Protein AF-0000000086215108 (afdb_homodimer)

Nearest PDB structures (foldseek):
  8j07-assembly1_t  TM=9.564E-01  e=3.809E-21  Homo sapiens
  5xjg-assembly1_C  TM=9.190E-01  e=5.938E-10  Saccharomyces cerevisiae S288C
  7ycj-assembly1_A  TM=9.233E-01  e=1.190E-09  Saccharomyces cerevisiae
  6kbm-assembly1_A  TM=8.989E-01  e=2.187E-09  Saccharomyces cerevisiae
  7rro-assembly1_H7  TM=8.925E-01  e=5.453E-08  Bos taurus

Organism: Python bivittatus (NCBI:txid176946)

Foldseek 3Di:
DLVVLLVQCPPPDVVSVLVSLQVLLVLLLDPVSLVVCLVVVVLLSLLVCCPPPDQSSNQSSLSSLLSLLVDLSSLVSNVVSVCQLVLLVVCVPHDPSSNLSSLSSLLSNLLVPQVSCVVNVNLLSLLVQCPPPDPSSVLSSLSNLLSNLQDPSSLVVNLVNLSQLSLLVQCPPPDLSNNLSSLSSLLSNLLDVSSLVSNVVSVSLVSLVVQCPPPDVSNVLSSLSSLLSNLLDVVSLVVCVVVLVSLVVQCPPPDPSSVVSSVSSSCSSPDDD/DLVVLLVQCPPPDVVSVLVSLQVLLVLLLDPVSLVVCLVVVVLLSLLVCCPPPDQSSNQSSLSSLLSLLVDLSSLVSNVVSVCQLVLLVVCVPHDPSSNLSSLSSLLSNLLVPQVSCVVNVNLLSLLVQCPPPDPSSVLSSLSNLLSNLQDPSSLVVNLVNLSQLSLLVQCPPPDLSNNLSSLSSLLSNLLDVSSLVSNVVSVSLVSLVVQCPPPDVSNVLSSLSSLLSNLLDVVSLVVCVVVLVSLVVQCPPPDPSSVVSSVSSNCSSPDDD

Sequence (546 aa):
FLDNLKKLLLDEDSTVRQKTTEVLYIMATHSIGRTNFVEHGVIPALAQLLNDPVDICRWNMHYALKLVAETPTGAVEIVESSLIPSLVRKLRTEEENIQELILETLTGCLRVEAFEALASGAVSILKEKLQDPSLGIRSKAAQALMAISVPLEGKNMVFAENVFPDLVTLLEDEDEEVRANAAGALMNSAVTTQGKYAAINADAIDYLLPLIHDGKSKVRLYAIKALTMLAEAPEGRRTLLRHVQEFRKRMDDSSPAVQRAAQIAVQVIEWKPFLDNLKKLLLDEDSTVRQKTTEVLYIMATHSIGRTNFVEHGVIPALAQLLNDPVDICRWNMHYALKLVAETPTGAVEIVESSLIPSLVRKLRTEEENIQELILETLTGCLRVEAFEALASGAVSILKEKLQDPSLGIRSKAAQALMAISVPLEGKNMVFAENVFPDLVTLLEDEDEEVRANAAGALMNSAVTTQGKYAAINADAIDYLLPLIHDGKSKVRLYAIKALTMLAEAPEGRRTLLRHVQEFRKRMDDSSPAVQRAAQIAVQVIEWKP

InterPro domains:
  IPR000225 Armadillo [PS50176] (162-204)
  IPR000225 Armadillo [SM00185] (30-70)
  IPR000225 Armadillo [SM00185] (71-111)
  IPR000225 Armadillo [SM00185] (151-191)
  IPR000225 Armadillo [SM00185] (192-232)
  IPR011989 Armadillo-like helical [G3DSA:1.25.10.10] (1-271)
  IPR016024 Armadillo-type fold [SSF48371] (2-260)
  IPR021133 HEAT, type 2 [PS50077] (163-186)
  IPR032682 Condensin complex subunit 1, C-terminal [PF12717] (2-110)
  IPR032682 Condensin complex subunit 1, C-terminal [PF12717] (115-230)
  IPR042856 Radial spoke protein 14 [PTHR15599] (1-273)

Solvent-accessible surface area (backbone atoms only — not comparable to full-atom values): 26575 Å² total; per-residue (Å²): 111,68,69,56,48,52,56,37,58,69,43,89,49,62,66,52,20,35,51,41,28,46,52,49,30,58,38,27,74,34,72,67,36,35,53,48,31,67,74,65,54,41,59,66,53,48,56,71,36,77,76,46,89,48,64,66,36,34,40,31,38,40,49,25,47,26,48,28,11,72,34,72,53,40,10,47,51,45,53,74,61,66,43,46,49,58,51,52,55,40,59,76,71,50,56,68,79,46,31,38,32,45,31,48,22,45,28,34,25,24,65,71,56,40,62,59,37,58,74,56,48,34,64,61,54,35,51,58,34,52,70,41,87,48,65,65,41,20,28,32,24,26,39,27,47,26,33,37,12,60,50,68,72,32,20,52,47,41,49,76,65,61,39,46,55,61,37,42,59,33,45,70,41,89,47,65,63,30,20,20,22,20,26,36,22,47,27,40,23,18,45,41,63,69,26,23,49,49,32,53,75,48,47,32,63,76,51,34,57,68,30,58,69,42,91,47,64,65,28,20,33,24,20,40,44,23,50,33,36,33,19,66,40,72,72,38,16,62,59,44,53,79,46,42,66,65,36,57,61,31,50,69,41,91,44,66,69,33,15,52,41,21,50,51,27,50,53,48,40,68,53,77,136,110,68,69,56,46,52,56,37,58,70,43,91,48,61,67,52,20,36,52,40,29,46,52,50,28,58,39,28,75,33,72,68,37,35,51,47,31,66,74,67,53,41,59,66,52,47,57,70,37,77,75,46,89,48,63,67,37,33,42,30,37,39,47,25,47,27,48,29,12,72,35,72,53,41,10,48,50,45,54,75,62,67,44,46,48,57,50,50,56,40,60,76,71,50,54,69,78,46,30,38,33,46,31,50,23,45,27,33,24,24,65,72,56,40,62,60,38,56,75,55,47,34,64,61,54,34,53,58,32,52,69,42,88,47,64,65,40,20,26,33,24,26,40,28,46,26,32,36,11,61,50,69,71,31,20,51,47,42,50,74,65,61,38,44,54,61,36,40,60,34,44,68,43,89,48,64,65,31,22,20,22,21,26,35,22,46,27,41,24,17,46,42,65,69,27,24,50,47,31,54,76,47,49,32,62,76,51,32,57,67,30,59,69,42,90,46,63,65,29,19,34,24,20,39,45,22,50,36,36,33,20,65,39,71,72,38,17,62,58,44,51,78,45,43,66,64,35,58,60,32,51,70,41,91,44,65,70,33,16,53,41,21,50,51,26,50,51,47,39,69,53,77,133

pLDDT: mean 96.18, std 3.79, range [67.94, 98.94]

Structure (mmCIF, N/CA/C/O backbone):
data_AF-0000000086215108-model_v1
#
loop_
_entity.id
_entity.type
_entity.pdbx_description
1 polymer 'Radial spoke head 14 homolog'
#
loop_
_atom_site.group_PDB
_atom_site.id
_atom_site.type_symbol
_atom_site.label_atom_id
_atom_site.label_alt_id
_atom_site.label_comp_id
_atom_site.label_asym_id
_atom_site.label_entity_id
_atom_site.label_seq_id
_atom_site.pdbx_PDB_ins_code
_atom_site.Cartn_x
_atom_site.Cartn_y
_atom_site.Cartn_z
_atom_site.occupancy
_atom_site.B_iso_or_equiv
_atom_site.auth_seq_id
_atom_site.auth_comp_id
_atom_site.auth_asym_id
_atom_site.auth_atom_id
_atom_site.pdbx_PDB_model_num
ATOM 1 N N . PHE A 1 1 ? -34.094 10.18 1.571 1 85.06 1 PHE A N 1
ATOM 2 C CA . PHE A 1 1 ? -33.688 10.742 2.85 1 85.06 1 PHE A CA 1
ATOM 3 C C . PHE A 1 1 ? -32.312 11.398 2.727 1 85.06 1 PHE A C 1
ATOM 5 O O . PHE A 1 1 ? -32.188 12.617 2.9 1 85.06 1 PHE A O 1
ATOM 12 N N . LEU A 1 2 ? -31.297 10.773 2.201 1 88 2 LEU A N 1
ATOM 13 C CA . LEU A 1 2 ? -29.953 11.328 2.121 1 88 2 LEU A CA 1
ATOM 14 C C . LEU A 1 2 ? -29.891 12.445 1.082 1 88 2 LEU A C 1
ATOM 16 O O . LEU A 1 2 ? -29.172 13.422 1.262 1 88 2 LEU A O 1
ATOM 20 N N . ASP A 1 3 ? -30.734 12.336 0.061 1 91.06 3 ASP A N 1
ATOM 21 C CA . ASP A 1 3 ? -30.766 13.375 -0.961 1 91.06 3 ASP A CA 1
ATOM 22 C C . ASP A 1 3 ? -31.234 14.703 -0.377 1 91.06 3 ASP A C 1
ATOM 24 O O . ASP A 1 3 ? -30.734 15.766 -0.747 1 91.06 3 ASP A O 1
ATOM 28 N N . ASN A 1 4 ? -32.125 14.547 0.468 1 91.62 4 ASN A N 1
ATOM 29 C CA . ASN A 1 4 ? -32.625 15.75 1.13 1 91.62 4 ASN A CA 1
ATOM 30 C C . ASN A 1 4 ? -31.578 16.359 2.043 1 91.62 4 ASN A C 1
ATOM 32 O O . ASN A 1 4 ? -31.406 17.578 2.066 1 91.62 4 ASN A O 1
ATOM 36 N N . LEU A 1 5 ? -30.906 15.523 2.799 1 94.56 5 LEU A N 1
ATOM 37 C CA . LEU A 1 5 ? -29.859 16.016 3.688 1 94.56 5 LEU A CA 1
ATOM 38 C C . LEU A 1 5 ? -28.75 16.703 2.895 1 94.56 5 LEU A C 1
ATOM 40 O O . LEU A 1 5 ? -28.219 17.734 3.318 1 94.56 5 LEU A O 1
ATOM 44 N N . LYS A 1 6 ? -28.438 16.234 1.709 1 96.19 6 LYS A N 1
ATOM 45 C CA . LYS A 1 6 ? -27.391 16.828 0.873 1 96.19 6 LYS A CA 1
ATOM 46 C C . LYS A 1 6 ? -27.781 18.234 0.432 1 96.19 6 LYS A C 1
ATOM 48 O O . LYS A 1 6 ? -26.953 19.141 0.409 1 96.19 6 LYS A O 1
ATOM 53 N N . LYS A 1 7 ? -28.984 18.328 0.152 1 95.25 7 LYS A N 1
ATOM 54 C CA . LYS A 1 7 ? -29.469 19.656 -0.243 1 95.25 7 LYS A CA 1
ATOM 55 C C . LYS A 1 7 ? -29.406 20.641 0.923 1 95.25 7 LYS A C 1
ATOM 57 O O . LYS A 1 7 ? -29.062 21.797 0.739 1 95.25 7 LYS A O 1
ATOM 62 N N . LEU A 1 8 ? -29.703 20.172 2.102 1 96.75 8 LEU A N 1
ATOM 63 C CA . LEU A 1 8 ? -29.75 21.016 3.289 1 96.75 8 LEU A CA 1
ATOM 64 C C . LEU A 1 8 ? -28.359 21.453 3.713 1 96.75 8 LEU A C 1
ATOM 66 O O . LEU A 1 8 ? -28.203 22.406 4.477 1 96.75 8 LEU A O 1
ATOM 70 N N . LEU A 1 9 ? -27.312 20.781 3.232 1 97.06 9 LEU A N 1
ATOM 71 C CA . LEU A 1 9 ? -25.938 21.141 3.531 1 97.06 9 LEU A CA 1
ATOM 72 C C . LEU A 1 9 ? -25.609 22.516 2.951 1 97.06 9 LEU A C 1
ATOM 74 O O . LEU A 1 9 ? -24.672 23.172 3.402 1 97.06 9 LEU A O 1
ATOM 78 N N . LEU A 1 10 ? -26.406 22.891 1.944 1 95.38 10 LEU A N 1
ATOM 79 C CA . LEU A 1 10 ? -26.109 24.141 1.253 1 95.38 10 LEU A CA 1
ATOM 80 C C . LEU A 1 10 ? -27.109 25.219 1.647 1 95.38 10 LEU A C 1
ATOM 82 O O . LEU A 1 10 ? -27.203 26.266 0.993 1 95.38 10 LEU A O 1
ATOM 86 N N . ASP A 1 11 ? -27.859 25 2.703 1 96.5 11 ASP A N 1
ATOM 87 C CA . ASP A 1 11 ? -28.875 25.938 3.145 1 96.5 11 ASP A CA 1
ATOM 88 C C . ASP A 1 11 ? -28.25 27.281 3.543 1 96.5 11 ASP A C 1
ATOM 90 O O . ASP A 1 11 ? -27.141 27.312 4.082 1 96.5 11 ASP A O 1
ATOM 94 N N . GLU A 1 12 ? -28.953 28.375 3.393 1 97.19 12 GLU A N 1
ATOM 95 C CA . GLU A 1 12 ? -28.484 29.703 3.758 1 97.19 12 GLU A CA 1
ATOM 96 C C . GLU A 1 12 ? -28.406 29.859 5.273 1 97.19 12 GLU A C 1
ATOM 98 O O . GLU A 1 12 ? -27.562 30.609 5.785 1 97.19 12 GLU A O 1
ATOM 103 N N . ASP A 1 13 ? -29.266 29.156 5.973 1 97.25 13 ASP A N 1
ATOM 104 C CA . ASP A 1 13 ? -29.297 29.203 7.43 1 97.25 13 ASP A CA 1
ATOM 105 C C . ASP A 1 13 ? -28.234 28.297 8.031 1 97.25 13 ASP A C 1
ATOM 107 O O . ASP A 1 13 ? -28.297 27.078 7.895 1 97.25 13 ASP A O 1
ATOM 111 N N . SER A 1 14 ? -27.359 28.859 8.758 1 97.25 14 SER A N 1
ATOM 112 C CA . SER A 1 14 ? -26.234 28.109 9.32 1 97.25 14 SER A CA 1
ATOM 113 C C . SER A 1 14 ? -26.734 27.062 10.328 1 97.25 14 SER A C 1
ATOM 115 O O . SER A 1 14 ? -26.094 26.016 10.5 1 97.25 14 SER A O 1
ATOM 117 N N . THR A 1 15 ? -27.766 27.391 11.016 1 97.69 15 THR A N 1
ATOM 118 C CA . THR A 1 15 ? -28.312 26.422 11.961 1 97.69 15 THR A CA 1
ATOM 119 C C . THR A 1 15 ? -28.766 25.156 11.25 1 97.69 15 THR A C 1
ATOM 121 O O . THR A 1 15 ? -28.594 24.047 11.773 1 97.69 15 THR A O 1
ATOM 124 N N . VAL A 1 16 ? -29.312 25.328 10.133 1 97.31 16 VAL A N 1
ATOM 125 C CA . VAL A 1 16 ? -29.734 24.203 9.328 1 97.31 16 VAL A CA 1
ATOM 126 C C . VAL A 1 16 ? -28.516 23.391 8.891 1 97.31 16 VAL A C 1
ATOM 128 O O . VAL A 1 16 ? -28.5 22.156 9.008 1 97.31 16 VAL A O 1
ATOM 131 N N . ARG A 1 17 ? -27.484 24.078 8.406 1 98.06 17 ARG A N 1
ATOM 132 C CA . ARG A 1 17 ? -26.266 23.391 8.008 1 98.06 17 ARG A CA 1
ATOM 133 C C . ARG A 1 17 ? -25.656 22.641 9.195 1 98.06 17 ARG A C 1
ATOM 135 O O . ARG A 1 17 ? -25.219 21.5 9.055 1 98.06 17 ARG A O 1
ATOM 142 N N . GLN A 1 18 ? -25.703 23.312 10.352 1 98.19 18 GLN A N 1
ATOM 143 C CA . GLN A 1 18 ? -25.156 22.703 11.562 1 98.19 18 GLN A CA 1
ATOM 144 C C . GLN A 1 18 ? -25.906 21.422 11.93 1 98.19 18 GLN A C 1
ATOM 146 O O . GLN A 1 18 ? -25.281 20.391 12.172 1 98.19 18 GLN A O 1
ATOM 151 N N . LYS A 1 19 ? -27.172 21.531 11.992 1 97.62 19 LYS A N 1
ATOM 152 C CA . LYS A 1 19 ? -27.969 20.375 12.367 1 97.62 19 LYS A CA 1
ATOM 153 C C . LYS A 1 19 ? -27.859 19.266 11.328 1 97.62 19 LYS A C 1
ATOM 155 O O . LYS A 1 19 ? -27.844 18.078 11.672 1 97.62 19 LYS A O 1
ATOM 160 N N . THR A 1 20 ? -27.844 19.625 10.062 1 98.12 20 THR A N 1
ATOM 161 C CA . THR A 1 20 ? -27.719 18.641 8.992 1 98.12 20 THR A CA 1
ATOM 162 C C . THR A 1 20 ? -26.391 17.891 9.102 1 98.12 20 THR A C 1
ATOM 164 O O . THR A 1 20 ? -26.359 16.656 9.031 1 98.12 20 THR A O 1
ATOM 167 N N . THR A 1 21 ? -25.25 18.625 9.242 1 98.25 21 THR A N 1
ATOM 168 C CA . THR A 1 21 ? -23.953 17.984 9.375 1 98.25 21 THR A CA 1
ATOM 169 C C . THR A 1 21 ? -23.891 17.109 10.625 1 98.25 21 THR A C 1
ATOM 171 O O . THR A 1 21 ? -23.25 16.062 10.633 1 98.25 21 THR A O 1
ATOM 174 N N . GLU A 1 22 ? -24.609 17.547 11.664 1 97.69 22 GLU A N 1
ATOM 175 C CA . GLU A 1 22 ? -24.672 16.75 12.883 1 97.69 22 GLU A CA 1
ATOM 176 C C . GLU A 1 22 ? -25.359 15.406 12.625 1 97.69 22 GLU A C 1
ATOM 178 O O . GLU A 1 22 ? -24.875 14.367 13.07 1 97.69 22 GLU A O 1
ATOM 183 N N . VAL A 1 23 ? -26.438 15.453 11.961 1 97.56 23 VAL A N 1
ATOM 184 C CA . VAL A 1 23 ? -27.156 14.234 11.617 1 97.56 23 VAL A CA 1
ATOM 185 C C . VAL A 1 23 ? -26.234 13.32 10.797 1 97.56 23 VAL A C 1
ATOM 187 O O . VAL A 1 23 ? -26.188 12.109 11.047 1 97.56 23 VAL A O 1
ATOM 190 N N . LEU A 1 24 ? -25.516 13.883 9.898 1 97.62 24 LEU A N 1
ATOM 191 C CA . LEU A 1 24 ? -24.672 13.094 9.008 1 97.62 24 LEU A CA 1
ATOM 192 C C . LEU A 1 24 ? -23.516 12.453 9.773 1 97.62 24 LEU A C 1
ATOM 194 O O . LEU A 1 24 ? -23.188 11.289 9.539 1 97.62 24 LEU A O 1
ATOM 198 N N . TYR A 1 25 ? -22.797 13.203 10.672 1 96.94 25 TYR A N 1
ATOM 199 C CA . TYR A 1 25 ? -21.703 12.547 11.375 1 96.94 25 TYR A CA 1
ATOM 200 C C . TYR A 1 25 ? -22.234 11.492 12.344 1 96.94 25 TYR A C 1
ATOM 202 O O . TYR A 1 25 ? -21.547 10.5 12.609 1 96.94 25 TYR A O 1
ATOM 210 N N . ILE A 1 26 ? -23.484 11.68 12.906 1 96.81 26 ILE A N 1
ATOM 211 C CA . ILE A 1 26 ? -24.094 10.656 13.75 1 96.81 26 ILE A CA 1
ATOM 212 C C . ILE A 1 26 ? -24.344 9.391 12.922 1 96.81 26 ILE A C 1
ATOM 214 O O . ILE A 1 26 ? -24.062 8.281 13.375 1 96.81 26 ILE A O 1
ATOM 218 N N . MET A 1 27 ? -24.859 9.547 11.742 1 95 27 MET A N 1
ATOM 219 C CA . MET A 1 27 ? -25.078 8.414 10.844 1 95 27 MET A CA 1
ATOM 220 C C . MET A 1 27 ? -23.766 7.699 10.531 1 95 27 MET A C 1
ATOM 222 O O . MET A 1 27 ? -23.734 6.465 10.492 1 95 27 MET A O 1
ATOM 226 N N . ALA A 1 28 ? -22.656 8.492 10.352 1 96.25 28 ALA A N 1
ATOM 227 C CA . ALA A 1 28 ? -21.359 7.941 9.977 1 96.25 28 ALA A CA 1
ATOM 228 C C . ALA A 1 28 ? -20.734 7.156 11.125 1 96.25 28 ALA A C 1
ATOM 230 O O . ALA A 1 28 ? -19.734 6.449 10.938 1 96.25 28 ALA A O 1
ATOM 231 N N . THR A 1 29 ? -21.297 7.258 12.328 1 95 29 THR A N 1
ATOM 232 C CA . THR A 1 29 ? -20.797 6.457 13.445 1 95 29 THR A CA 1
ATOM 233 C C . THR A 1 29 ? -21.172 4.992 13.273 1 95 29 THR A C 1
ATOM 235 O O . THR A 1 29 ? -20.625 4.117 13.945 1 95 29 THR A O 1
ATOM 238 N N . HIS A 1 30 ? -22.141 4.773 12.328 1 91.38 30 HIS A N 1
ATOM 239 C CA . HIS A 1 30 ? -22.594 3.412 12.062 1 91.38 30 HIS A CA 1
ATOM 240 C C . HIS A 1 30 ? -22.109 2.922 10.703 1 91.38 30 HIS A C 1
ATOM 242 O O . HIS A 1 30 ? -22.062 3.693 9.742 1 91.38 30 HIS A O 1
ATOM 248 N N . SER A 1 31 ? -21.828 1.679 10.672 1 86.31 31 SER A N 1
ATOM 249 C CA . SER A 1 31 ? -21.297 1.098 9.445 1 86.31 31 SER A CA 1
ATOM 250 C C . SER A 1 31 ? -22.266 1.292 8.281 1 86.31 31 SER A C 1
ATOM 252 O O . SER A 1 31 ? -21.859 1.634 7.172 1 86.31 31 SER A O 1
ATOM 254 N N . ILE A 1 32 ? -23.5 1.11 8.562 1 82.94 32 ILE A N 1
ATOM 255 C CA . ILE A 1 32 ? -24.531 1.242 7.535 1 82.94 32 ILE A CA 1
ATOM 256 C C . ILE A 1 32 ? -24.578 2.686 7.035 1 82.94 32 ILE A C 1
ATOM 258 O O . ILE A 1 32 ? -24.781 2.93 5.844 1 82.94 32 ILE A O 1
ATOM 262 N N . GLY A 1 33 ? -24.469 3.596 7.922 1 89.5 33 GLY A N 1
ATOM 263 C CA . GLY A 1 33 ? -24.406 5 7.539 1 89.5 33 GLY A CA 1
ATOM 264 C C . GLY A 1 33 ? -23.266 5.32 6.602 1 89.5 33 GLY A C 1
ATOM 265 O O . GLY A 1 33 ? -23.453 5.984 5.582 1 89.5 33 GLY A O 1
ATOM 266 N N . ARG A 1 34 ? -22.078 4.812 6.93 1 91.38 34 ARG A N 1
ATOM 267 C CA . ARG A 1 34 ? -20.891 5.031 6.102 1 91.38 34 ARG A CA 1
ATOM 268 C C . ARG A 1 34 ? -21.062 4.402 4.723 1 91.38 34 ARG A C 1
ATOM 270 O O . ARG A 1 34 ? -20.703 5 3.709 1 91.38 34 ARG A O 1
ATOM 277 N N . THR A 1 35 ? -21.641 3.256 4.727 1 83.94 35 THR A N 1
ATOM 278 C CA . THR A 1 35 ? -21.922 2.59 3.457 1 83.94 35 THR A CA 1
ATOM 279 C C . THR A 1 35 ? -22.875 3.424 2.607 1 83.94 35 THR A C 1
ATOM 281 O O . THR A 1 35 ? -22.672 3.57 1.4 1 83.94 35 THR A O 1
ATOM 284 N N . ASN A 1 36 ? -23.859 3.928 3.229 1 86.62 36 ASN A N 1
ATOM 285 C CA . ASN A 1 36 ? -24.828 4.773 2.531 1 86.62 36 ASN A CA 1
ATOM 286 C C . ASN A 1 36 ? -24.172 6.035 1.979 1 86.62 36 ASN A C 1
ATOM 288 O O . ASN A 1 36 ? -24.531 6.512 0.905 1 86.62 36 ASN A O 1
ATOM 292 N N . PHE A 1 37 ? -23.203 6.602 2.713 1 92.38 37 PHE A N 1
ATOM 293 C CA . PHE A 1 37 ? -22.484 7.777 2.232 1 92.38 37 PHE A CA 1
ATOM 294 C C . PHE A 1 37 ? -21.812 7.492 0.892 1 92.38 37 PHE A C 1
ATOM 296 O O . PHE A 1 37 ? -21.875 8.312 -0.024 1 92.38 37 PHE A O 1
ATOM 303 N N . VAL A 1 38 ? -21.234 6.371 0.831 1 86.44 38 VAL A N 1
ATOM 304 C CA . VAL A 1 38 ? -20.516 5.961 -0.37 1 86.44 38 VAL A CA 1
ATOM 305 C C . VAL A 1 38 ? -21.5 5.758 -1.52 1 86.44 38 VAL A C 1
ATOM 307 O O . VAL A 1 38 ? -21.281 6.246 -2.629 1 86.44 38 VAL A O 1
ATOM 310 N N . GLU A 1 39 ? -22.578 5.211 -1.232 1 83.69 39 GLU A N 1
ATOM 311 C CA . GLU A 1 39 ? -23.547 4.832 -2.256 1 83.69 39 GLU A CA 1
ATOM 312 C C . GLU A 1 39 ? -24.312 6.051 -2.77 1 83.69 39 GLU A C 1
ATOM 314 O O . GLU A 1 39 ? -24.703 6.094 -3.936 1 83.69 39 GLU A O 1
ATOM 319 N N . HIS A 1 40 ? -24.453 6.996 -1.993 1 88.69 40 HIS A N 1
ATOM 320 C CA . HIS A 1 40 ? -25.359 8.078 -2.354 1 88.69 40 HIS A CA 1
ATOM 321 C C . HIS A 1 40 ? -24.609 9.383 -2.582 1 88.69 40 HIS A C 1
ATOM 323 O O . HIS A 1 40 ? -25.203 10.453 -2.643 1 88.69 40 HIS A O 1
ATOM 329 N N . GLY A 1 41 ? -23.281 9.336 -2.604 1 91.25 41 GLY A N 1
ATOM 330 C CA . GLY A 1 41 ? -22.484 10.492 -2.969 1 91.25 41 GLY A CA 1
ATOM 331 C C . GLY A 1 41 ? -22.5 11.586 -1.913 1 91.25 41 GLY A C 1
ATOM 332 O O . GLY A 1 41 ? -22.547 12.773 -2.24 1 91.25 41 GLY A O 1
ATOM 333 N N . VAL A 1 42 ? -22.547 11.172 -0.705 1 95.5 42 VAL A N 1
ATOM 334 C CA . VAL A 1 42 ? -22.625 12.133 0.395 1 95.5 42 VAL A CA 1
ATOM 335 C C . VAL A 1 42 ? -21.266 12.812 0.573 1 95.5 42 VAL A C 1
ATOM 337 O O . VAL A 1 42 ? -21.203 13.969 0.984 1 95.5 42 VAL A O 1
ATOM 340 N N . ILE A 1 43 ? -20.156 12.188 0.213 1 96.69 43 ILE A N 1
ATOM 341 C CA . ILE A 1 43 ? -18.797 12.68 0.455 1 96.69 43 ILE A CA 1
ATOM 342 C C . ILE A 1 43 ? -18.562 13.945 -0.371 1 96.69 43 ILE A C 1
ATOM 344 O O . ILE A 1 43 ? -18.172 14.984 0.171 1 96.69 43 ILE A O 1
ATOM 348 N N . PRO A 1 44 ? -18.891 13.867 -1.678 1 95.5 44 PRO A N 1
ATOM 349 C CA . PRO A 1 44 ? -18.719 15.109 -2.432 1 95.5 44 PRO A CA 1
ATOM 350 C C . PRO A 1 44 ? -19.609 16.234 -1.91 1 95.5 44 PRO A C 1
ATOM 352 O O . PRO A 1 44 ? -19.234 17.406 -1.96 1 95.5 44 PRO A O 1
ATOM 355 N N . ALA A 1 45 ? -20.797 15.883 -1.449 1 96.25 45 ALA A N 1
ATOM 356 C CA . ALA A 1 45 ? -21.688 16.891 -0.895 1 96.25 45 ALA A CA 1
ATOM 357 C C . ALA A 1 45 ? -21.109 17.516 0.37 1 96.25 45 ALA A C 1
ATOM 359 O O . ALA A 1 45 ? -21.141 18.734 0.545 1 96.25 45 ALA A O 1
ATOM 360 N N . LEU A 1 46 ? -20.531 16.688 1.289 1 97.56 46 LEU A N 1
ATOM 361 C CA . LEU A 1 46 ? -19.875 17.172 2.498 1 97.56 46 LEU A CA 1
ATOM 362 C C . LEU A 1 46 ? -18.703 18.094 2.15 1 97.56 46 LEU A C 1
ATOM 364 O O . LEU A 1 46 ? -18.484 19.109 2.82 1 97.56 46 LEU A O 1
ATOM 368 N N . ALA A 1 47 ? -18 17.75 1.112 1 96 47 ALA A N 1
ATOM 369 C CA . ALA A 1 47 ? -16.797 18.484 0.712 1 96 47 ALA A CA 1
ATOM 370 C C . ALA A 1 47 ? -17.109 19.938 0.389 1 96 47 ALA A C 1
ATOM 372 O O . ALA A 1 47 ? -16.234 20.797 0.448 1 96 47 ALA A O 1
ATOM 373 N N . GLN A 1 48 ? -18.359 20.172 0.04 1 95.94 48 GLN A N 1
ATOM 374 C CA . GLN A 1 48 ? -18.75 21.547 -0.277 1 95.94 48 GLN A CA 1
ATOM 375 C C . GLN A 1 48 ? -18.672 22.438 0.955 1 95.94 48 GLN A C 1
ATOM 377 O O . GLN A 1 48 ? -18.688 23.672 0.838 1 95.94 48 GLN A O 1
ATOM 382 N N . LEU A 1 49 ? -18.547 21.891 2.133 1 97.75 49 LEU A N 1
ATOM 383 C CA . LEU A 1 49 ? -18.562 22.656 3.375 1 97.75 49 LEU A CA 1
ATOM 384 C C . LEU A 1 49 ? -17.125 22.938 3.844 1 97.75 49 LEU A C 1
ATOM 386 O O . LEU A 1 49 ? -16.922 23.484 4.934 1 97.75 49 LEU A O 1
ATOM 390 N N . LEU A 1 50 ? -16.094 22.609 3.059 1 97.75 50 LEU A N 1
ATOM 391 C CA . LEU A 1 50 ? -14.695 22.766 3.428 1 97.75 50 LEU A CA 1
ATOM 392 C C . LEU A 1 50 ? -14.406 24.219 3.82 1 97.75 50 LEU A C 1
ATOM 394 O O . LEU A 1 50 ? -13.547 24.469 4.668 1 97.75 50 LEU A O 1
ATOM 398 N N . ASN A 1 51 ? -15.172 25.109 3.18 1 97.19 51 ASN A N 1
ATOM 399 C CA . ASN A 1 51 ? -14.953 26.516 3.465 1 97.19 51 ASN A CA 1
ATOM 400 C C . ASN A 1 51 ? -16.172 27.156 4.113 1 97.19 51 ASN A C 1
ATOM 402 O O . ASN A 1 51 ? -16.391 28.359 3.975 1 97.19 51 ASN A O 1
ATOM 406 N N . ASP A 1 52 ? -17.016 26.375 4.758 1 98 52 ASP A N 1
ATOM 407 C CA . ASP A 1 52 ? -18.156 26.938 5.473 1 98 52 ASP A CA 1
ATOM 408 C C . ASP A 1 52 ? -17.688 27.969 6.508 1 98 52 ASP A C 1
ATOM 410 O O . ASP A 1 52 ? -16.719 27.75 7.219 1 98 52 ASP A O 1
ATOM 414 N N . PRO A 1 53 ? -18.375 29.031 6.594 1 97.12 53 PRO A N 1
ATOM 415 C CA . PRO A 1 53 ? -17.953 30.078 7.516 1 97.12 53 PRO A CA 1
ATOM 416 C C . PRO A 1 53 ? -18.141 29.703 8.984 1 97.12 53 PRO A C 1
ATOM 418 O O . PRO A 1 53 ? -17.562 30.344 9.867 1 97.12 53 PRO A O 1
ATOM 421 N N . VAL A 1 54 ? -18.984 28.766 9.266 1 97.44 54 VAL A N 1
ATOM 422 C CA . VAL A 1 54 ? -19.281 28.375 10.641 1 97.44 54 VAL A CA 1
ATOM 423 C C . VAL A 1 54 ? -18.375 27.219 11.055 1 97.44 54 VAL A C 1
ATOM 425 O O . VAL A 1 54 ? -18.422 26.141 10.453 1 97.44 54 VAL A O 1
ATOM 428 N N . ASP A 1 55 ? -17.688 27.359 12.109 1 97.12 55 ASP A N 1
ATOM 429 C CA . ASP A 1 55 ? -16.672 26.406 12.562 1 97.12 55 ASP A CA 1
ATOM 430 C C . ASP A 1 55 ? -17.297 25.047 12.852 1 97.12 55 ASP A C 1
ATOM 432 O O . ASP A 1 55 ? -16.75 24.016 12.469 1 97.12 55 ASP A O 1
ATOM 436 N N . ILE A 1 56 ? -18.406 25.125 13.539 1 98.06 56 ILE A N 1
ATOM 437 C CA . ILE A 1 56 ? -19.016 23.875 13.977 1 98.06 56 ILE A CA 1
ATOM 438 C C . ILE A 1 56 ? -19.469 23.078 12.758 1 98.06 56 ILE A C 1
ATOM 440 O O . ILE A 1 56 ? -19.438 21.844 12.766 1 98.06 56 ILE A O 1
ATOM 444 N N . CYS A 1 57 ? -19.906 23.672 11.695 1 98.06 57 CYS A N 1
ATOM 445 C CA . CYS A 1 57 ? -20.266 22.984 10.461 1 98.06 57 CYS A CA 1
ATOM 446 C C . CYS A 1 57 ? -19.047 22.281 9.859 1 98.06 57 CYS A C 1
ATOM 448 O O . CYS A 1 57 ? -19.141 21.125 9.461 1 98.06 57 CYS A O 1
ATOM 450 N N . ARG A 1 58 ? -17.922 23.031 9.883 1 98.5 58 ARG A N 1
AT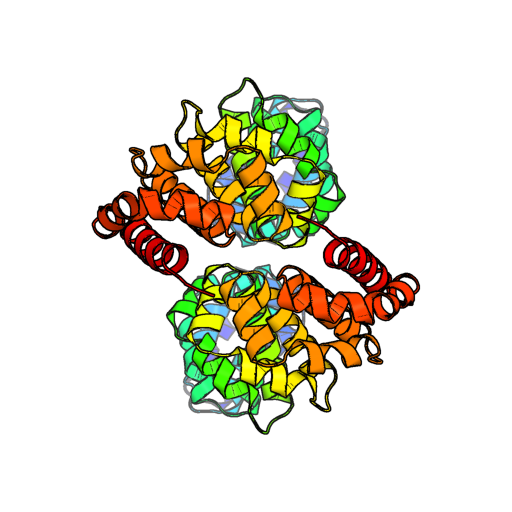OM 451 C CA . ARG A 1 58 ? -16.703 22.438 9.367 1 98.5 58 ARG A CA 1
ATOM 452 C C . ARG A 1 58 ? -16.25 21.266 10.242 1 98.5 58 ARG A C 1
ATOM 454 O O . ARG A 1 58 ? -15.852 20.219 9.734 1 98.5 58 ARG A O 1
ATOM 461 N N . TRP A 1 59 ? -16.359 21.453 11.508 1 98.56 59 TRP A N 1
ATOM 462 C CA . TRP A 1 59 ? -15.977 20.375 12.414 1 98.56 59 TRP A CA 1
ATOM 463 C C . TRP A 1 59 ? -16.812 19.125 12.172 1 98.56 59 TRP A C 1
ATOM 465 O O . TRP A 1 59 ? -16.266 18.031 12.031 1 98.56 59 TRP A O 1
ATOM 475 N N . ASN A 1 60 ? -18.125 19.359 12.156 1 98.44 60 ASN A N 1
ATOM 476 C CA . ASN A 1 60 ? -19.016 18.234 11.922 1 98.44 60 ASN A CA 1
ATOM 477 C C . ASN A 1 60 ? -18.703 17.516 10.609 1 98.44 60 ASN A C 1
ATOM 479 O O . ASN A 1 60 ? -18.688 16.297 10.555 1 98.44 60 ASN A O 1
ATOM 483 N N . MET A 1 61 ? -18.5 18.281 9.602 1 98.44 61 MET A N 1
ATOM 484 C CA . MET A 1 61 ? -18.172 17.734 8.289 1 98.44 61 MET A CA 1
ATOM 485 C C . MET A 1 61 ? -16.891 16.922 8.336 1 98.44 61 MET A C 1
ATOM 487 O O . MET A 1 61 ? -16.859 15.781 7.891 1 98.44 61 MET A O 1
ATOM 491 N N . HIS A 1 62 ? -15.812 17.438 8.938 1 98.75 62 HIS A N 1
ATOM 492 C CA . HIS A 1 62 ? -14.531 16.734 9.039 1 98.75 62 HIS A CA 1
ATOM 493 C C . HIS A 1 62 ? -14.648 15.484 9.898 1 98.75 62 HIS A C 1
ATOM 495 O O . HIS A 1 62 ? -14 14.477 9.625 1 98.75 62 HIS A O 1
ATOM 501 N N . TYR A 1 63 ? -15.477 15.617 10.883 1 98.69 63 TYR A N 1
ATOM 502 C CA . TYR A 1 63 ? -15.664 14.445 11.727 1 98.69 63 TYR A CA 1
ATOM 503 C C . TYR A 1 63 ? -16.312 13.312 10.953 1 98.69 63 TYR A C 1
ATOM 505 O O . TYR A 1 63 ? -15.938 12.148 11.102 1 98.69 63 TYR A O 1
ATOM 513 N N . ALA A 1 64 ? -17.281 13.648 10.203 1 98.31 64 ALA A N 1
ATOM 514 C CA . ALA A 1 64 ? -17.922 12.641 9.352 1 98.31 64 ALA A CA 1
ATOM 515 C C . ALA A 1 64 ? -16.922 12.008 8.398 1 98.31 64 ALA A C 1
ATOM 517 O O . ALA A 1 64 ? -16.875 10.789 8.25 1 98.31 64 ALA A O 1
ATOM 518 N N . LEU A 1 65 ? -16.078 12.852 7.77 1 98.44 65 LEU A N 1
ATOM 519 C CA . LEU A 1 65 ? -15.062 12.359 6.844 1 98.44 65 LEU A CA 1
ATOM 520 C C . LEU A 1 65 ? -14.07 11.445 7.555 1 98.44 65 LEU A C 1
ATOM 522 O O . LEU A 1 65 ? -13.664 10.414 7.008 1 98.44 65 LEU A O 1
ATOM 526 N N . LYS A 1 66 ? -13.727 11.836 8.734 1 98.5 66 LYS A N 1
ATOM 527 C CA . LYS A 1 66 ? -12.805 11.023 9.531 1 98.5 66 LYS A CA 1
ATOM 528 C C . LYS A 1 66 ? -13.383 9.633 9.781 1 98.5 66 LYS A C 1
ATOM 530 O O . LYS A 1 66 ? -12.688 8.625 9.609 1 98.5 66 LYS A O 1
ATOM 535 N N . LEU A 1 67 ? -14.602 9.555 10.109 1 97.94 67 LEU A N 1
ATOM 536 C CA . LEU A 1 67 ? -15.258 8.281 10.367 1 97.94 67 LEU A CA 1
ATOM 537 C C . LEU A 1 67 ? -15.312 7.438 9.094 1 97.94 67 LEU A C 1
ATOM 539 O O . LEU A 1 67 ? -15.078 6.227 9.141 1 97.94 67 LEU A O 1
ATOM 543 N N . VAL A 1 68 ? -15.594 8.07 8.023 1 96.81 68 VAL A N 1
ATOM 544 C CA . VAL A 1 68 ? -15.664 7.375 6.742 1 96.81 68 VAL A CA 1
ATOM 545 C C . VAL A 1 68 ? -14.281 6.824 6.379 1 96.81 68 VAL A C 1
ATOM 547 O O . VAL A 1 68 ? -14.164 5.688 5.914 1 96.81 68 VAL A O 1
ATOM 550 N N . ALA A 1 69 ? -13.195 7.551 6.625 1 97.31 69 ALA A N 1
ATOM 551 C CA . ALA A 1 69 ? -11.828 7.207 6.246 1 97.31 69 ALA A CA 1
ATOM 552 C C . ALA A 1 69 ? -11.305 6.043 7.086 1 97.31 69 ALA A C 1
ATOM 554 O O . ALA A 1 69 ? -10.266 5.457 6.766 1 97.31 69 ALA A O 1
ATOM 555 N N . GLU A 1 70 ? -12.023 5.695 8.109 1 94.94 70 GLU A N 1
ATOM 556 C CA . GLU A 1 70 ? -11.586 4.605 8.977 1 94.94 70 GLU A CA 1
ATOM 557 C C . GLU A 1 70 ? -11.734 3.254 8.289 1 94.94 70 GLU A C 1
ATOM 559 O O . GLU A 1 70 ? -11.094 2.277 8.688 1 94.94 70 GLU A O 1
ATOM 564 N N . THR A 1 71 ? -12.586 3.248 7.281 1 90.56 71 THR A N 1
ATOM 565 C CA . THR A 1 71 ? -12.734 2.016 6.516 1 90.56 71 THR A CA 1
ATOM 566 C C . THR A 1 71 ? -12.055 2.145 5.152 1 90.56 71 THR A C 1
ATOM 568 O O . THR A 1 71 ? -12.086 3.213 4.539 1 90.56 71 THR A O 1
ATOM 571 N N . PRO A 1 72 ? -11.523 1.023 4.719 1 89.62 72 PRO A N 1
ATOM 572 C CA . PRO A 1 72 ? -10.852 1.096 3.42 1 89.62 72 PRO A CA 1
ATOM 573 C C . PRO A 1 72 ? -11.773 1.561 2.299 1 89.62 72 PRO A C 1
ATOM 575 O O . PRO A 1 72 ? -11.383 2.389 1.474 1 89.62 72 PRO A O 1
ATOM 578 N N . THR A 1 73 ? -13 1.107 2.266 1 88.62 73 THR A N 1
ATOM 579 C CA . THR A 1 73 ? -13.945 1.501 1.231 1 88.62 73 THR A CA 1
ATOM 580 C C . THR A 1 73 ? -14.234 2.998 1.299 1 88.62 73 THR A C 1
ATOM 582 O O . THR A 1 73 ? -14.289 3.672 0.268 1 88.62 73 THR A O 1
ATOM 585 N N . GLY A 1 74 ? -14.438 3.445 2.484 1 92.62 74 GLY A N 1
ATOM 586 C CA . GLY A 1 74 ? -14.656 4.871 2.666 1 92.62 74 GLY A CA 1
ATOM 587 C C . GLY A 1 74 ? -13.469 5.715 2.258 1 92.62 74 GLY A C 1
ATOM 588 O O . GLY A 1 74 ? -13.625 6.754 1.617 1 92.62 74 GLY A O 1
ATOM 589 N N . ALA A 1 75 ? -12.234 5.297 2.623 1 95.44 75 ALA A N 1
ATOM 590 C CA . ALA A 1 75 ? -11.008 6.004 2.279 1 95.44 75 ALA A CA 1
ATOM 591 C C . ALA A 1 75 ? -10.836 6.105 0.766 1 95.44 75 ALA A C 1
ATOM 593 O O . ALA A 1 75 ? -10.469 7.164 0.245 1 95.44 75 ALA A O 1
ATOM 594 N N . VAL A 1 76 ? -11.164 5.047 0.105 1 92.81 76 VAL A N 1
ATOM 595 C CA . VAL A 1 76 ? -11.078 5.031 -1.352 1 92.81 76 VAL A CA 1
ATOM 596 C C . VAL A 1 76 ? -12.008 6.086 -1.938 1 92.81 76 VAL A C 1
ATOM 598 O O . VAL A 1 76 ? -11.641 6.801 -2.873 1 92.81 76 VAL A O 1
ATOM 601 N N . GLU A 1 77 ? -13.195 6.129 -1.445 1 91.62 77 GLU A N 1
ATOM 602 C CA . GLU A 1 77 ? -14.18 7.078 -1.953 1 91.62 77 GLU A CA 1
ATOM 603 C C . GLU A 1 77 ? -13.711 8.516 -1.755 1 91.62 77 GLU A C 1
ATOM 605 O O . GLU A 1 77 ? -13.93 9.367 -2.619 1 91.62 77 GLU A O 1
ATOM 610 N N . ILE A 1 78 ? -13.102 8.797 -0.643 1 96.44 78 ILE A N 1
ATOM 611 C CA . ILE A 1 78 ? -12.586 10.133 -0.388 1 96.44 78 ILE A CA 1
ATOM 612 C C . ILE A 1 78 ? -11.5 10.469 -1.407 1 96.44 78 ILE A C 1
ATOM 614 O O . ILE A 1 78 ? -11.5 11.562 -1.989 1 96.44 78 ILE A O 1
ATOM 618 N N . VAL A 1 79 ? -10.625 9.523 -1.638 1 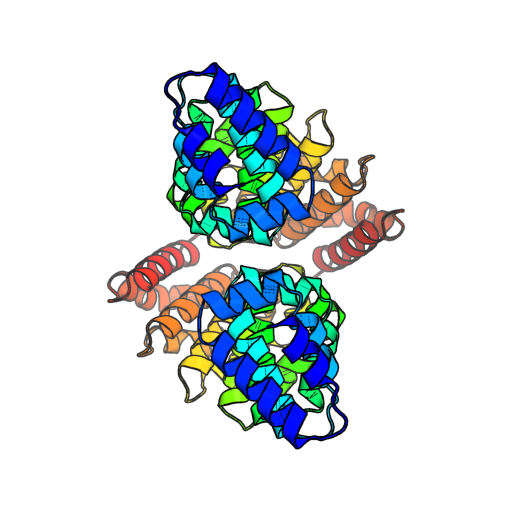94.62 79 VAL A N 1
ATOM 619 C CA . VAL A 1 79 ? -9.547 9.711 -2.604 1 94.62 79 VAL A CA 1
ATOM 620 C C . VAL A 1 79 ? -10.133 9.953 -3.994 1 94.62 79 VAL A C 1
ATOM 622 O O . VAL A 1 79 ? -9.727 10.875 -4.695 1 94.62 79 VAL A O 1
ATOM 625 N N . GLU A 1 80 ? -11.109 9.141 -4.344 1 90.75 80 GLU A N 1
ATOM 626 C CA . GLU A 1 80 ? -11.711 9.219 -5.672 1 90.75 80 GLU A CA 1
ATOM 627 C C . GLU A 1 80 ? -12.5 10.516 -5.844 1 90.75 80 GLU A C 1
ATOM 629 O O . GLU A 1 80 ? -12.75 10.953 -6.969 1 90.75 80 GLU A O 1
ATOM 634 N N . SER A 1 81 ? -12.891 11.117 -4.762 1 92.81 81 SER A N 1
ATOM 635 C CA . SER A 1 81 ? -13.609 12.391 -4.809 1 92.81 81 SER A CA 1
ATOM 636 C C . SER A 1 81 ? -12.641 13.562 -4.93 1 92.81 81 SER A C 1
ATOM 638 O O . SER A 1 81 ? -13.055 14.719 -4.844 1 92.81 81 SER A O 1
ATOM 640 N N . SER A 1 82 ? -11.289 13.344 -5.012 1 94.12 82 SER A N 1
ATOM 641 C CA . SER A 1 82 ? -10.234 14.336 -5.23 1 94.12 82 SER A CA 1
ATOM 642 C C . SER A 1 82 ? -10.219 15.375 -4.117 1 94.12 82 SER A C 1
ATOM 644 O O . SER A 1 82 ? -10.07 16.562 -4.379 1 94.12 82 SER A O 1
ATOM 646 N N . LEU A 1 83 ? -10.414 14.867 -2.908 1 97.19 83 LEU A N 1
ATOM 647 C CA . LEU A 1 83 ? -10.484 15.766 -1.763 1 97.19 83 LEU A CA 1
ATOM 648 C C . LEU A 1 83 ? -9.117 15.938 -1.116 1 97.19 83 LEU A C 1
ATOM 650 O O . LEU A 1 83 ? -8.914 16.844 -0.305 1 97.19 83 LEU A O 1
ATOM 654 N N . ILE A 1 84 ? -8.125 15.156 -1.448 1 98.38 84 ILE A N 1
ATOM 655 C CA . ILE A 1 84 ? -6.863 15.047 -0.722 1 98.38 84 ILE A CA 1
ATOM 656 C C . ILE A 1 84 ? -6.113 16.375 -0.793 1 98.38 84 ILE A C 1
ATOM 658 O O . ILE A 1 84 ? -5.656 16.891 0.229 1 98.38 84 ILE A O 1
ATOM 662 N N . PRO A 1 85 ? -6.023 17.016 -2 1 98 85 PRO A N 1
ATOM 663 C CA . PRO A 1 85 ? -5.301 18.297 -2.035 1 98 85 PRO A CA 1
ATOM 664 C C . PRO A 1 85 ? -5.914 19.344 -1.112 1 98 85 PRO A C 1
ATOM 666 O O . PRO A 1 85 ? -5.188 20.062 -0.423 1 98 85 PRO A O 1
ATOM 669 N N . SER A 1 86 ? -7.223 19.359 -1.143 1 98.31 86 SER A N 1
ATOM 670 C CA . SER A 1 86 ? -7.902 20.312 -0.283 1 98.31 86 SER A CA 1
ATOM 671 C C . SER A 1 86 ? -7.648 20.016 1.191 1 98.31 86 SER A C 1
ATOM 673 O O . SER A 1 86 ? -7.418 20.922 1.986 1 98.31 86 SER A O 1
ATOM 675 N N . LEU A 1 87 ? -7.711 18.75 1.581 1 98.5 87 LEU A N 1
ATOM 676 C CA . LEU A 1 87 ? -7.465 18.359 2.965 1 98.5 87 LEU A CA 1
ATOM 677 C C . LEU A 1 87 ? -6.047 18.734 3.391 1 98.5 87 LEU A C 1
ATOM 679 O O . LEU A 1 87 ? -5.84 19.25 4.492 1 98.5 87 LEU A O 1
ATOM 683 N N . VAL A 1 88 ? -5.086 18.516 2.52 1 98.62 88 VAL A N 1
ATOM 684 C CA . VAL A 1 88 ? -3.691 18.859 2.799 1 98.62 88 VAL A CA 1
ATOM 685 C C . VAL A 1 88 ? -3.557 20.359 3.023 1 98.62 88 VAL A C 1
ATOM 687 O O . VAL A 1 88 ? -2.928 20.797 3.99 1 98.62 88 VAL A O 1
ATOM 690 N N . ARG A 1 89 ? -4.215 21.125 2.178 1 97.56 89 ARG A N 1
ATOM 691 C CA . ARG A 1 89 ? -4.145 22.578 2.297 1 97.56 89 ARG A CA 1
ATOM 692 C C . ARG A 1 89 ? -4.781 23.047 3.6 1 97.56 89 ARG A C 1
ATOM 694 O O . ARG A 1 89 ? -4.277 23.969 4.246 1 97.56 89 ARG A O 1
ATOM 701 N N . LYS A 1 90 ? -5.844 22.391 3.965 1 98.19 90 LYS A N 1
ATOM 702 C CA . LYS A 1 90 ? -6.602 22.812 5.137 1 98.19 90 LYS A CA 1
ATOM 703 C C . LYS A 1 90 ? -5.82 22.547 6.422 1 98.19 90 LYS A C 1
ATOM 705 O O . LYS A 1 90 ? -6.133 23.109 7.473 1 98.19 90 LYS A O 1
ATOM 710 N N . LEU A 1 91 ? -4.77 21.734 6.391 1 97.88 91 LEU A N 1
ATOM 711 C CA . LEU A 1 91 ? -3.922 21.5 7.551 1 97.88 91 LEU A CA 1
ATOM 712 C C . LEU A 1 91 ? -3.195 22.766 7.969 1 97.88 91 LEU A C 1
ATOM 714 O O . LEU A 1 91 ? -2.773 22.891 9.117 1 97.88 91 LEU A O 1
ATOM 718 N N . ARG A 1 92 ? -3.113 23.688 7.059 1 95.38 92 ARG A N 1
ATOM 719 C CA . ARG A 1 92 ? -2.391 24.922 7.348 1 95.38 92 ARG A CA 1
ATOM 720 C C . ARG A 1 92 ? -3.334 26 7.871 1 95.38 92 ARG A C 1
ATOM 722 O O . ARG A 1 92 ? -2.918 26.891 8.617 1 95.38 92 ARG A O 1
ATOM 729 N N . THR A 1 93 ? -4.609 25.891 7.547 1 96.31 93 THR A N 1
ATOM 730 C CA . THR A 1 93 ? -5.469 27.047 7.762 1 96.31 93 THR A CA 1
ATOM 731 C C . THR A 1 93 ? -6.543 26.734 8.797 1 96.31 93 THR A C 1
ATOM 733 O O . THR A 1 93 ? -7.102 27.656 9.414 1 96.31 93 THR A O 1
ATOM 736 N N . GLU A 1 94 ? -6.859 25.5 9.109 1 97.94 94 GLU A N 1
ATOM 737 C CA . GLU A 1 94 ? -7.973 25.141 9.984 1 97.94 94 GLU A CA 1
ATOM 738 C C . GLU A 1 94 ? -7.578 25.234 11.453 1 97.94 94 GLU A C 1
ATOM 740 O O . GLU A 1 94 ? -6.391 25.281 11.781 1 97.94 94 GLU A O 1
ATOM 745 N N . GLU A 1 95 ? -8.562 25.266 12.25 1 97 95 GLU A N 1
ATOM 746 C CA . GLU A 1 95 ? -8.367 25.234 13.695 1 97 95 GLU A CA 1
ATOM 747 C C . GLU A 1 95 ? -7.754 23.906 14.133 1 97 95 GLU A C 1
ATOM 749 O O . GLU A 1 95 ? -7.914 22.891 13.453 1 97 95 GLU A O 1
ATOM 754 N N . GLU A 1 96 ? -7.094 23.906 15.281 1 96.81 96 GLU A N 1
ATOM 755 C CA . GLU A 1 96 ? -6.324 22.781 15.773 1 96.81 96 GLU A CA 1
ATOM 756 C C . GLU A 1 96 ? -7.188 21.516 15.875 1 96.81 96 GLU A C 1
ATOM 758 O O . GLU A 1 96 ? -6.773 20.438 15.453 1 96.81 96 GLU A O 1
ATOM 763 N N . ASN A 1 97 ? -8.367 21.719 16.484 1 96.94 97 ASN A N 1
ATOM 764 C CA . ASN A 1 97 ? -9.234 20.562 16.688 1 96.94 97 ASN A CA 1
ATOM 765 C C . ASN A 1 97 ? -9.703 19.984 15.352 1 96.94 97 ASN A C 1
ATOM 767 O O . ASN A 1 97 ? -9.977 18.781 15.258 1 96.94 97 ASN A O 1
ATOM 771 N N . ILE A 1 98 ? -9.789 20.734 14.344 1 98.56 98 ILE A N 1
ATOM 772 C CA . ILE A 1 98 ? -10.172 20.266 13.016 1 98.56 98 ILE A CA 1
ATOM 773 C C . ILE A 1 98 ? -8.953 19.672 12.305 1 98.56 98 ILE A C 1
ATOM 775 O O . ILE A 1 98 ? -9.07 18.688 11.57 1 98.56 98 ILE A O 1
ATOM 779 N N . GLN A 1 99 ? -7.742 20.281 12.531 1 98.62 99 GLN A N 1
ATOM 780 C CA . GLN A 1 99 ? -6.52 19.734 11.961 1 98.62 99 GLN A CA 1
ATOM 781 C C . GLN A 1 99 ? -6.324 18.281 12.367 1 98.62 99 GLN A C 1
ATOM 783 O O . GLN A 1 99 ? -5.914 17.453 11.555 1 98.62 99 GLN A O 1
ATOM 788 N N . GLU A 1 100 ? -6.645 18 13.578 1 98.38 100 GLU A N 1
ATOM 789 C CA . GLU A 1 100 ? -6.516 16.625 14.062 1 98.38 100 GLU A CA 1
ATOM 790 C C . GLU A 1 100 ? -7.406 15.68 13.266 1 98.38 100 GLU A C 1
ATOM 792 O O . GLU A 1 100 ? -6.988 14.57 12.914 1 98.38 100 GLU A O 1
ATOM 797 N N . LEU A 1 101 ? -8.656 16.141 13.016 1 98.69 101 LEU A N 1
ATOM 798 C CA . LEU A 1 101 ? -9.586 15.336 12.242 1 98.69 101 LEU A CA 1
ATOM 799 C C . LEU A 1 101 ? -9.078 15.141 10.82 1 98.69 101 LEU A C 1
ATOM 801 O O . LEU A 1 101 ? -9.172 14.039 10.273 1 98.69 101 LEU A O 1
ATOM 805 N N . ILE A 1 102 ? -8.523 16.141 10.242 1 98.81 102 ILE A N 1
ATOM 806 C CA . ILE A 1 102 ? -8 16.094 8.875 1 98.81 102 ILE A CA 1
ATOM 807 C C . ILE A 1 102 ? -6.852 15.086 8.812 1 98.81 102 ILE A C 1
ATOM 809 O O . ILE A 1 102 ? -6.785 14.266 7.887 1 98.81 102 ILE A O 1
ATOM 813 N N . LEU A 1 103 ? -5.973 15.125 9.789 1 98.88 103 LEU A N 1
ATOM 814 C CA . LEU A 1 103 ? -4.832 14.219 9.828 1 98.88 103 LEU A CA 1
ATOM 815 C C . LEU A 1 103 ? -5.293 12.766 9.906 1 98.88 103 LEU A C 1
ATOM 817 O O . LEU A 1 103 ? -4.727 11.891 9.242 1 98.88 103 LEU A O 1
ATOM 821 N N . GLU A 1 104 ? -6.312 12.547 10.672 1 98.69 104 GLU A N 1
ATOM 822 C CA . GLU A 1 104 ? -6.848 11.195 10.773 1 98.69 104 GLU A CA 1
ATOM 823 C C . GLU A 1 104 ? -7.469 10.742 9.453 1 98.69 104 GLU A C 1
ATOM 825 O O . GLU A 1 104 ? -7.312 9.594 9.047 1 98.69 104 GLU A O 1
ATOM 830 N N . THR A 1 105 ? -8.211 11.648 8.867 1 98.69 105 THR A N 1
ATOM 831 C CA . THR A 1 105 ? -8.789 11.359 7.555 1 98.69 105 THR A CA 1
ATOM 832 C C . THR A 1 105 ? -7.691 11.016 6.551 1 98.69 105 THR A C 1
ATOM 834 O O . THR A 1 105 ? -7.785 10.008 5.844 1 98.69 105 THR A O 1
ATOM 837 N N . LEU A 1 106 ? -6.605 11.789 6.52 1 98.75 106 LEU A N 1
ATOM 838 C CA . LEU A 1 106 ? -5.504 11.578 5.586 1 98.75 106 LEU A CA 1
ATOM 839 C C . LEU A 1 106 ? -4.828 10.234 5.84 1 98.75 106 LEU A C 1
ATOM 841 O O . LEU A 1 106 ? -4.465 9.531 4.898 1 98.75 106 LEU A O 1
ATOM 845 N N . THR A 1 107 ? -4.676 9.898 7.109 1 98.56 107 THR A N 1
ATOM 846 C CA . THR A 1 107 ? -4.02 8.641 7.438 1 98.56 107 THR A CA 1
ATOM 847 C C . THR A 1 107 ? -4.738 7.469 6.777 1 98.56 107 THR A C 1
ATOM 849 O O . THR A 1 107 ? -4.102 6.609 6.16 1 98.56 107 THR A O 1
ATOM 852 N N . GLY A 1 108 ? -6.09 7.508 6.91 1 97.25 108 GLY A N 1
ATOM 853 C CA . GLY A 1 108 ? -6.859 6.457 6.262 1 97.25 108 GLY A CA 1
ATOM 854 C C . GLY A 1 108 ? -6.703 6.445 4.754 1 97.25 108 GLY A C 1
ATOM 855 O O . GLY A 1 108 ? -6.547 5.379 4.152 1 97.25 108 GLY A O 1
ATOM 856 N N . CYS A 1 109 ? -6.68 7.539 4.133 1 97.31 109 CYS A N 1
ATOM 857 C CA . CYS A 1 109 ? -6.605 7.664 2.682 1 97.31 109 CYS A CA 1
ATOM 858 C C . CYS A 1 109 ? -5.219 7.281 2.174 1 97.31 109 CYS A C 1
ATOM 860 O O . CYS A 1 109 ? -5.09 6.668 1.115 1 97.31 109 CYS A O 1
ATOM 862 N N . LEU A 1 110 ? -4.172 7.605 2.947 1 96.94 110 LEU A N 1
ATOM 863 C CA . LEU A 1 110 ? -2.791 7.363 2.549 1 96.94 110 LEU A CA 1
ATOM 864 C C . LEU A 1 110 ? -2.477 5.871 2.555 1 96.94 110 LEU A C 1
ATOM 866 O O . LEU A 1 110 ? -1.582 5.418 1.836 1 96.94 110 LEU A O 1
ATOM 870 N N . ARG A 1 111 ? -3.217 5.148 3.299 1 92 111 ARG A N 1
ATOM 871 C CA . ARG A 1 111 ? -3.051 3.699 3.32 1 92 111 ARG A CA 1
ATOM 872 C C . ARG A 1 111 ? -3.533 3.074 2.016 1 92 111 ARG A C 1
ATOM 874 O O . ARG A 1 111 ? -3.086 1.988 1.64 1 92 111 ARG A O 1
ATOM 881 N N . VAL A 1 112 ? -4.387 3.867 1.347 1 89.94 112 VAL A N 1
ATOM 882 C CA . VAL A 1 112 ? -4.945 3.367 0.095 1 89.94 112 VAL A CA 1
ATOM 883 C C . VAL A 1 112 ? -4.145 3.92 -1.084 1 89.94 112 VAL A C 1
ATOM 885 O O . VAL A 1 112 ? -3.791 3.178 -2.004 1 89.94 112 VAL A O 1
ATOM 888 N N . GLU A 1 113 ? -3.896 5.195 -1.069 1 90.38 113 GLU A N 1
ATOM 889 C CA . GLU A 1 113 ? -3.158 5.863 -2.137 1 90.38 113 GLU A CA 1
ATOM 890 C C . GLU A 1 113 ? -2.539 7.168 -1.647 1 90.38 113 GLU A C 1
ATOM 892 O O . GLU A 1 113 ? -3.223 8 -1.05 1 90.38 113 GLU A O 1
ATOM 897 N N . ALA A 1 114 ? -1.213 7.32 -1.955 1 94.5 114 ALA A N 1
ATOM 898 C CA . ALA A 1 114 ? -0.513 8.453 -1.363 1 94.5 114 ALA A CA 1
ATOM 899 C C . ALA A 1 114 ? -0.146 9.484 -2.428 1 94.5 114 ALA A C 1
ATOM 901 O O . ALA A 1 114 ? 0.384 10.555 -2.109 1 94.5 114 ALA A O 1
ATOM 902 N N . PHE A 1 115 ? -0.436 9.312 -3.631 1 91.88 115 PHE A N 1
ATOM 903 C CA . PHE A 1 115 ? 0.109 10.07 -4.746 1 91.88 115 PHE A CA 1
ATOM 904 C C . PHE A 1 115 ? -0.365 11.516 -4.699 1 91.88 115 PHE A C 1
ATOM 906 O O . PHE A 1 115 ? 0.439 12.445 -4.828 1 91.88 115 PHE A O 1
ATOM 913 N N . GLU A 1 116 ? -1.729 11.688 -4.555 1 95.88 116 GLU A N 1
ATOM 914 C CA . GLU A 1 116 ? -2.26 13.047 -4.539 1 95.88 116 GLU A CA 1
ATOM 915 C C . GLU A 1 116 ? -1.699 13.844 -3.365 1 95.88 116 GLU A C 1
ATOM 917 O O . GLU A 1 116 ? -1.425 15.039 -3.494 1 95.88 116 GLU A O 1
ATOM 922 N N . ALA A 1 117 ? -1.556 13.188 -2.242 1 98.06 117 ALA A N 1
ATOM 923 C CA . ALA A 1 117 ? -1.001 13.859 -1.069 1 98.06 117 ALA A CA 1
ATOM 924 C C . ALA A 1 117 ? 0.449 14.273 -1.308 1 98.06 117 ALA A C 1
ATOM 926 O O . ALA A 1 117 ? 0.839 15.398 -0.997 1 98.06 117 ALA A O 1
ATOM 927 N N . LEU A 1 118 ? 1.229 13.383 -1.885 1 96.75 118 LEU A N 1
ATOM 928 C CA . LEU A 1 118 ? 2.625 13.672 -2.191 1 96.75 118 LEU A CA 1
ATOM 929 C C . LEU A 1 118 ? 2.738 14.852 -3.152 1 96.75 118 LEU A C 1
ATOM 931 O O . LEU A 1 118 ? 3.555 15.75 -2.943 1 96.75 118 LEU A O 1
ATOM 935 N N . ALA A 1 119 ? 1.87 14.836 -4.113 1 95.06 119 ALA A N 1
ATOM 936 C CA . ALA A 1 119 ? 1.874 15.898 -5.121 1 95.06 119 ALA A CA 1
ATOM 937 C C . ALA A 1 119 ? 1.452 17.234 -4.516 1 95.06 119 ALA A C 1
ATOM 939 O O . ALA A 1 119 ? 1.797 18.297 -5.039 1 95.06 119 ALA A O 1
ATOM 940 N N . SER A 1 120 ? 0.727 17.188 -3.398 1 97.5 120 SER A N 1
ATOM 941 C CA . SER A 1 120 ? 0.182 18.391 -2.795 1 97.5 120 SER A CA 1
ATOM 942 C C . SER A 1 120 ? 1.081 18.906 -1.674 1 97.5 120 SER A C 1
ATOM 944 O O . SER A 1 120 ? 0.686 19.781 -0.907 1 97.5 120 SER A O 1
ATOM 946 N N . GLY A 1 121 ? 2.248 18.344 -1.509 1 97.69 121 GLY A N 1
ATOM 947 C CA . GLY A 1 121 ? 3.215 18.844 -0.54 1 97.69 121 GLY A CA 1
ATOM 948 C C . GLY A 1 121 ? 2.938 18.359 0.874 1 97.69 121 GLY A C 1
ATOM 949 O O . GLY A 1 121 ? 3.312 19.031 1.843 1 97.69 121 GLY A O 1
ATOM 950 N N . ALA A 1 122 ? 2.291 17.25 0.973 1 98.62 122 ALA A N 1
ATOM 951 C CA . ALA A 1 122 ? 1.845 16.766 2.275 1 98.62 122 ALA A CA 1
ATOM 952 C C . ALA A 1 122 ? 3.031 16.484 3.195 1 98.62 122 ALA A C 1
ATOM 954 O O . ALA A 1 122 ? 2.971 16.766 4.395 1 98.62 122 ALA A O 1
ATOM 955 N N . VAL A 1 123 ? 4.188 15.977 2.703 1 98.81 123 VAL A N 1
ATOM 956 C CA . VAL A 1 123 ? 5.309 15.578 3.543 1 98.81 123 VAL A CA 1
ATOM 957 C C . VAL A 1 123 ? 5.879 16.797 4.258 1 98.81 123 VAL A C 1
ATOM 959 O O . VAL A 1 123 ? 6.156 16.75 5.461 1 98.81 123 VAL A O 1
ATOM 962 N N . SER A 1 124 ? 5.977 17.875 3.549 1 98.56 124 SER A N 1
ATOM 963 C CA . SER A 1 124 ? 6.488 19.109 4.145 1 98.56 124 SER A CA 1
ATOM 964 C C . SER A 1 124 ? 5.57 19.609 5.25 1 98.56 124 SER A C 1
ATOM 966 O O . SER A 1 124 ? 6.035 20.016 6.316 1 98.56 124 SER A O 1
ATOM 968 N N . ILE A 1 125 ? 4.312 19.578 5 1 98.69 125 ILE A N 1
ATOM 969 C CA . ILE A 1 125 ? 3.34 20.062 5.973 1 98.69 125 ILE A CA 1
ATOM 970 C C . ILE A 1 125 ? 3.338 19.141 7.195 1 98.69 125 ILE A C 1
ATOM 972 O O . ILE A 1 125 ? 3.32 19.609 8.336 1 98.69 125 ILE A O 1
ATOM 976 N N . LEU A 1 126 ? 3.342 17.828 6.973 1 98.81 126 LEU A N 1
ATOM 977 C CA . LEU A 1 126 ? 3.373 16.875 8.07 1 98.81 126 LEU A CA 1
ATOM 978 C C . LEU A 1 126 ? 4.641 17.047 8.906 1 98.81 126 LEU A C 1
ATOM 980 O O . LEU A 1 126 ? 4.598 16.953 10.133 1 98.81 126 LEU A O 1
ATOM 984 N N . LYS A 1 127 ? 5.762 17.312 8.227 1 98.75 127 LYS A N 1
ATOM 985 C CA . LYS A 1 127 ? 7.016 17.578 8.93 1 98.75 127 LYS A CA 1
ATOM 986 C C . LYS A 1 127 ? 6.871 18.734 9.914 1 98.75 127 LYS A C 1
ATOM 988 O O . LYS A 1 127 ? 7.293 18.625 11.07 1 98.75 127 LYS A O 1
ATOM 993 N N . GLU A 1 128 ? 6.254 19.75 9.422 1 98.31 128 GLU A N 1
ATOM 994 C CA . GLU A 1 128 ? 6.027 20.906 10.289 1 98.31 128 GLU A CA 1
ATOM 995 C C . GLU A 1 128 ? 5.164 20.531 11.492 1 98.31 128 GLU A C 1
ATOM 997 O O . GLU A 1 128 ? 5.434 20.969 12.609 1 98.31 128 GLU A O 1
ATOM 1002 N N . LYS A 1 129 ? 4.176 19.719 11.25 1 98.56 129 LYS A N 1
ATOM 1003 C CA . LYS A 1 129 ? 3.203 19.375 12.281 1 98.56 129 LYS A CA 1
ATOM 1004 C C . LYS A 1 129 ? 3.812 18.422 13.32 1 98.56 129 LYS A C 1
ATOM 1006 O O . LYS A 1 129 ? 3.279 18.281 14.422 1 98.56 129 LYS A O 1
ATOM 1011 N N . LEU A 1 130 ? 4.984 17.766 13.039 1 98.62 130 LEU A N 1
ATOM 1012 C CA . LEU A 1 130 ? 5.66 16.891 13.984 1 98.62 130 LEU A CA 1
ATOM 1013 C C . LEU A 1 130 ? 6.152 17.672 15.195 1 98.62 130 LEU A C 1
ATOM 1015 O O . LEU A 1 130 ? 6.398 17.094 16.25 1 98.62 130 LEU A O 1
ATOM 1019 N N . GLN A 1 131 ? 6.289 18.969 15.023 1 97.25 131 GLN A N 1
ATOM 1020 C CA . GLN A 1 131 ? 6.828 19.797 16.094 1 97.25 131 GLN A CA 1
ATOM 1021 C C . GLN A 1 131 ? 5.727 20.609 16.766 1 97.25 131 GLN A C 1
ATOM 1023 O O . GLN A 1 131 ? 6.012 21.516 17.562 1 97.25 131 GLN A O 1
ATOM 1028 N N . ASP A 1 132 ? 4.527 20.328 16.484 1 97.75 132 ASP A N 1
ATOM 1029 C CA . ASP A 1 132 ? 3.404 21.094 17.016 1 97.75 132 ASP A CA 1
ATOM 1030 C C . ASP A 1 132 ? 3.309 20.938 18.531 1 97.75 132 ASP A C 1
ATOM 1032 O O . ASP A 1 132 ? 3.572 19.859 19.062 1 97.75 132 ASP A O 1
ATOM 1036 N N . PRO A 1 133 ? 2.984 22 19.219 1 97.12 133 PRO A N 1
ATOM 1037 C CA . PRO A 1 133 ? 2.82 21.922 20.672 1 97.12 133 PRO A CA 1
ATOM 1038 C C . PRO A 1 133 ? 1.685 20.984 21.078 1 97.12 133 PRO A C 1
ATOM 1040 O O . PRO A 1 133 ? 1.717 20.406 22.172 1 97.12 133 PRO A O 1
ATOM 1043 N N . SER A 1 134 ? 0.672 20.859 20.219 1 97.5 134 SER A N 1
ATOM 1044 C CA . SER A 1 134 ? -0.45 19.969 20.5 1 97.5 134 SER A CA 1
ATOM 1045 C C . SER A 1 134 ? -0.042 18.5 20.375 1 97.5 134 SER A C 1
ATOM 1047 O O . SER A 1 134 ? 0.434 18.078 19.312 1 97.5 134 SER A O 1
ATOM 1049 N N . LEU A 1 135 ? -0.256 17.75 21.469 1 97.62 135 LEU A N 1
ATOM 1050 C CA . LEU A 1 135 ? 0.03 16.328 21.469 1 97.62 135 LEU A CA 1
ATOM 1051 C C . LEU A 1 135 ? -0.733 15.609 20.359 1 97.62 135 LEU A C 1
ATOM 1053 O O . LEU A 1 135 ? -0.167 14.781 19.641 1 97.62 135 LEU A O 1
ATOM 1057 N N . GLY A 1 136 ? -2.029 15.961 20.281 1 97.75 136 GLY A N 1
ATOM 1058 C CA . GLY A 1 136 ? -2.873 15.352 19.266 1 97.75 136 GLY A CA 1
ATOM 1059 C C . GLY A 1 136 ? -2.365 15.57 17.859 1 97.75 136 GLY A C 1
ATOM 1060 O O . GLY A 1 136 ? -2.352 14.641 17.047 1 97.75 136 GLY A O 1
ATOM 1061 N N . ILE A 1 137 ? -1.876 16.734 17.578 1 98.38 137 ILE A N 1
ATOM 1062 C CA . ILE A 1 137 ? -1.377 17.062 16.25 1 98.38 137 ILE A CA 1
ATOM 1063 C C . ILE A 1 137 ? -0.067 16.328 15.977 1 98.38 137 ILE A C 1
ATOM 1065 O O . ILE A 1 137 ? 0.11 15.727 14.922 1 98.38 137 ILE A O 1
ATOM 1069 N N . ARG A 1 138 ? 0.816 16.312 16.953 1 97.81 138 ARG A N 1
ATOM 1070 C CA . ARG A 1 138 ? 2.086 15.609 16.797 1 97.81 138 ARG A CA 1
ATOM 1071 C C . ARG A 1 138 ? 1.862 14.125 16.531 1 97.81 138 ARG A C 1
ATOM 1073 O O . ARG A 1 138 ? 2.473 13.547 15.617 1 97.81 138 ARG A O 1
ATOM 1080 N N . SER A 1 139 ? 0.964 13.57 17.281 1 98.56 139 SER A N 1
ATOM 1081 C CA . SER A 1 139 ? 0.684 12.141 17.188 1 98.56 139 SER A CA 1
ATOM 1082 C C . SER A 1 139 ? 0.081 11.797 15.828 1 98.56 139 SER A C 1
ATOM 1084 O O . SER A 1 139 ? 0.549 10.875 15.156 1 98.56 139 SER A O 1
ATOM 1086 N N . LYS A 1 140 ? -0.933 12.578 15.438 1 98.75 140 LYS A N 1
ATOM 1087 C CA . LYS A 1 140 ? -1.646 12.281 14.195 1 98.75 140 LYS A CA 1
ATOM 1088 C C . LYS A 1 140 ? -0.785 12.594 12.977 1 98.75 140 LYS A C 1
ATOM 1090 O O . LYS A 1 140 ? -0.884 11.922 11.953 1 98.75 140 LYS A O 1
ATOM 1095 N N . ALA A 1 141 ? 0.048 13.617 13.102 1 98.88 141 ALA A N 1
ATOM 1096 C CA . ALA A 1 141 ? 0.972 13.93 12.016 1 98.88 141 ALA A CA 1
ATOM 1097 C C . ALA A 1 141 ? 1.976 12.797 11.812 1 98.88 141 ALA A C 1
ATOM 1099 O O . ALA A 1 141 ? 2.246 12.398 10.672 1 98.88 141 ALA A O 1
ATOM 1100 N N . ALA A 1 142 ? 2.52 12.281 12.883 1 98.88 142 ALA A N 1
ATOM 1101 C CA . ALA A 1 142 ? 3.457 11.164 12.805 1 98.88 142 ALA A CA 1
ATOM 1102 C C . ALA A 1 142 ? 2.787 9.93 12.203 1 98.88 142 ALA A C 1
ATOM 1104 O O . ALA A 1 142 ? 3.402 9.195 11.422 1 98.88 142 ALA A O 1
ATOM 1105 N N . GLN A 1 143 ? 1.551 9.781 12.609 1 98.81 143 GLN A N 1
ATOM 1106 C CA . GLN A 1 143 ? 0.8 8.648 12.078 1 98.81 143 GLN A CA 1
ATOM 1107 C C . GLN A 1 143 ? 0.598 8.781 10.57 1 98.81 143 GLN A C 1
ATOM 1109 O O . GLN A 1 143 ? 0.758 7.812 9.828 1 98.81 143 GLN A O 1
ATOM 1114 N N . ALA A 1 144 ? 0.227 9.914 10.117 1 98.81 144 ALA A N 1
ATOM 1115 C CA . ALA A 1 144 ? 0.058 10.172 8.688 1 98.81 144 ALA A CA 1
ATOM 1116 C C . ALA A 1 144 ? 1.379 10.008 7.945 1 98.81 144 ALA A C 1
ATOM 1118 O O . ALA A 1 144 ? 1.407 9.477 6.828 1 98.81 144 ALA A O 1
ATOM 1119 N N . LEU A 1 145 ? 2.484 10.414 8.531 1 98.81 145 LEU A N 1
ATOM 1120 C CA . LEU A 1 145 ? 3.805 10.281 7.93 1 98.81 145 LEU A CA 1
ATOM 1121 C C . LEU A 1 145 ? 4.191 8.812 7.793 1 98.81 145 LEU A C 1
ATOM 1123 O O . LEU A 1 145 ? 4.809 8.414 6.801 1 98.81 145 LEU A O 1
ATOM 1127 N N . MET A 1 146 ? 3.846 8.016 8.797 1 98.38 146 MET A N 1
ATOM 1128 C CA . MET A 1 146 ? 4.098 6.582 8.703 1 98.38 146 MET A CA 1
ATOM 1129 C C . MET A 1 146 ? 3.377 5.977 7.504 1 98.38 146 MET A C 1
ATOM 1131 O O . MET A 1 146 ? 3.957 5.184 6.762 1 98.38 146 MET A O 1
ATOM 1135 N N . ALA A 1 147 ? 2.129 6.438 7.301 1 97.19 147 ALA A N 1
ATOM 1136 C CA . ALA A 1 147 ? 1.328 5.914 6.195 1 97.19 147 ALA A CA 1
ATOM 1137 C C . ALA A 1 147 ? 1.889 6.363 4.848 1 97.19 147 ALA A C 1
ATOM 1139 O O . ALA A 1 147 ? 2.014 5.559 3.922 1 97.19 147 ALA A O 1
ATOM 1140 N N . ILE A 1 148 ? 2.305 7.605 4.703 1 97.88 148 ILE A N 1
ATOM 1141 C CA . ILE A 1 148 ? 2.719 8.172 3.424 1 97.88 148 ILE A CA 1
ATOM 1142 C C . ILE A 1 148 ? 4.094 7.629 3.043 1 97.88 148 ILE A C 1
ATOM 1144 O O . ILE A 1 148 ? 4.508 7.727 1.886 1 97.88 148 ILE A O 1
ATOM 1148 N N . SER A 1 149 ? 4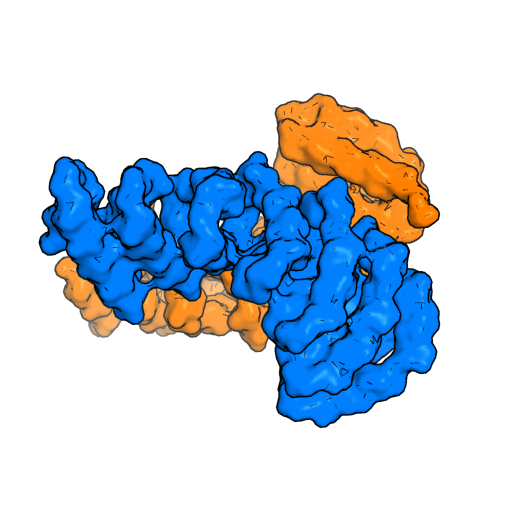.836 7.031 4.02 1 96.69 149 SER A N 1
ATOM 1149 C CA . SER A 1 149 ? 6.195 6.551 3.803 1 96.69 149 SER A CA 1
ATOM 1150 C C . SER A 1 149 ? 6.203 5.078 3.402 1 96.69 149 SER A C 1
ATOM 1152 O O . SER A 1 149 ? 7.266 4.453 3.334 1 96.69 149 SER A O 1
ATOM 1154 N N . VAL A 1 150 ? 5.062 4.539 3.143 1 92.81 150 VAL A N 1
ATOM 1155 C CA . VAL A 1 150 ? 5.016 3.133 2.752 1 92.81 150 VAL A CA 1
ATOM 1156 C C . VAL A 1 150 ? 5.457 2.986 1.298 1 92.81 150 VAL A C 1
ATOM 1158 O O . VAL A 1 150 ? 6.383 2.23 0.996 1 92.81 150 VAL A O 1
ATOM 1161 N N . PRO A 1 151 ? 4.832 3.738 0.358 1 90.25 151 PRO A N 1
ATOM 1162 C CA . PRO A 1 151 ? 5.289 3.604 -1.026 1 90.25 151 PRO A CA 1
ATOM 1163 C C . PRO A 1 151 ? 6.672 4.219 -1.253 1 90.25 151 PRO A C 1
ATOM 1165 O O . PRO A 1 151 ? 7.07 5.129 -0.526 1 90.25 151 PRO A O 1
ATOM 1168 N N . LEU A 1 152 ? 7.363 3.768 -2.27 1 89.38 152 LEU A N 1
ATOM 1169 C CA . LEU A 1 152 ? 8.719 4.207 -2.59 1 89.38 152 LEU A CA 1
ATOM 1170 C C . LEU A 1 152 ? 8.773 5.719 -2.76 1 89.38 152 LEU A C 1
ATOM 1172 O O . LEU A 1 152 ? 9.695 6.371 -2.268 1 89.38 152 LEU A O 1
ATOM 1176 N N . GLU A 1 153 ? 7.746 6.309 -3.488 1 90.5 153 GLU A N 1
ATOM 1177 C CA . GLU A 1 153 ? 7.715 7.75 -3.713 1 90.5 153 GLU A CA 1
ATOM 1178 C C . GLU A 1 153 ? 7.637 8.516 -2.395 1 90.5 153 GLU A C 1
ATOM 1180 O O . GLU A 1 153 ? 8.242 9.578 -2.248 1 90.5 153 GLU A O 1
ATOM 1185 N N . GLY A 1 154 ? 6.871 7.973 -1.467 1 95 154 GLY A N 1
ATOM 1186 C CA . GLY A 1 154 ? 6.781 8.57 -0.144 1 95 154 GLY A CA 1
ATOM 1187 C C . GLY A 1 154 ? 8.094 8.531 0.617 1 95 154 GLY A C 1
ATOM 1188 O O . GLY A 1 154 ? 8.5 9.523 1.221 1 95 154 GLY A O 1
ATOM 1189 N N . LYS A 1 155 ? 8.789 7.398 0.551 1 93.88 155 LYS A N 1
ATOM 1190 C CA . LYS A 1 155 ? 10.094 7.25 1.186 1 93.88 155 LYS A CA 1
ATOM 1191 C C . LYS A 1 155 ? 11.086 8.273 0.643 1 93.88 155 LYS A C 1
ATOM 1193 O O . LYS A 1 155 ? 11.812 8.906 1.409 1 93.88 155 LYS A O 1
ATOM 1198 N N . ASN A 1 156 ? 11.078 8.398 -0.608 1 91.88 156 ASN A N 1
ATOM 1199 C CA . ASN A 1 156 ? 11.984 9.328 -1.259 1 91.88 156 ASN A CA 1
ATOM 1200 C C . ASN A 1 156 ? 11.695 10.773 -0.851 1 91.88 156 ASN A C 1
ATOM 1202 O O . ASN A 1 156 ? 12.617 11.562 -0.647 1 91.88 156 ASN A O 1
ATOM 1206 N N . MET A 1 157 ? 10.391 11.094 -0.738 1 95.88 157 MET A N 1
ATOM 1207 C CA . MET A 1 157 ? 10.023 12.453 -0.367 1 95.88 157 MET A CA 1
ATOM 1208 C C . MET A 1 157 ? 10.383 12.742 1.086 1 95.88 157 MET A C 1
ATOM 1210 O O . MET A 1 157 ? 10.789 13.852 1.423 1 95.88 157 MET A O 1
ATOM 1214 N N . VAL A 1 158 ? 10.273 11.773 1.929 1 98 158 VAL A N 1
ATOM 1215 C CA . VAL A 1 158 ? 10.664 11.914 3.328 1 98 158 VAL A CA 1
ATOM 1216 C C . VAL A 1 158 ? 12.156 12.234 3.42 1 98 158 VAL A C 1
ATOM 1218 O O . VAL A 1 158 ? 12.57 13.078 4.215 1 98 158 VAL A O 1
ATOM 1221 N N . PHE A 1 159 ? 12.914 11.57 2.646 1 96.25 159 PHE A N 1
ATOM 1222 C CA . PHE A 1 159 ? 14.344 11.844 2.58 1 96.25 159 PHE A CA 1
ATOM 1223 C C . PHE A 1 159 ? 14.602 13.25 2.043 1 96.25 159 PHE A C 1
ATOM 1225 O O . PHE A 1 159 ? 15.344 14.031 2.65 1 96.25 159 PHE A O 1
ATOM 1232 N N . ALA A 1 160 ? 13.953 13.539 0.906 1 94.81 160 ALA A N 1
ATOM 1233 C CA . ALA A 1 160 ? 14.18 14.812 0.221 1 94.81 160 ALA A CA 1
ATOM 1234 C C . ALA A 1 160 ? 13.82 15.992 1.12 1 94.81 160 ALA A C 1
ATOM 1236 O O . ALA A 1 160 ? 14.484 17.031 1.079 1 94.81 160 ALA A O 1
ATOM 1237 N N . GLU A 1 161 ? 12.805 15.828 2 1 97.75 161 GLU A N 1
ATOM 1238 C CA . GLU A 1 161 ? 12.328 16.906 2.875 1 97.75 161 GLU A CA 1
ATOM 1239 C C . GLU A 1 161 ? 13.078 16.906 4.203 1 97.75 161 GLU A C 1
ATOM 1241 O O . GLU A 1 161 ? 12.766 17.688 5.102 1 97.75 161 GLU A O 1
ATOM 1246 N N . ASN A 1 162 ? 14.086 16.016 4.359 1 97.94 162 ASN A N 1
ATOM 1247 C CA . ASN A 1 162 ? 14.93 15.961 5.547 1 97.94 162 ASN A CA 1
ATOM 1248 C C . ASN A 1 162 ? 14.094 15.836 6.82 1 97.94 162 ASN A C 1
ATOM 1250 O O . ASN A 1 162 ? 14.266 16.625 7.754 1 97.94 162 ASN A O 1
ATOM 1254 N N . VAL A 1 163 ? 13.242 14.82 6.828 1 98.75 163 VAL A N 1
ATOM 1255 C CA . VAL A 1 163 ? 12.281 14.664 7.914 1 98.75 163 VAL A CA 1
ATOM 1256 C C . VAL A 1 163 ? 12.914 13.867 9.055 1 98.75 163 VAL A C 1
ATOM 1258 O O . VAL A 1 163 ? 12.398 13.867 10.172 1 98.75 163 VAL A O 1
ATOM 1261 N N . PHE A 1 164 ? 14.031 13.172 8.93 1 98.75 164 PHE A N 1
ATOM 1262 C CA . PHE A 1 164 ? 14.586 12.164 9.82 1 98.75 164 PHE A CA 1
ATOM 1263 C C . PHE A 1 164 ? 14.945 12.773 11.172 1 98.75 164 PHE A C 1
ATOM 1265 O O . PHE A 1 164 ? 14.594 12.227 12.219 1 98.75 164 PHE A O 1
ATOM 1272 N N . PRO A 1 165 ? 15.578 14 11.156 1 98.75 165 PRO A N 1
ATOM 1273 C CA . PRO A 1 165 ? 15.867 14.57 12.477 1 98.75 165 PRO A CA 1
ATOM 1274 C C . PRO A 1 165 ? 14.602 14.82 13.297 1 98.75 165 PRO A C 1
ATOM 1276 O O . PRO A 1 165 ? 14.602 14.617 14.508 1 98.75 165 PRO A O 1
ATOM 1279 N N . ASP A 1 166 ? 13.547 15.266 12.633 1 98.81 166 ASP A N 1
ATOM 1280 C CA . ASP A 1 166 ? 12.289 15.531 13.32 1 98.81 166 ASP A CA 1
ATOM 1281 C C . ASP A 1 166 ? 11.688 14.242 13.883 1 98.81 166 ASP A C 1
ATOM 1283 O O . ASP A 1 166 ? 11.188 14.219 15.008 1 98.81 166 ASP A O 1
ATOM 1287 N N . LEU A 1 167 ? 11.734 13.148 13.117 1 98.88 167 LEU A N 1
ATOM 1288 C CA . LEU A 1 167 ? 11.234 11.852 13.562 1 98.88 167 LEU A CA 1
ATOM 1289 C C . LEU A 1 167 ? 12.023 11.344 14.766 1 98.88 167 LEU A C 1
ATOM 1291 O O . LEU A 1 167 ? 11.445 10.812 15.719 1 98.88 167 LEU A O 1
ATOM 1295 N N . VAL A 1 168 ? 13.336 11.531 14.727 1 98.88 168 VAL A N 1
ATOM 1296 C CA . VAL A 1 168 ? 14.203 11.055 15.797 1 98.88 168 VAL A CA 1
ATOM 1297 C C . VAL A 1 168 ? 13.875 11.805 17.094 1 98.88 168 VAL A C 1
ATOM 1299 O O . VAL A 1 168 ? 13.828 11.211 18.172 1 98.88 168 VAL A O 1
ATOM 1302 N N . THR A 1 169 ? 13.656 13.102 16.906 1 98.62 169 THR A N 1
ATOM 1303 C CA . THR A 1 169 ? 13.297 13.906 18.062 1 98.62 169 THR A CA 1
ATOM 1304 C C . THR A 1 169 ? 12.031 13.367 18.719 1 98.62 169 THR A C 1
ATOM 1306 O O . THR A 1 169 ? 11.93 13.328 19.953 1 98.62 169 THR A O 1
ATOM 1309 N N . LEU A 1 170 ? 11.055 12.867 17.969 1 98.81 170 LEU A N 1
ATOM 1310 C CA . LEU A 1 170 ? 9.766 12.406 18.469 1 98.81 170 LEU A CA 1
ATOM 1311 C C . LEU A 1 170 ? 9.914 11.07 19.188 1 98.81 170 LEU A C 1
ATOM 1313 O O . LEU A 1 170 ? 9.008 10.648 19.906 1 98.81 170 LEU A O 1
ATOM 1317 N N . LEU A 1 171 ? 11.047 10.328 19.078 1 98.81 171 LEU A N 1
ATOM 1318 C CA . LEU A 1 171 ? 11.258 9.039 19.719 1 98.81 171 LEU A CA 1
ATOM 1319 C C . LEU A 1 171 ? 11.344 9.195 21.234 1 98.81 171 LEU A C 1
ATOM 1321 O O . LEU A 1 171 ? 11.195 8.219 21.984 1 98.81 171 LEU A O 1
ATOM 1325 N N . GLU A 1 172 ? 11.57 10.445 21.641 1 98.25 172 GLU A N 1
ATOM 1326 C CA . GLU A 1 172 ? 11.664 10.703 23.062 1 98.25 172 GLU A CA 1
ATOM 1327 C C . GLU A 1 172 ? 10.391 11.344 23.609 1 98.25 172 GLU A C 1
ATOM 1329 O O . GLU A 1 172 ? 10.352 11.797 24.75 1 98.25 172 GLU A O 1
ATOM 1334 N N . ASP A 1 173 ? 9.352 11.422 22.781 1 98.56 173 ASP A N 1
ATOM 1335 C CA . ASP A 1 173 ? 8.102 12.055 23.219 1 98.56 173 ASP A CA 1
ATOM 1336 C C . ASP A 1 173 ? 7.527 11.344 24.438 1 98.56 173 ASP A C 1
ATOM 1338 O O . ASP A 1 173 ? 7.684 10.125 24.578 1 98.56 173 ASP A O 1
ATOM 1342 N N . GLU A 1 174 ? 6.906 12.117 25.234 1 97.75 174 GLU A N 1
ATOM 1343 C CA . GLU A 1 174 ? 6.309 11.547 26.438 1 97.75 174 GLU A CA 1
ATOM 1344 C C . GLU A 1 174 ? 5.164 10.602 26.094 1 97.75 174 GLU A C 1
ATOM 1346 O O . GLU A 1 174 ? 4.887 9.648 26.828 1 97.75 174 GLU A O 1
ATOM 1351 N N . ASP A 1 175 ? 4.52 10.828 25 1 98.44 175 ASP A N 1
ATOM 1352 C CA . ASP A 1 175 ? 3.352 10.047 24.609 1 98.44 175 ASP A CA 1
ATOM 1353 C C . ASP A 1 175 ? 3.762 8.812 23.797 1 98.44 175 ASP A C 1
ATOM 1355 O O . ASP A 1 175 ? 4.531 8.922 22.844 1 98.44 175 ASP A O 1
ATOM 1359 N N . GLU A 1 176 ? 3.238 7.645 24.156 1 98.44 176 GLU A N 1
ATOM 1360 C CA . GLU A 1 176 ? 3.641 6.379 23.547 1 98.44 176 GLU A CA 1
ATOM 1361 C C . GLU A 1 176 ? 3.184 6.285 22.094 1 98.44 176 GLU A C 1
ATOM 1363 O O . GLU A 1 176 ? 3.85 5.664 21.266 1 98.44 176 GLU A O 1
ATOM 1368 N N . GLU A 1 177 ? 1.986 6.871 21.781 1 98.5 177 GLU A N 1
ATOM 1369 C CA . GLU A 1 177 ? 1.511 6.84 20.391 1 98.5 177 GLU A CA 1
ATOM 1370 C C . GLU A 1 177 ? 2.412 7.664 19.484 1 98.5 177 GLU A C 1
ATOM 1372 O O . GLU A 1 177 ? 2.648 7.289 18.328 1 98.5 177 GLU A O 1
ATOM 1377 N N . VAL A 1 178 ? 2.889 8.789 20 1 98.69 178 VAL A N 1
ATOM 1378 C CA . VAL A 1 178 ? 3.822 9.609 19.25 1 98.69 178 VAL A CA 1
ATOM 1379 C C . VAL A 1 178 ? 5.109 8.828 18.984 1 98.69 178 VAL A C 1
ATOM 1381 O O . VAL A 1 178 ? 5.586 8.758 17.844 1 98.69 178 VAL A O 1
ATOM 1384 N N . ARG A 1 179 ? 5.668 8.188 20.031 1 98.81 179 ARG A N 1
ATOM 1385 C CA . ARG A 1 179 ? 6.895 7.41 19.891 1 98.81 179 ARG A CA 1
ATOM 1386 C C . ARG A 1 179 ? 6.711 6.277 18.891 1 98.81 179 ARG A C 1
ATOM 1388 O O . ARG A 1 179 ? 7.559 6.062 18.016 1 98.81 179 ARG A O 1
ATOM 1395 N N . ALA A 1 180 ? 5.555 5.586 18.984 1 98.81 180 ALA A N 1
ATOM 1396 C CA . ALA A 1 180 ? 5.289 4.453 18.109 1 98.81 180 ALA A CA 1
ATOM 1397 C C . ALA A 1 180 ? 5.191 4.902 16.656 1 98.81 180 ALA A C 1
ATOM 1399 O O . ALA A 1 180 ? 5.812 4.301 15.773 1 98.81 180 ALA A O 1
ATOM 1400 N N . ASN A 1 181 ? 4.414 5.965 16.422 1 98.81 181 ASN A N 1
ATOM 1401 C CA . ASN A 1 181 ? 4.207 6.441 15.062 1 98.81 181 ASN A CA 1
ATOM 1402 C C . ASN A 1 181 ? 5.5 6.961 14.445 1 98.81 181 ASN A C 1
ATOM 1404 O O . ASN A 1 181 ? 5.758 6.746 13.258 1 98.81 181 ASN A O 1
ATOM 1408 N N . ALA A 1 182 ? 6.332 7.637 15.219 1 98.88 182 ALA A N 1
ATOM 1409 C CA . ALA A 1 182 ? 7.625 8.109 14.734 1 98.88 182 ALA A CA 1
ATOM 1410 C C . ALA A 1 182 ? 8.539 6.941 14.375 1 98.88 182 ALA A C 1
ATOM 1412 O O . ALA A 1 182 ? 9.164 6.945 13.312 1 98.88 182 ALA A O 1
ATOM 1413 N N . ALA A 1 183 ? 8.578 5.906 15.242 1 98.88 183 ALA A N 1
ATOM 1414 C CA . ALA A 1 183 ? 9.375 4.715 14.969 1 98.88 183 ALA A CA 1
ATOM 1415 C C . ALA A 1 183 ? 8.891 4.016 13.703 1 98.88 183 ALA A C 1
ATOM 1417 O O . ALA A 1 183 ? 9.695 3.549 12.891 1 98.88 183 ALA A O 1
ATOM 1418 N N . GLY A 1 184 ? 7.59 3.994 13.633 1 98.56 184 GLY A N 1
ATOM 1419 C CA . GLY A 1 184 ? 7.016 3.395 12.445 1 98.56 184 GLY A CA 1
ATOM 1420 C C . GLY A 1 184 ? 7.383 4.129 11.164 1 98.56 184 GLY A C 1
ATOM 1421 O O . GLY A 1 184 ? 7.688 3.5 10.148 1 98.56 184 GLY A O 1
ATOM 1422 N N . ALA A 1 185 ? 7.312 5.43 11.18 1 98.69 185 ALA A N 1
ATOM 1423 C CA . ALA A 1 185 ? 7.711 6.223 10.023 1 98.69 185 ALA A CA 1
ATOM 1424 C C . ALA A 1 185 ? 9.18 5.98 9.672 1 98.69 185 ALA A C 1
ATOM 1426 O O . ALA A 1 185 ? 9.531 5.879 8.492 1 98.69 185 ALA A O 1
ATOM 1427 N N . LEU A 1 186 ? 10.055 5.859 10.68 1 98.81 186 LEU A N 1
ATOM 1428 C CA . LEU A 1 186 ? 11.469 5.57 10.469 1 98.81 186 LEU A CA 1
ATOM 1429 C C . LEU A 1 186 ? 11.656 4.191 9.844 1 98.81 186 LEU A C 1
ATOM 1431 O O . LEU A 1 186 ? 12.453 4.023 8.922 1 98.81 186 LEU A O 1
ATOM 1435 N N . MET A 1 187 ? 10.883 3.262 10.391 1 97.69 187 MET A N 1
ATOM 1436 C CA . MET A 1 187 ? 10.93 1.905 9.852 1 97.69 187 MET A CA 1
ATOM 1437 C C . MET A 1 187 ? 10.68 1.908 8.352 1 97.69 187 MET A C 1
ATOM 1439 O O . MET A 1 187 ? 11.445 1.326 7.582 1 97.69 187 MET A O 1
ATOM 1443 N N . ASN A 1 188 ? 9.602 2.58 7.953 1 96.62 188 ASN A N 1
ATOM 1444 C CA . ASN A 1 188 ? 9.234 2.611 6.543 1 96.62 188 ASN A CA 1
ATOM 1445 C C . ASN A 1 188 ? 10.25 3.385 5.711 1 96.62 188 ASN A C 1
ATOM 1447 O O . ASN A 1 188 ? 10.664 2.93 4.641 1 96.62 188 ASN A O 1
ATOM 1451 N N . SER A 1 189 ? 10.688 4.508 6.164 1 97 189 SER A N 1
ATOM 1452 C CA . SER A 1 189 ? 11.508 5.43 5.387 1 97 189 SER A CA 1
ATOM 1453 C C . SER A 1 189 ? 12.945 4.938 5.289 1 97 189 SER A C 1
ATOM 1455 O O . SER A 1 189 ? 13.656 5.27 4.336 1 97 189 SER A O 1
ATOM 1457 N N . ALA A 1 190 ? 13.367 4.113 6.219 1 96.5 190 ALA A N 1
ATOM 1458 C CA . ALA A 1 190 ? 14.758 3.674 6.273 1 96.5 190 ALA A CA 1
ATOM 1459 C C . ALA A 1 190 ? 14.969 2.41 5.441 1 96.5 190 ALA A C 1
ATOM 1461 O O . ALA A 1 190 ? 16.047 1.812 5.473 1 96.5 190 ALA A O 1
ATOM 1462 N N . VAL A 1 191 ? 13.969 2.033 4.734 1 92.88 191 VAL A N 1
ATOM 1463 C CA . VAL A 1 191 ? 14.094 0.845 3.895 1 92.88 191 VAL A CA 1
ATOM 1464 C C . VAL A 1 191 ? 15.047 1.129 2.736 1 92.88 191 VAL A C 1
ATOM 1466 O O . VAL A 1 191 ? 15.82 0.26 2.336 1 92.88 191 VAL A O 1
ATOM 1469 N N . THR A 1 192 ? 14.984 2.359 2.217 1 90.25 192 THR A N 1
ATOM 1470 C CA . THR A 1 192 ? 15.906 2.738 1.151 1 90.25 192 THR A CA 1
ATOM 1471 C C . THR A 1 192 ? 17.281 3.049 1.718 1 90.25 192 THR A C 1
ATOM 1473 O O . THR A 1 192 ? 17.422 3.395 2.895 1 90.25 192 THR A O 1
ATOM 1476 N N . THR A 1 193 ? 18.328 2.957 0.981 1 88.69 193 THR A N 1
ATOM 1477 C CA . THR A 1 193 ? 19.688 3.211 1.42 1 88.69 193 THR A CA 1
ATOM 1478 C C . THR A 1 193 ? 19.859 4.66 1.86 1 88.69 193 THR A C 1
ATOM 1480 O O . THR A 1 193 ? 20.469 4.934 2.9 1 88.69 193 THR A O 1
ATOM 1483 N N . GLN A 1 194 ? 19.281 5.562 1.031 1 89.56 194 GLN A N 1
ATOM 1484 C CA . GLN A 1 194 ? 19.375 6.973 1.4 1 89.56 194 GLN A CA 1
ATOM 1485 C C . GLN A 1 194 ? 18.672 7.242 2.729 1 89.56 194 GLN A C 1
ATOM 1487 O O . GLN A 1 194 ? 19.203 7.969 3.578 1 89.56 194 GLN A O 1
ATOM 1492 N N . GLY A 1 195 ? 17.484 6.68 2.846 1 94.19 195 GLY A N 1
ATOM 1493 C CA . GLY A 1 195 ? 16.75 6.832 4.098 1 94.19 195 GLY A CA 1
ATOM 1494 C C . GLY A 1 195 ? 17.484 6.227 5.285 1 94.19 195 GLY A C 1
ATOM 1495 O O . GLY A 1 195 ? 17.516 6.816 6.367 1 94.19 195 GLY A O 1
ATOM 1496 N N . LYS A 1 196 ? 18.156 5.094 5.047 1 95.31 196 LYS A N 1
ATOM 1497 C CA . LYS A 1 196 ? 18.906 4.395 6.086 1 95.31 196 LYS A CA 1
ATOM 1498 C C . LYS A 1 196 ? 20.047 5.266 6.621 1 95.31 196 LYS A C 1
ATOM 1500 O O . LYS A 1 196 ? 20.188 5.434 7.832 1 95.31 196 LYS A O 1
ATOM 1505 N N . TYR A 1 197 ? 20.766 5.844 5.797 1 93.94 197 TYR A N 1
ATOM 1506 C CA . TYR A 1 197 ? 21.906 6.656 6.199 1 93.94 197 TYR A CA 1
ATOM 1507 C C . TYR A 1 197 ? 21.438 7.984 6.793 1 93.94 197 TYR A C 1
ATOM 1509 O O . TYR A 1 197 ? 22.078 8.516 7.703 1 93.94 197 TYR A O 1
ATOM 1517 N N . ALA A 1 198 ? 20.312 8.508 6.223 1 96.69 198 ALA A N 1
ATOM 1518 C CA . ALA A 1 198 ? 19.75 9.719 6.832 1 96.69 198 ALA A CA 1
ATOM 1519 C C . ALA A 1 198 ? 19.359 9.461 8.281 1 96.69 198 ALA A C 1
ATOM 1521 O O . ALA A 1 198 ? 19.609 10.297 9.156 1 96.69 198 ALA A O 1
ATOM 1522 N N . ALA A 1 199 ? 18.797 8.328 8.531 1 98.5 199 ALA A N 1
ATOM 1523 C CA . ALA A 1 199 ? 18.406 7.961 9.883 1 98.5 199 ALA A CA 1
ATOM 1524 C C . ALA A 1 199 ? 19.625 7.758 10.781 1 98.5 199 ALA A C 1
ATOM 1526 O O . ALA A 1 199 ? 19.656 8.234 11.914 1 98.5 199 ALA A O 1
ATOM 1527 N N . ILE A 1 200 ? 20.656 7.055 10.242 1 97.88 200 ILE A N 1
ATOM 1528 C CA . ILE A 1 200 ? 21.875 6.793 10.992 1 97.88 200 ILE A CA 1
ATOM 1529 C C . ILE A 1 200 ? 22.562 8.109 11.328 1 97.88 200 ILE A C 1
ATOM 1531 O O . ILE A 1 200 ? 22.969 8.336 12.469 1 97.88 200 ILE A O 1
ATOM 1535 N N . ASN A 1 201 ? 22.641 9 10.336 1 97.56 201 ASN A N 1
ATOM 1536 C CA . ASN A 1 201 ? 23.297 10.289 10.516 1 97.56 201 ASN A CA 1
ATOM 1537 C C . ASN A 1 201 ? 22.531 11.172 11.5 1 97.56 201 ASN A C 1
ATOM 1539 O O . ASN A 1 201 ? 23.109 12.078 12.102 1 97.56 201 ASN A O 1
ATOM 1543 N N . ALA A 1 202 ? 21.234 10.891 11.633 1 98.5 202 ALA A N 1
ATOM 1544 C CA . ALA A 1 202 ? 20.422 11.625 12.602 1 98.5 202 ALA A CA 1
ATOM 1545 C C . ALA A 1 202 ? 20.484 10.961 13.977 1 98.5 202 ALA A C 1
ATOM 1547 O O . ALA A 1 202 ? 19.688 11.305 14.859 1 98.5 202 ALA A O 1
ATOM 1548 N N . ASP A 1 203 ? 21.359 9.961 14.148 1 98.44 203 ASP A N 1
ATOM 1549 C CA . ASP A 1 203 ? 21.594 9.25 15.398 1 98.44 203 ASP A CA 1
ATOM 1550 C C . ASP A 1 203 ? 20.359 8.461 15.828 1 98.44 203 ASP A C 1
ATOM 1552 O O . ASP A 1 203 ? 20.062 8.367 17.031 1 98.44 203 ASP A O 1
ATOM 1556 N N . ALA A 1 204 ? 19.609 7.969 14.859 1 98.88 204 ALA A N 1
ATOM 1557 C CA . ALA A 1 204 ? 18.359 7.285 15.141 1 98.88 204 ALA A CA 1
ATOM 1558 C C . ALA A 1 204 ? 18.578 6.059 16.016 1 98.88 204 ALA A C 1
ATOM 1560 O O . ALA A 1 204 ? 17.734 5.715 16.859 1 98.88 204 ALA A O 1
ATOM 1561 N N . ILE A 1 205 ? 19.703 5.355 15.883 1 98.88 205 ILE A N 1
ATOM 1562 C CA . ILE A 1 205 ? 19.969 4.121 16.609 1 98.88 205 ILE A CA 1
ATOM 1563 C C . ILE A 1 205 ? 19.969 4.395 18.109 1 98.88 205 ILE A C 1
ATOM 1565 O O . ILE A 1 205 ? 19.344 3.668 18.891 1 98.88 205 ILE A O 1
ATOM 1569 N N . ASP A 1 206 ? 20.578 5.5 18.5 1 98.69 206 ASP A N 1
ATOM 1570 C CA . ASP A 1 206 ? 20.719 5.844 19.922 1 98.69 206 ASP A CA 1
ATOM 1571 C C . ASP A 1 206 ? 19.359 6.082 20.562 1 98.69 206 ASP A C 1
ATOM 1573 O O . ASP A 1 206 ? 19.156 5.809 21.75 1 98.69 206 ASP A O 1
ATOM 1577 N N . TYR A 1 207 ? 18.422 6.527 19.766 1 98.88 207 TYR A N 1
ATOM 1578 C CA . TYR A 1 207 ? 17.125 6.891 20.312 1 98.88 207 TYR A CA 1
ATOM 1579 C C . TYR A 1 207 ? 16.125 5.75 20.156 1 98.88 207 TYR A C 1
ATOM 1581 O O . TYR A 1 207 ? 15.141 5.672 20.891 1 98.88 207 TYR A O 1
ATOM 1589 N N . LEU A 1 208 ? 16.359 4.801 19.219 1 98.94 208 LEU A N 1
ATOM 1590 C CA . LEU A 1 208 ? 15.492 3.648 19 1 98.94 208 LEU A CA 1
ATOM 1591 C C . LEU A 1 208 ? 15.812 2.527 19.969 1 98.94 208 LEU A C 1
ATOM 1593 O O . LEU A 1 208 ? 14.922 1.803 20.422 1 98.94 208 LEU A O 1
ATOM 1597 N N . LEU A 1 209 ? 17.062 2.377 20.375 1 98.81 209 LEU A N 1
ATOM 1598 C CA . LEU A 1 209 ? 17.516 1.243 21.172 1 98.81 209 LEU A CA 1
ATOM 1599 C C . LEU A 1 209 ? 16.766 1.176 22.5 1 98.81 209 LEU A C 1
ATOM 1601 O O . LEU A 1 209 ? 16.234 0.124 22.859 1 98.81 209 LEU A O 1
ATOM 1605 N N . PRO A 1 210 ? 16.703 2.359 23.203 1 98.62 210 PRO A N 1
ATOM 1606 C CA . PRO A 1 210 ? 15.977 2.287 24.469 1 98.62 210 PRO A CA 1
ATOM 1607 C C . PRO A 1 210 ? 14.523 1.858 24.297 1 98.62 210 PRO A C 1
ATOM 1609 O O . PRO A 1 210 ? 13.93 1.281 25.203 1 98.62 210 PRO A O 1
ATOM 1612 N N . LEU A 1 211 ? 13.898 2.07 23.109 1 98.81 211 LEU A N 1
ATOM 1613 C CA . LEU A 1 211 ? 12.484 1.826 22.875 1 98.81 211 LEU A CA 1
ATOM 1614 C C . LEU A 1 211 ? 12.203 0.332 22.734 1 98.81 211 LEU A C 1
ATOM 1616 O O . LEU A 1 211 ? 11.047 -0.095 22.797 1 98.81 211 LEU A O 1
ATOM 1620 N N . ILE A 1 212 ? 13.242 -0.479 22.625 1 98.38 212 ILE A N 1
ATOM 1621 C CA . ILE A 1 212 ? 13.078 -1.929 22.609 1 98.38 212 ILE A CA 1
ATOM 1622 C C . ILE A 1 212 ? 12.477 -2.402 23.938 1 98.38 212 ILE A C 1
ATOM 1624 O O . ILE A 1 212 ? 11.914 -3.5 24.016 1 98.38 212 ILE A O 1
ATOM 1628 N N . HIS A 1 213 ? 12.625 -1.513 24.938 1 97.75 213 HIS A N 1
ATOM 1629 C CA . HIS A 1 213 ? 12.164 -1.861 26.281 1 97.75 213 HIS A CA 1
ATOM 1630 C C . HIS A 1 213 ? 10.938 -1.041 26.672 1 97.75 213 HIS A C 1
ATOM 1632 O O . HIS A 1 213 ? 10.57 -0.987 27.844 1 97.75 213 HIS A O 1
ATOM 1638 N N . ASP A 1 214 ? 10.32 -0.383 25.734 1 98.44 214 ASP A N 1
ATOM 1639 C CA . ASP A 1 214 ? 9.164 0.458 26.016 1 98.44 214 ASP A CA 1
ATOM 1640 C C . ASP A 1 214 ? 8.008 -0.368 26.594 1 98.44 214 ASP A C 1
ATOM 1642 O O . ASP A 1 214 ? 7.891 -1.56 26.297 1 98.44 214 ASP A O 1
ATOM 1646 N N . GLY A 1 215 ? 7.289 0.268 27.359 1 97.88 215 GLY A N 1
ATOM 1647 C CA . GLY A 1 215 ? 6.152 -0.408 27.969 1 97.88 215 GLY A CA 1
ATOM 1648 C C . GLY A 1 215 ? 5.082 -0.794 26.969 1 97.88 215 GLY A C 1
ATOM 1649 O O . GLY A 1 215 ? 4.312 -1.729 27.203 1 97.88 215 GLY A O 1
ATOM 1650 N N . LYS A 1 216 ? 5.012 -0.077 25.875 1 98.31 216 LYS A N 1
ATOM 1651 C CA . LYS A 1 216 ? 4.004 -0.342 24.859 1 98.31 216 LYS A CA 1
ATOM 1652 C C . LYS A 1 216 ? 4.559 -1.252 23.766 1 98.31 216 LYS A C 1
ATOM 1654 O O . LYS A 1 216 ? 5.605 -0.962 23.172 1 98.31 216 LYS A O 1
ATOM 1659 N N . SER A 1 217 ? 3.871 -2.373 23.484 1 98.56 217 SER A N 1
ATOM 1660 C CA . SER A 1 217 ? 4.348 -3.365 22.531 1 98.56 217 SER A CA 1
ATOM 1661 C C . SER A 1 217 ? 4.496 -2.764 21.125 1 98.56 217 SER A C 1
ATOM 1663 O O . SER A 1 217 ? 5.422 -3.113 20.391 1 98.56 217 SER A O 1
ATOM 1665 N N . LYS A 1 218 ? 3.496 -1.881 20.812 1 98.38 218 LYS A N 1
ATOM 1666 C CA . LYS A 1 218 ? 3.545 -1.235 19.516 1 98.38 218 LYS A CA 1
ATOM 1667 C C . LYS A 1 218 ? 4.84 -0.446 19.328 1 98.38 218 LYS A C 1
ATOM 1669 O O . LYS A 1 218 ? 5.422 -0.432 18.25 1 98.38 218 LYS A O 1
ATOM 1674 N N . VAL A 1 219 ? 5.285 0.244 20.359 1 98.88 219 VAL A N 1
ATOM 1675 C CA . VAL A 1 219 ? 6.535 0.998 20.328 1 98.88 219 VAL A CA 1
ATOM 1676 C C . VAL A 1 219 ? 7.715 0.041 20.156 1 98.88 219 VAL A C 1
ATOM 1678 O O . VAL A 1 219 ? 8.586 0.266 19.312 1 98.88 219 VAL A O 1
ATOM 1681 N N . ARG A 1 220 ? 7.715 -1.055 20.938 1 98.88 220 ARG A N 1
ATOM 1682 C CA . ARG A 1 220 ? 8.781 -2.043 20.828 1 98.88 220 ARG A CA 1
ATOM 1683 C C . ARG A 1 220 ? 8.859 -2.615 19.422 1 98.88 220 ARG A C 1
ATOM 1685 O O . ARG A 1 220 ? 9.945 -2.717 18.844 1 98.88 220 ARG A O 1
ATOM 1692 N N . LEU A 1 221 ? 7.684 -2.896 18.906 1 98.56 221 LEU A N 1
ATOM 1693 C CA . LEU A 1 221 ? 7.598 -3.508 17.578 1 98.56 221 LEU A CA 1
ATOM 1694 C C . LEU A 1 221 ? 8.227 -2.604 16.531 1 98.56 221 LEU A C 1
ATOM 1696 O O . LEU A 1 221 ? 9.133 -3.02 15.805 1 98.56 221 LEU A O 1
ATOM 1700 N N . TYR A 1 222 ? 7.789 -1.402 16.453 1 98.56 222 TYR A N 1
ATOM 1701 C CA . TYR A 1 222 ? 8.242 -0.497 15.406 1 98.56 222 TYR A CA 1
ATOM 1702 C C . TYR A 1 222 ? 9.703 -0.109 15.609 1 98.56 222 TYR A C 1
ATOM 1704 O O . TYR A 1 222 ? 10.445 0.075 14.641 1 98.56 222 TYR A O 1
ATOM 1712 N N . ALA A 1 223 ? 10.078 0.017 16.859 1 98.88 223 ALA A N 1
ATOM 1713 C CA . ALA A 1 223 ? 11.484 0.306 17.125 1 98.88 223 ALA A CA 1
ATOM 1714 C C . ALA A 1 223 ? 12.383 -0.82 16.625 1 98.88 223 ALA A C 1
ATOM 1716 O O . ALA A 1 223 ? 13.398 -0.569 15.969 1 98.88 223 ALA A O 1
ATOM 1717 N N . ILE A 1 224 ? 11.984 -2.027 16.922 1 98.75 224 ILE A N 1
ATOM 1718 C CA . ILE A 1 224 ? 12.773 -3.18 16.516 1 98.75 224 ILE A CA 1
ATOM 1719 C C . ILE A 1 224 ? 12.836 -3.246 14.984 1 98.75 224 ILE A C 1
ATOM 1721 O O . ILE A 1 224 ? 13.906 -3.457 14.406 1 98.75 224 ILE A O 1
ATOM 1725 N N . LYS A 1 225 ? 11.727 -3.02 14.398 1 97.44 225 LYS A N 1
ATOM 1726 C CA . LYS A 1 225 ? 11.695 -3.07 12.945 1 97.44 225 LYS A CA 1
ATOM 1727 C C . LYS A 1 225 ? 12.531 -1.948 12.336 1 97.44 225 LYS A C 1
ATOM 1729 O O . LYS A 1 225 ? 13.211 -2.152 11.328 1 97.44 225 LYS A O 1
ATOM 1734 N N . ALA A 1 226 ? 12.445 -0.777 12.883 1 98.62 226 ALA A N 1
ATOM 1735 C CA . ALA A 1 226 ? 13.281 0.323 12.406 1 98.62 226 ALA A CA 1
ATOM 1736 C C . ALA A 1 226 ? 14.766 -0.005 12.562 1 98.62 226 ALA A C 1
ATOM 1738 O O . ALA A 1 226 ? 15.555 0.213 11.641 1 98.62 226 ALA A O 1
ATOM 1739 N N . LEU A 1 227 ? 15.133 -0.564 13.711 1 98.81 227 LEU A N 1
ATOM 1740 C CA . LEU A 1 227 ? 16.516 -0.94 13.969 1 98.81 227 LEU A CA 1
ATOM 1741 C C . LEU A 1 227 ? 16.969 -2.037 13.008 1 98.81 227 LEU A C 1
ATOM 1743 O O . LEU A 1 227 ? 18.125 -2.055 12.578 1 98.81 227 LEU A O 1
ATOM 1747 N N . THR A 1 228 ? 16.047 -2.918 12.719 1 97.25 228 THR A N 1
ATOM 1748 C CA . THR A 1 228 ? 16.344 -3.961 11.75 1 97.25 228 THR A CA 1
ATOM 1749 C C . THR A 1 228 ? 16.734 -3.354 10.406 1 97.25 228 THR A C 1
ATOM 1751 O O . THR A 1 228 ? 17.703 -3.785 9.773 1 97.25 228 THR A O 1
ATOM 1754 N N . MET A 1 229 ? 15.961 -2.324 9.953 1 96.25 229 MET A N 1
ATOM 1755 C CA . MET A 1 229 ? 16.281 -1.65 8.695 1 96.25 229 MET A CA 1
ATOM 1756 C C . MET A 1 229 ? 17.656 -0.989 8.766 1 96.25 229 MET A C 1
ATOM 1758 O O . MET A 1 229 ? 18.422 -1.067 7.812 1 96.25 229 MET A O 1
ATOM 1762 N N . LEU A 1 230 ? 18 -0.411 9.875 1 97.69 230 LEU A N 1
ATOM 1763 C CA . LEU A 1 230 ? 19.266 0.288 10.016 1 97.69 230 LEU A CA 1
ATOM 1764 C C . LEU A 1 230 ? 20.422 -0.699 10.062 1 97.69 230 LEU A C 1
ATOM 1766 O O . LEU A 1 230 ? 21.531 -0.382 9.625 1 97.69 230 LEU A O 1
ATOM 1770 N N . ALA A 1 231 ? 20.141 -1.895 10.539 1 96.75 231 ALA A N 1
ATOM 1771 C CA . ALA A 1 231 ? 21.172 -2.936 10.625 1 96.75 231 ALA A CA 1
ATOM 1772 C C . ALA A 1 231 ? 21.578 -3.42 9.242 1 96.75 231 ALA A C 1
ATOM 1774 O O . ALA A 1 231 ? 22.594 -4.102 9.086 1 96.75 231 ALA A O 1
ATOM 1775 N N . GLU A 1 232 ? 20.797 -3.07 8.289 1 92.62 232 GLU A N 1
ATOM 1776 C CA . GLU A 1 232 ? 21.125 -3.486 6.93 1 92.62 232 GLU A CA 1
ATOM 1777 C C . GLU A 1 232 ? 22.328 -2.707 6.398 1 92.62 232 GLU A C 1
ATOM 1779 O O . GLU A 1 232 ? 23 -3.146 5.457 1 92.62 232 GLU A O 1
ATOM 1784 N N . ALA A 1 233 ? 22.578 -1.514 6.922 1 91.25 233 ALA A N 1
ATOM 1785 C CA . ALA A 1 233 ? 23.797 -0.774 6.609 1 91.25 233 ALA A CA 1
ATOM 1786 C C . ALA A 1 233 ? 24.969 -1.242 7.477 1 91.25 233 ALA A C 1
ATOM 1788 O O . ALA A 1 233 ? 24.781 -1.547 8.656 1 91.25 233 ALA A O 1
ATOM 1789 N N . PRO A 1 234 ? 26.203 -1.232 6.957 1 90.5 234 PRO A N 1
ATOM 1790 C CA . PRO A 1 234 ? 27.359 -1.673 7.734 1 90.5 234 PRO A CA 1
ATOM 1791 C C . PRO A 1 234 ? 27.531 -0.899 9.039 1 90.5 234 PRO A C 1
ATOM 1793 O O . PRO A 1 234 ? 27.828 -1.493 10.078 1 90.5 234 PRO A O 1
ATOM 1796 N N . GLU A 1 235 ? 27.344 0.406 9.023 1 93.81 235 GLU A N 1
ATOM 1797 C CA . GLU A 1 235 ? 27.484 1.229 10.219 1 93.81 235 GLU A CA 1
ATOM 1798 C C . GLU A 1 235 ? 26.453 0.854 11.273 1 93.81 235 GLU A C 1
ATOM 1800 O O . GLU A 1 235 ? 26.781 0.741 12.453 1 93.81 235 GLU A O 1
ATOM 1805 N N . GLY A 1 236 ? 25.219 0.682 10.773 1 96.19 236 GLY A N 1
ATOM 1806 C CA . GLY A 1 236 ? 24.172 0.266 11.688 1 96.19 236 GLY A CA 1
ATOM 1807 C C . GLY A 1 236 ? 24.391 -1.123 12.25 1 96.19 236 GLY A C 1
ATOM 1808 O O . GLY A 1 236 ? 24.203 -1.343 13.453 1 96.19 236 GLY A O 1
ATOM 1809 N N . ARG A 1 237 ? 24.828 -2.012 11.406 1 95.94 237 ARG A N 1
ATOM 1810 C CA . ARG A 1 237 ? 25.078 -3.391 11.805 1 95.94 237 ARG A CA 1
ATOM 1811 C C . ARG A 1 237 ? 26.156 -3.461 12.883 1 95.94 237 ARG A C 1
ATOM 1813 O O . ARG A 1 237 ? 26 -4.176 13.875 1 95.94 237 ARG A O 1
ATOM 1820 N N . ARG A 1 238 ? 27.25 -2.74 12.648 1 96.12 238 ARG A N 1
ATOM 1821 C CA . ARG A 1 238 ? 28.359 -2.719 13.602 1 96.12 238 ARG A CA 1
ATOM 1822 C C . ARG A 1 238 ? 27.875 -2.291 14.984 1 96.12 238 ARG A C 1
ATOM 1824 O O . ARG A 1 238 ? 28.25 -2.902 15.992 1 96.12 238 ARG A O 1
ATOM 1831 N N . THR A 1 239 ? 27.062 -1.293 15 1 97.81 239 THR A N 1
ATOM 1832 C CA . THR A 1 239 ? 26.562 -0.782 16.266 1 97.81 239 THR A CA 1
ATOM 1833 C C . THR A 1 239 ? 25.609 -1.782 16.906 1 97.81 239 THR A C 1
ATOM 1835 O O . THR A 1 239 ? 25.703 -2.059 18.109 1 97.81 239 THR A O 1
ATOM 1838 N N . LEU A 1 240 ? 24.734 -2.369 16.141 1 98.38 240 LEU A N 1
ATOM 1839 C CA . LEU A 1 240 ? 23.641 -3.174 16.688 1 98.38 240 LEU A CA 1
ATOM 1840 C C . LEU A 1 240 ? 24.125 -4.578 17.031 1 98.38 240 LEU A C 1
ATOM 1842 O O . LEU A 1 240 ? 23.5 -5.266 17.844 1 98.38 240 LEU A O 1
ATOM 1846 N N . LEU A 1 241 ? 25.234 -4.996 16.438 1 98.06 241 LEU A N 1
ATOM 1847 C CA . LEU A 1 241 ? 25.859 -6.262 16.812 1 98.06 241 LEU A CA 1
ATOM 1848 C C . LEU A 1 241 ? 26.234 -6.258 18.281 1 98.06 241 LEU A C 1
ATOM 1850 O O . LEU A 1 241 ? 26.141 -7.285 18.953 1 98.06 241 LEU A O 1
ATOM 1854 N N . ARG A 1 242 ? 26.641 -5.098 18.781 1 98.06 242 ARG A N 1
ATOM 1855 C CA . ARG A 1 242 ? 27.031 -4.953 20.172 1 98.06 242 ARG A CA 1
ATOM 1856 C C . ARG A 1 242 ? 25.812 -5.051 21.094 1 98.06 242 ARG A C 1
ATOM 1858 O O . ARG A 1 242 ? 25.969 -5.227 22.312 1 98.06 242 ARG A O 1
ATOM 1865 N N . HIS A 1 243 ? 24.656 -4.938 20.5 1 98.31 243 HIS A N 1
ATOM 1866 C CA . HIS A 1 243 ? 23.438 -4.941 21.297 1 98.31 243 HIS A CA 1
ATOM 1867 C C . HIS A 1 243 ? 22.516 -6.102 20.906 1 98.31 243 HIS A C 1
ATOM 1869 O O . HIS A 1 243 ? 21.328 -6.078 21.188 1 98.31 243 HIS A O 1
ATOM 1875 N N . VAL A 1 244 ? 23.016 -7.07 20.234 1 98.25 244 VAL A N 1
ATOM 1876 C CA . VAL A 1 244 ? 22.188 -8.117 19.641 1 98.25 244 VAL A CA 1
ATOM 1877 C C . VAL A 1 244 ? 21.484 -8.898 20.734 1 98.25 244 VAL A C 1
ATOM 1879 O O . VAL A 1 244 ? 20.375 -9.406 20.516 1 98.25 244 VAL A O 1
ATOM 1882 N N . GLN A 1 245 ? 22.078 -8.953 21.938 1 98 245 GLN A N 1
ATOM 1883 C CA . GLN A 1 245 ? 21.469 -9.695 23.047 1 98 245 GLN A CA 1
ATOM 1884 C C . GLN A 1 245 ? 20.156 -9.07 23.469 1 98 245 GLN A C 1
ATOM 1886 O O . GLN A 1 245 ? 19.234 -9.773 23.906 1 98 245 GLN A O 1
ATOM 1891 N N . GLU A 1 246 ? 20.062 -7.789 23.359 1 97.88 246 GLU A N 1
ATOM 1892 C CA . GLU A 1 246 ? 18.812 -7.113 23.703 1 97.88 246 GLU A CA 1
ATOM 1893 C C . GLU A 1 246 ? 17.672 -7.559 22.781 1 97.88 246 GLU A C 1
ATOM 1895 O O . GLU A 1 246 ? 16.531 -7.664 23.219 1 97.88 246 GLU A O 1
ATOM 1900 N N . PHE A 1 247 ? 17.953 -7.816 21.562 1 98.5 247 PHE A N 1
ATOM 1901 C CA . PHE A 1 247 ? 16.984 -8.312 20.609 1 98.5 247 PHE A CA 1
ATOM 1902 C C . PHE A 1 247 ? 16.609 -9.758 20.906 1 98.5 247 PHE A C 1
ATOM 1904 O O . PHE A 1 247 ? 15.438 -10.141 20.812 1 98.5 247 PHE A O 1
ATOM 1911 N N . ARG A 1 248 ? 17.594 -10.57 21.266 1 98.31 248 ARG A N 1
ATOM 1912 C CA . ARG A 1 248 ? 17.359 -11.969 21.609 1 98.31 248 ARG A CA 1
ATOM 1913 C C . ARG A 1 248 ? 16.391 -12.094 22.781 1 98.31 248 ARG A C 1
ATOM 1915 O O . ARG A 1 248 ? 15.531 -12.984 22.797 1 98.31 248 ARG A O 1
ATOM 1922 N N . LYS A 1 249 ? 16.578 -11.203 23.703 1 98.06 249 LYS A N 1
ATOM 1923 C CA . LYS A 1 249 ? 15.695 -11.211 24.859 1 98.06 249 LYS A CA 1
ATOM 1924 C C . LYS A 1 249 ? 14.242 -10.977 24.438 1 98.06 249 LYS A C 1
ATOM 1926 O O . LYS A 1 249 ? 13.32 -11.492 25.062 1 98.06 249 LYS A O 1
ATOM 1931 N N . ARG A 1 250 ? 14.008 -10.211 23.344 1 98.25 250 ARG A N 1
ATOM 1932 C CA . ARG A 1 250 ? 12.664 -9.859 22.891 1 98.25 250 ARG A CA 1
ATOM 1933 C C . ARG A 1 250 ? 12.039 -11 22.094 1 98.25 250 ARG A C 1
ATOM 1935 O O . ARG A 1 250 ? 10.867 -10.93 21.719 1 98.25 250 ARG A O 1
ATOM 1942 N N . MET A 1 251 ? 12.766 -12.078 21.844 1 97.75 251 MET A N 1
ATOM 1943 C CA . MET A 1 251 ? 12.211 -13.266 21.203 1 97.75 251 MET A CA 1
ATOM 1944 C C . MET A 1 251 ? 11.227 -13.977 22.125 1 97.75 251 MET A C 1
ATOM 1946 O O . MET A 1 251 ? 10.453 -14.828 21.672 1 97.75 251 MET A O 1
ATOM 1950 N N . ASP A 1 252 ? 11.273 -13.578 23.422 1 97.44 252 ASP A N 1
ATOM 1951 C CA . ASP A 1 252 ? 10.328 -14.094 24.406 1 97.44 252 ASP A CA 1
ATOM 1952 C C . ASP A 1 252 ? 9.367 -13.008 24.875 1 97.44 252 ASP A C 1
ATOM 1954 O O . ASP A 1 252 ? 8.867 -13.047 26 1 97.44 252 ASP A O 1
ATOM 1958 N N . ASP A 1 253 ? 9.148 -12 24.094 1 98.12 253 ASP A N 1
ATOM 1959 C CA . ASP A 1 253 ? 8.242 -10.898 24.406 1 98.12 253 ASP A CA 1
ATOM 1960 C C . ASP A 1 253 ? 6.809 -11.391 24.578 1 98.12 253 ASP A C 1
ATOM 1962 O O . ASP A 1 253 ? 6.449 -12.453 24.062 1 98.12 253 ASP A O 1
ATOM 1966 N N . SER A 1 254 ? 6.078 -10.68 25.281 1 97.88 254 SER A N 1
ATOM 1967 C CA . SER A 1 254 ? 4.676 -11.031 25.484 1 97.88 254 SER A CA 1
ATOM 1968 C C . SER A 1 254 ? 3.883 -10.906 24.188 1 97.88 254 SER A C 1
ATOM 1970 O O . SER A 1 254 ? 2.852 -11.562 24.031 1 97.88 254 SER A O 1
ATOM 1972 N N . SER A 1 255 ? 4.324 -10.016 23.328 1 97.69 255 SER A N 1
ATOM 1973 C CA . SER A 1 255 ? 3.674 -9.812 22.047 1 97.69 255 SER A CA 1
ATOM 1974 C C . SER A 1 255 ? 4.27 -10.727 20.969 1 97.69 255 SER A C 1
ATOM 1976 O O . SER A 1 255 ? 5.457 -10.625 20.656 1 97.69 255 SER A O 1
ATOM 1978 N N . PRO A 1 256 ? 3.453 -11.555 20.391 1 96 256 PRO A N 1
ATOM 1979 C CA . PRO A 1 256 ? 3.963 -12.414 19.328 1 96 256 PRO A CA 1
ATOM 1980 C C . PRO A 1 256 ? 4.559 -11.617 18.172 1 96 256 PRO A C 1
ATOM 1982 O O . PRO A 1 256 ? 5.531 -12.062 17.547 1 96 256 PRO A O 1
ATOM 1985 N N . ALA A 1 257 ? 3.949 -10.492 17.859 1 95.12 257 ALA A N 1
ATOM 1986 C CA . ALA A 1 257 ? 4.48 -9.648 16.797 1 95.12 257 ALA A CA 1
ATOM 1987 C C . ALA A 1 257 ? 5.895 -9.172 17.125 1 95.12 257 ALA A C 1
ATOM 1989 O O . ALA A 1 257 ? 6.766 -9.133 16.25 1 95.12 257 ALA A O 1
ATOM 1990 N N . VAL A 1 258 ? 6.109 -8.836 18.359 1 98.19 258 VAL A N 1
ATOM 1991 C CA . VAL A 1 258 ? 7.426 -8.391 18.797 1 98.19 258 VAL A CA 1
ATOM 1992 C C . VAL A 1 258 ? 8.406 -9.555 18.734 1 98.19 258 VAL A C 1
ATOM 1994 O O . VAL A 1 258 ? 9.57 -9.383 18.344 1 98.19 258 VAL A O 1
ATOM 1997 N N . GLN A 1 259 ? 7.918 -10.766 19.078 1 98.19 259 GLN A N 1
ATOM 1998 C CA . GLN A 1 259 ? 8.766 -11.953 19 1 98.19 259 GLN A CA 1
ATOM 1999 C C . GLN A 1 259 ? 9.289 -12.172 17.594 1 98.19 259 GLN A C 1
ATOM 2001 O O . GLN A 1 259 ? 10.477 -12.398 17.391 1 98.19 259 GLN A O 1
ATOM 2006 N N . ARG A 1 260 ? 8.438 -12.07 16.703 1 94.25 260 ARG A N 1
ATOM 2007 C CA . ARG A 1 260 ? 8.789 -12.289 15.305 1 94.25 260 ARG A CA 1
ATOM 2008 C C . ARG A 1 260 ? 9.75 -11.211 14.805 1 94.25 260 ARG A C 1
ATOM 2010 O O . ARG A 1 260 ? 10.719 -11.516 14.102 1 94.25 260 ARG A O 1
ATOM 2017 N N . ALA A 1 261 ? 9.406 -9.969 15.102 1 96.69 261 ALA A N 1
ATOM 2018 C CA . ALA A 1 261 ? 10.281 -8.867 14.695 1 96.69 261 ALA A CA 1
ATOM 2019 C C . ALA A 1 261 ? 11.688 -9.047 15.258 1 96.69 261 ALA A C 1
ATOM 2021 O O . ALA A 1 261 ? 12.68 -8.789 14.57 1 96.69 261 ALA A O 1
ATOM 2022 N N . ALA A 1 262 ? 11.758 -9.5 16.5 1 98.25 262 ALA A N 1
ATOM 2023 C CA . ALA A 1 262 ? 13.047 -9.727 17.156 1 98.25 262 ALA A CA 1
ATOM 2024 C C . ALA A 1 262 ? 13.828 -10.836 16.453 1 98.25 262 ALA A C 1
ATOM 2026 O O . ALA A 1 262 ? 15.039 -10.711 16.266 1 98.25 262 ALA A O 1
ATOM 2027 N N . GLN A 1 263 ? 13.133 -11.836 16.125 1 96.06 263 GLN A N 1
ATOM 2028 C CA . GLN A 1 263 ? 13.773 -12.93 15.406 1 96.06 263 GLN A CA 1
ATOM 2029 C C . GLN A 1 263 ? 14.383 -12.453 14.094 1 96.06 263 GLN A C 1
ATOM 2031 O O . GLN A 1 263 ? 15.523 -12.789 13.766 1 96.06 263 GLN A O 1
ATOM 2036 N N . ILE A 1 264 ? 13.633 -11.711 13.398 1 93.06 264 ILE A N 1
ATOM 2037 C CA . ILE A 1 264 ? 14.102 -11.172 12.125 1 93.06 264 ILE A CA 1
ATOM 2038 C C . ILE A 1 264 ? 15.281 -10.234 12.359 1 93.06 264 ILE A C 1
ATOM 2040 O O . ILE A 1 264 ? 16.266 -10.258 11.609 1 93.06 264 ILE A O 1
ATOM 2044 N N . ALA A 1 265 ? 15.156 -9.445 13.352 1 96.94 265 ALA A N 1
ATOM 2045 C CA . ALA A 1 265 ? 16.234 -8.508 13.672 1 96.94 265 ALA A CA 1
ATOM 2046 C C . ALA A 1 265 ? 17.547 -9.234 13.922 1 96.94 265 ALA A C 1
ATOM 2048 O O . ALA A 1 265 ? 18.594 -8.852 13.391 1 96.94 265 ALA A O 1
ATOM 2049 N N . VAL A 1 266 ? 17.484 -10.305 14.695 1 97.38 266 VAL A N 1
ATOM 2050 C CA . VAL A 1 266 ? 18.688 -11.062 15.023 1 97.38 266 VAL A CA 1
ATOM 2051 C C . VAL A 1 266 ? 19.297 -11.648 13.75 1 97.38 266 VAL A C 1
ATOM 2053 O O . VAL A 1 266 ? 20.5 -11.594 13.539 1 97.38 266 VAL A O 1
ATOM 2056 N N . GLN A 1 267 ? 18.438 -12.094 12.93 1 92.69 267 GLN A N 1
ATOM 2057 C CA . GLN A 1 267 ? 18.891 -12.672 11.672 1 92.69 267 GLN A CA 1
ATOM 2058 C C . GLN A 1 267 ? 19.594 -11.625 10.805 1 92.69 267 GLN A C 1
ATOM 2060 O O . GLN A 1 267 ? 20.641 -11.891 10.219 1 92.69 267 GLN A O 1
ATOM 2065 N N . VAL A 1 268 ? 19.031 -10.453 10.742 1 93.06 268 VAL A N 1
ATOM 2066 C CA . VAL A 1 268 ? 19.547 -9.398 9.883 1 93.06 268 VAL A CA 1
ATOM 2067 C C . VAL A 1 268 ? 20.844 -8.836 10.492 1 93.06 268 VAL A C 1
ATOM 2069 O O . VAL A 1 268 ? 21.812 -8.586 9.781 1 93.06 268 VAL A O 1
ATOM 2072 N N . ILE A 1 269 ? 20.906 -8.648 11.766 1 96.31 269 ILE A N 1
ATOM 2073 C CA . ILE A 1 269 ? 22.047 -8.078 12.469 1 96.31 269 ILE A CA 1
ATOM 2074 C C . ILE A 1 269 ? 23.25 -9.016 12.352 1 96.31 269 ILE A C 1
ATOM 2076 O O . ILE A 1 269 ? 24.391 -8.57 12.172 1 96.31 269 ILE A O 1
ATOM 2080 N N . GLU A 1 270 ? 22.906 -10.281 12.328 1 95.44 270 GLU A N 1
ATOM 2081 C CA . GLU A 1 270 ? 24 -11.258 12.336 1 95.44 270 GLU A CA 1
ATOM 2082 C C . GLU A 1 270 ? 24.312 -11.734 10.914 1 95.44 270 GLU A C 1
ATOM 2084 O O . GLU A 1 270 ? 25.203 -12.555 10.719 1 95.44 270 GLU A O 1
ATOM 2089 N N . TRP A 1 271 ? 23.484 -11.094 10.031 1 86.62 271 TRP A N 1
ATOM 2090 C CA . TRP A 1 271 ? 23.672 -11.523 8.648 1 86.62 271 TRP A CA 1
ATOM 2091 C C . TRP A 1 271 ? 25 -11.031 8.094 1 86.62 271 TRP A C 1
ATOM 2093 O O . TRP A 1 271 ? 25.422 -9.898 8.367 1 86.62 271 TRP A O 1
ATOM 2103 N N . LYS A 1 272 ? 25.781 -11.852 7.371 1 77.75 272 LYS A N 1
ATOM 2104 C CA . LYS A 1 272 ? 27.031 -11.484 6.711 1 77.75 272 LYS A CA 1
ATOM 2105 C C . LYS A 1 272 ? 26.891 -11.516 5.191 1 77.75 272 LYS A C 1
ATOM 2107 O O . LYS A 1 272 ? 26.5 -12.539 4.621 1 77.75 272 LYS A O 1
ATOM 2112 N N . PRO A 1 273 ? 27.047 -10.32 4.477 1 67.94 273 PRO A N 1
ATOM 2113 C CA . PRO A 1 273 ? 26.906 -10.25 3.021 1 67.94 273 PRO A CA 1
ATOM 2114 C C . PRO A 1 273 ? 27.844 -11.219 2.293 1 67.94 273 PRO A C 1
ATOM 2116 O O . PRO A 1 273 ? 28.906 -11.57 2.814 1 67.94 273 PRO A O 1
ATOM 2119 N N . PHE B 1 1 ? -34.25 -7.367 -6.91 1 84.75 1 PHE B N 1
ATOM 2120 C CA . PHE B 1 1 ? -33.719 -7.977 -8.117 1 84.75 1 PHE B CA 1
ATOM 2121 C C . PHE B 1 1 ? -32.438 -8.758 -7.801 1 84.75 1 PHE B C 1
ATOM 2123 O O . PHE B 1 1 ? -32.406 -9.977 -7.965 1 84.75 1 PHE B O 1
ATOM 2130 N N . LEU B 1 2 ? -31.469 -8.227 -7.129 1 88.06 2 LEU B N 1
ATOM 2131 C CA . LEU B 1 2 ? -30.203 -8.906 -6.852 1 88.06 2 LEU B CA 1
ATOM 2132 C C . LEU B 1 2 ? -30.406 -10.016 -5.828 1 88.06 2 LEU B C 1
ATOM 2134 O O . LEU B 1 2 ? -29.75 -11.055 -5.906 1 88.06 2 LEU B O 1
ATOM 2138 N N . ASP B 1 3 ? -31.359 -9.836 -4.945 1 91 3 ASP B N 1
ATOM 2139 C CA . ASP B 1 3 ? -31.641 -10.859 -3.947 1 91 3 ASP B CA 1
ATOM 2140 C C . ASP B 1 3 ? -32.156 -12.148 -4.605 1 91 3 ASP B C 1
ATOM 2142 O O . ASP B 1 3 ? -31.797 -13.25 -4.176 1 91 3 ASP B O 1
ATOM 2146 N N . ASN B 1 4 ? -32.906 -11.906 -5.574 1 91.56 4 ASN B N 1
ATOM 2147 C CA . ASN B 1 4 ? -33.375 -13.062 -6.316 1 91.56 4 ASN B CA 1
ATOM 2148 C C . ASN B 1 4 ? -32.281 -13.773 -7.059 1 91.56 4 ASN B C 1
ATOM 2150 O O . ASN B 1 4 ? -32.219 -15.008 -7.066 1 91.56 4 ASN B O 1
ATOM 2154 N N . LEU B 1 5 ? -31.422 -13.016 -7.703 1 94.69 5 LEU B N 1
ATOM 2155 C CA . LEU B 1 5 ? -30.297 -13.609 -8.43 1 94.69 5 LEU B CA 1
ATOM 2156 C C . LEU B 1 5 ? -29.391 -14.391 -7.48 1 94.69 5 LEU B C 1
ATOM 2158 O O . LEU B 1 5 ? -28.906 -15.469 -7.828 1 94.69 5 LEU B O 1
ATOM 2162 N N . LYS B 1 6 ? -29.203 -13.914 -6.27 1 96.19 6 LYS B N 1
ATOM 2163 C CA . LYS B 1 6 ? -28.375 -14.602 -5.289 1 96.19 6 LYS B CA 1
ATOM 2164 C C . LYS B 1 6 ? -28.953 -15.961 -4.922 1 96.19 6 LYS B C 1
ATOM 2166 O O . LYS B 1 6 ? -28.219 -16.938 -4.77 1 96.19 6 LYS B O 1
ATOM 2171 N N . LYS B 1 7 ? -30.203 -15.969 -4.82 1 95.12 7 LYS B N 1
ATOM 2172 C CA . LYS B 1 7 ? -30.859 -17.234 -4.516 1 95.12 7 LYS B CA 1
ATOM 2173 C C . LYS B 1 7 ? -30.719 -18.219 -5.668 1 95.12 7 LYS B C 1
ATOM 2175 O O . LYS B 1 7 ? -30.516 -19.422 -5.445 1 95.12 7 LYS B O 1
ATOM 2180 N N . LEU B 1 8 ? -30.781 -17.734 -6.875 1 96.75 8 LEU B N 1
ATOM 2181 C CA . LEU B 1 8 ? -30.734 -18.578 -8.062 1 96.75 8 LEU B CA 1
ATOM 2182 C C . LEU B 1 8 ? -29.328 -19.141 -8.273 1 96.75 8 LEU B C 1
ATOM 2184 O O . LEU B 1 8 ? -29.156 -20.109 -9.008 1 96.75 8 LEU B O 1
ATOM 2188 N N . LEU B 1 9 ? -28.312 -18.562 -7.633 1 97.06 9 LEU B N 1
ATOM 2189 C CA . LEU B 1 9 ? -26.938 -19.062 -7.727 1 97.06 9 LEU B CA 1
ATOM 2190 C C . LEU B 1 9 ? -26.828 -20.453 -7.109 1 97.06 9 LEU B C 1
ATOM 2192 O O . LEU B 1 9 ? -25.906 -21.203 -7.418 1 97.06 9 LEU B O 1
ATOM 2196 N N . LEU B 1 10 ? -27.781 -20.75 -6.234 1 95.38 10 LEU B N 1
ATOM 2197 C CA . LEU B 1 10 ? -27.719 -22.016 -5.516 1 95.38 10 LEU B CA 1
ATOM 2198 C C . LEU B 1 10 ? -28.75 -23 -6.066 1 95.38 10 LEU B C 1
ATOM 2200 O O . LEU B 1 10 ? -29.016 -24.031 -5.438 1 95.38 10 LEU B O 1
ATOM 2204 N N . ASP B 1 11 ? -29.297 -22.719 -7.227 1 96.5 11 ASP B N 1
ATOM 2205 C CA . ASP B 1 11 ? -30.328 -23.562 -7.824 1 96.5 11 ASP B CA 1
ATOM 2206 C C . ASP B 1 11 ? -29.766 -24.953 -8.133 1 96.5 11 ASP B C 1
ATOM 2208 O O . ASP B 1 11 ? -28.609 -25.094 -8.492 1 96.5 11 ASP B O 1
ATOM 2212 N N . GLU B 1 12 ? -30.594 -25.984 -8.086 1 97.19 12 GLU B N 1
ATOM 2213 C CA . GLU B 1 12 ? -30.188 -27.359 -8.383 1 97.19 12 GLU B CA 1
ATOM 2214 C C . GLU B 1 12 ? -29.906 -27.531 -9.875 1 97.19 12 GLU B C 1
ATOM 2216 O O . GLU B 1 12 ? -29.062 -28.359 -10.258 1 97.19 12 GLU B O 1
ATOM 2221 N N . ASP B 1 13 ? -30.578 -26.75 -10.688 1 97.25 13 ASP B N 1
ATOM 2222 C CA . ASP B 1 13 ? -30.406 -26.797 -12.141 1 97.25 13 ASP B CA 1
ATOM 2223 C C . ASP B 1 13 ? -29.172 -26 -12.57 1 97.25 13 ASP B C 1
ATOM 2225 O O . ASP B 1 13 ? -29.141 -24.781 -12.422 1 97.25 13 ASP B O 1
ATOM 2229 N N . SER B 1 14 ? -28.266 -26.656 -13.172 1 97.25 14 SER B N 1
ATOM 2230 C CA . SER B 1 14 ? -27 -26.016 -13.555 1 97.25 14 SER B CA 1
ATOM 2231 C C . SER B 1 14 ? -27.234 -24.938 -14.609 1 97.25 14 SER B C 1
ATOM 2233 O O . SER B 1 14 ? -26.5 -23.953 -14.672 1 97.25 14 SER B O 1
ATOM 2235 N N . THR B 1 15 ? -28.172 -25.156 -15.438 1 97.62 15 THR B N 1
ATOM 2236 C CA . THR B 1 15 ? -28.484 -24.156 -16.453 1 97.62 15 THR B CA 1
ATOM 2237 C C . THR B 1 15 ? -28.906 -22.844 -15.797 1 97.62 15 THR B C 1
ATOM 2239 O O . THR B 1 15 ? -28.562 -21.766 -16.281 1 97.62 15 THR B O 1
ATOM 2242 N N . VAL B 1 16 ? -29.641 -22.969 -14.789 1 97.25 16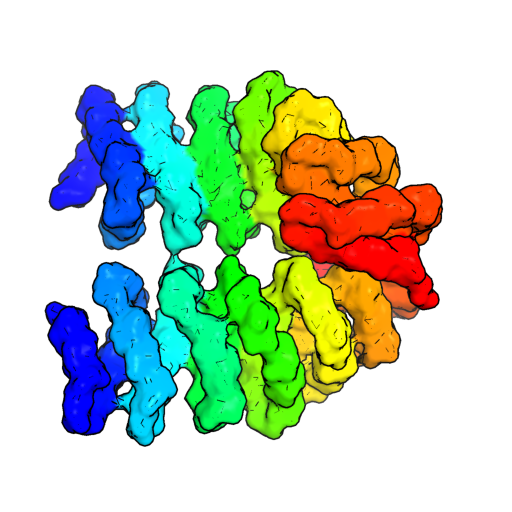 VAL B N 1
ATOM 2243 C CA . VAL B 1 16 ? -30.078 -21.797 -14.047 1 97.25 16 VAL B CA 1
ATOM 2244 C C . VAL B 1 16 ? -28.875 -21.094 -13.422 1 97.25 16 VAL B C 1
ATOM 2246 O O . VAL B 1 16 ? -28.734 -19.875 -13.523 1 97.25 16 VAL B O 1
ATOM 2249 N N . ARG B 1 17 ? -28 -21.875 -12.797 1 98.06 17 ARG B N 1
ATOM 2250 C CA . ARG B 1 17 ? -26.781 -21.297 -12.211 1 98.06 17 ARG B CA 1
ATOM 2251 C C . ARG B 1 17 ? -25.938 -20.625 -13.281 1 98.06 17 ARG B C 1
ATOM 2253 O O . ARG B 1 17 ? -25.438 -19.516 -13.07 1 98.06 17 ARG B O 1
ATOM 2260 N N . GLN B 1 18 ? -25.875 -21.281 -14.438 1 98.19 18 GLN B N 1
ATOM 2261 C CA . GLN B 1 18 ? -25.094 -20.75 -15.547 1 98.19 18 GLN B CA 1
ATOM 2262 C C . GLN B 1 18 ? -25.641 -19.406 -16.016 1 98.19 18 GLN B C 1
ATOM 2264 O O . GLN B 1 18 ? -24.906 -18.422 -16.156 1 98.19 18 GLN B O 1
ATOM 2269 N N . LYS B 1 19 ? -26.906 -19.391 -16.25 1 97.62 19 LYS B N 1
ATOM 2270 C CA . LYS B 1 19 ? -27.531 -18.156 -16.734 1 97.62 19 LYS B CA 1
ATOM 2271 C C . LYS B 1 19 ? -27.469 -17.062 -15.688 1 97.62 19 LYS B C 1
ATOM 2273 O O . LYS B 1 19 ? -27.297 -15.883 -16.016 1 97.62 19 LYS B O 1
ATOM 2278 N N . THR B 1 20 ? -27.688 -17.406 -14.445 1 98.06 20 THR B N 1
ATOM 2279 C CA . THR B 1 20 ? -27.625 -16.438 -13.352 1 98.06 20 THR B CA 1
ATOM 2280 C C . THR B 1 20 ? -26.25 -15.812 -13.258 1 98.06 20 THR B C 1
ATOM 2282 O O . THR B 1 20 ? -26.109 -14.586 -13.18 1 98.06 20 THR B O 1
ATOM 2285 N N . THR B 1 21 ? -25.172 -16.656 -13.234 1 98.25 21 THR B N 1
ATOM 2286 C CA . THR B 1 21 ? -23.797 -16.141 -13.164 1 98.25 21 THR B CA 1
ATOM 2287 C C . THR B 1 21 ? -23.484 -15.281 -14.383 1 98.25 21 THR B C 1
ATOM 2289 O O . THR B 1 21 ? -22.75 -14.297 -14.281 1 98.25 21 THR B O 1
ATOM 2292 N N . GLU B 1 22 ? -24.062 -15.656 -15.516 1 97.69 22 GLU B N 1
ATOM 2293 C CA . GLU B 1 22 ? -23.875 -14.859 -16.719 1 97.69 22 GLU B CA 1
ATOM 2294 C C . GLU B 1 22 ? -24.469 -13.469 -16.562 1 97.69 22 GLU B C 1
ATOM 2296 O O . GLU B 1 22 ? -23.828 -12.469 -16.922 1 97.69 22 GLU B O 1
ATOM 2301 N N . VAL B 1 23 ? -25.625 -13.414 -16.078 1 97.5 23 VAL B N 1
ATOM 2302 C CA . VAL B 1 23 ? -26.266 -12.125 -15.828 1 97.5 23 VAL B CA 1
ATOM 2303 C C . VAL B 1 23 ? -25.422 -11.289 -14.883 1 97.5 23 VAL B C 1
ATOM 2305 O O . VAL B 1 23 ? -25.219 -10.094 -15.109 1 97.5 23 VAL B O 1
ATOM 2308 N N . LEU B 1 24 ? -24.891 -11.906 -13.898 1 97.56 24 LEU B N 1
ATOM 2309 C CA . LEU B 1 24 ? -24.125 -11.195 -12.875 1 97.56 24 LEU B CA 1
ATOM 2310 C C . LEU B 1 24 ? -22.812 -10.664 -13.453 1 97.56 24 LEU B C 1
ATOM 2312 O O . LEU B 1 24 ? -22.422 -9.531 -13.164 1 97.56 24 LEU B O 1
ATOM 2316 N N . TYR B 1 25 ? -22.047 -11.477 -14.242 1 96.88 25 TYR B N 1
ATOM 2317 C CA . TYR B 1 25 ? -20.797 -10.93 -14.773 1 96.88 25 TYR B CA 1
ATOM 2318 C C . T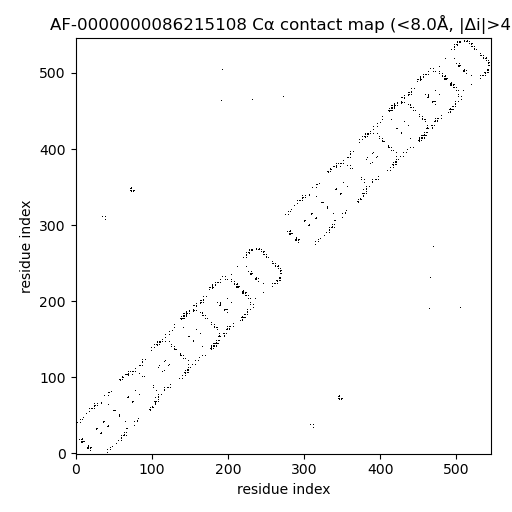YR B 1 25 ? -21.078 -9.836 -15.797 1 96.88 25 TYR B C 1
ATOM 2320 O O . TYR B 1 25 ? -20.281 -8.906 -15.953 1 96.88 25 TYR B O 1
ATOM 2328 N N . ILE B 1 26 ? -22.25 -9.914 -16.531 1 96.75 26 ILE B N 1
ATOM 2329 C CA . ILE B 1 26 ? -22.625 -8.844 -17.453 1 96.75 26 ILE B CA 1
ATOM 2330 C C . ILE B 1 26 ? -22.891 -7.559 -16.656 1 96.75 26 ILE B C 1
ATOM 2332 O O . ILE B 1 26 ? -22.422 -6.48 -17.047 1 96.75 26 ILE B O 1
ATOM 2336 N N . MET B 1 27 ? -23.578 -7.652 -15.57 1 94.81 27 MET B N 1
ATOM 2337 C CA . MET B 1 27 ? -23.828 -6.5 -14.711 1 94.81 27 MET B CA 1
ATOM 2338 C C . MET B 1 27 ? -22.531 -5.898 -14.203 1 94.81 27 MET B C 1
ATOM 2340 O O . MET B 1 27 ? -22.375 -4.676 -14.141 1 94.81 27 MET B O 1
ATOM 2344 N N . ALA B 1 28 ? -21.531 -6.789 -13.867 1 96.12 28 ALA B N 1
ATOM 2345 C CA . ALA B 1 28 ? -20.25 -6.359 -13.289 1 96.12 28 ALA B CA 1
ATOM 2346 C C . ALA B 1 28 ? -19.406 -5.641 -14.328 1 96.12 28 ALA B C 1
ATOM 2348 O O . ALA B 1 28 ? -18.391 -5.023 -13.984 1 96.12 28 ALA B O 1
ATOM 2349 N N . THR B 1 29 ? -19.766 -5.695 -15.602 1 94.81 29 THR B N 1
ATOM 2350 C CA . THR B 1 29 ? -19.047 -4.953 -16.625 1 94.81 29 THR B CA 1
ATOM 2351 C C . THR B 1 29 ? -19.312 -3.455 -16.5 1 94.81 29 THR B C 1
ATOM 2353 O O . THR B 1 29 ? -18.578 -2.639 -17.062 1 94.81 29 THR B O 1
ATOM 2356 N N . HIS B 1 30 ? -20.391 -3.148 -15.711 1 91.31 30 HIS B N 1
ATOM 2357 C CA . HIS B 1 30 ? -20.75 -1.75 -15.508 1 91.31 30 HIS B CA 1
ATOM 2358 C C . HIS B 1 30 ? -20.438 -1.301 -14.086 1 91.31 30 HIS B C 1
ATOM 2360 O O . HIS B 1 30 ? -20.609 -2.068 -13.133 1 91.31 30 HIS B O 1
ATOM 2366 N N . SER B 1 31 ? -20.031 -0.084 -13.992 1 86.12 31 SER B N 1
ATOM 2367 C CA . SER B 1 31 ? -19.656 0.454 -12.695 1 86.12 31 SER B CA 1
ATOM 2368 C C . SER B 1 31 ? -20.797 0.356 -11.695 1 86.12 31 SER B C 1
ATOM 2370 O O . SER B 1 31 ? -20.594 -0.015 -10.531 1 86.12 31 SER B O 1
ATOM 2372 N N . ILE B 1 32 ? -21.953 0.656 -12.148 1 82.75 32 ILE B N 1
ATOM 2373 C CA . ILE B 1 32 ? -23.125 0.624 -11.289 1 82.75 32 ILE B CA 1
ATOM 2374 C C . ILE B 1 32 ? -23.391 -0.806 -10.82 1 82.75 32 ILE B C 1
ATOM 2376 O O . ILE B 1 32 ? -23.781 -1.025 -9.672 1 82.75 32 ILE B O 1
ATOM 2380 N N . GLY B 1 33 ? -23.234 -1.731 -11.68 1 89.44 33 GLY B N 1
ATOM 2381 C CA . GLY B 1 33 ? -23.375 -3.131 -11.305 1 89.44 33 GLY B CA 1
ATOM 2382 C C . GLY B 1 33 ? -22.406 -3.549 -10.211 1 89.44 33 GLY B C 1
ATOM 2383 O O . GLY B 1 33 ? -22.812 -4.191 -9.234 1 89.44 33 GLY B O 1
ATOM 2384 N N . ARG B 1 34 ? -21.141 -3.156 -10.352 1 91.31 34 ARG B N 1
ATOM 2385 C CA . ARG B 1 34 ? -20.125 -3.479 -9.359 1 91.31 34 ARG B CA 1
ATOM 2386 C C . ARG B 1 34 ? -20.438 -2.826 -8.016 1 91.31 34 ARG B C 1
ATOM 2388 O O . ARG B 1 34 ? -20.297 -3.451 -6.965 1 91.31 34 ARG B O 1
ATOM 2395 N N . THR B 1 35 ? -20.891 -1.639 -8.102 1 83.88 35 THR B N 1
ATOM 2396 C CA . THR B 1 35 ? -21.312 -0.943 -6.883 1 83.88 35 THR B CA 1
ATOM 2397 C C . THR B 1 35 ? -22.453 -1.683 -6.195 1 83.88 35 THR B C 1
ATOM 2399 O O . THR B 1 35 ? -22.453 -1.843 -4.973 1 83.88 35 THR B O 1
ATOM 2402 N N . ASN B 1 36 ? -23.359 -2.094 -6.965 1 86.62 36 ASN B N 1
ATOM 2403 C CA . ASN B 1 36 ? -24.5 -2.844 -6.43 1 86.62 36 ASN B CA 1
ATOM 2404 C C . ASN B 1 36 ? -24.047 -4.16 -5.797 1 86.62 36 ASN B C 1
ATOM 2406 O O . ASN B 1 36 ? -24.625 -4.598 -4.797 1 86.62 36 ASN B O 1
ATOM 2410 N N . PHE B 1 37 ? -23.047 -4.82 -6.379 1 92.19 37 PHE B N 1
ATOM 2411 C CA . PHE B 1 37 ? -22.516 -6.051 -5.805 1 92.19 37 PHE B CA 1
ATOM 2412 C C . PHE B 1 37 ? -22.047 -5.82 -4.375 1 92.19 37 PHE B C 1
ATOM 2414 O O . PHE B 1 37 ? -22.312 -6.625 -3.484 1 92.19 37 PHE B O 1
ATOM 2421 N N . VAL B 1 38 ? -21.375 -4.754 -4.219 1 86.31 38 VAL B N 1
ATOM 2422 C CA . VAL B 1 38 ? -20.797 -4.402 -2.918 1 86.31 38 VAL B CA 1
ATOM 2423 C C . VAL B 1 38 ? -21.922 -4.105 -1.929 1 86.31 38 VAL B C 1
ATOM 2425 O O . VAL B 1 38 ? -21.922 -4.613 -0.804 1 86.31 38 VAL B O 1
ATOM 2428 N N . GLU B 1 39 ? -22.891 -3.471 -2.369 1 83.75 39 GLU B N 1
ATOM 2429 C CA . GLU B 1 39 ? -23.969 -3.004 -1.502 1 83.75 39 GLU B CA 1
ATOM 2430 C C . GLU B 1 39 ? -24.906 -4.148 -1.118 1 83.75 39 GLU B C 1
ATOM 2432 O O . GLU B 1 39 ? -25.484 -4.148 -0.026 1 83.75 39 GLU B O 1
ATOM 2437 N N . HIS B 1 40 ? -25.016 -5.074 -1.913 1 88.69 40 HIS B N 1
ATOM 2438 C CA . HIS B 1 40 ? -26.062 -6.07 -1.704 1 88.69 40 HIS B CA 1
ATOM 2439 C C . HIS B 1 40 ? -25.469 -7.434 -1.376 1 88.69 40 HIS B C 1
ATOM 2441 O O . HIS B 1 40 ? -26.172 -8.453 -1.419 1 88.69 40 HIS B O 1
ATOM 2447 N N . GLY B 1 41 ? -24.172 -7.508 -1.156 1 91.19 41 GLY B N 1
ATOM 2448 C CA . GLY B 1 41 ? -23.547 -8.734 -0.687 1 91.19 41 GLY B CA 1
ATOM 2449 C C . GLY B 1 41 ? -23.5 -9.82 -1.742 1 91.19 41 GLY B C 1
ATOM 2450 O O . GLY B 1 41 ? -23.703 -11 -1.436 1 91.19 41 GLY B O 1
ATOM 2451 N N . VAL B 1 42 ? -23.328 -9.414 -2.934 1 95.5 42 VAL B N 1
ATOM 2452 C CA . VAL B 1 42 ? -23.312 -10.359 -4.043 1 95.5 42 VAL B CA 1
ATOM 2453 C C . VAL B 1 42 ? -22.016 -11.164 -4.02 1 95.5 42 VAL B C 1
ATOM 2455 O O . VAL B 1 42 ? -22 -12.328 -4.426 1 95.5 42 VAL B O 1
ATOM 2458 N N . ILE B 1 43 ? -20.922 -10.648 -3.494 1 96.69 43 ILE B N 1
ATOM 2459 C CA . ILE B 1 43 ? -19.609 -11.266 -3.535 1 96.69 43 ILE B CA 1
ATOM 2460 C C . ILE B 1 43 ? -19.594 -12.539 -2.691 1 96.69 43 ILE B C 1
ATOM 2462 O O . ILE B 1 43 ? -19.234 -13.617 -3.178 1 96.69 43 ILE B O 1
ATOM 2466 N N . PRO B 1 44 ? -20.109 -12.438 -1.438 1 95.56 44 PRO B N 1
ATOM 2467 C CA . PRO B 1 44 ? -20.188 -13.688 -0.681 1 95.56 44 PRO B CA 1
ATOM 2468 C C . PRO B 1 44 ? -21.078 -14.727 -1.342 1 95.56 44 PRO B C 1
ATOM 2470 O O . PRO B 1 44 ? -20.812 -15.93 -1.246 1 95.56 44 PRO B O 1
ATOM 2473 N N . ALA B 1 45 ? -22.141 -14.266 -1.975 1 96.25 45 ALA B N 1
ATOM 2474 C CA . ALA B 1 45 ? -23.031 -15.188 -2.668 1 96.25 45 ALA B CA 1
ATOM 2475 C C . ALA B 1 45 ? -22.328 -15.867 -3.832 1 96.25 45 ALA B C 1
ATOM 2477 O O . ALA B 1 45 ? -22.453 -17.078 -4.023 1 96.25 45 ALA B O 1
ATOM 2478 N N . LEU B 1 46 ? -21.547 -15.102 -4.652 1 97.56 46 LEU B N 1
ATOM 2479 C CA . LEU B 1 46 ? -20.75 -15.648 -5.754 1 97.56 46 LEU B CA 1
ATOM 2480 C C . LEU B 1 46 ? -19.75 -16.672 -5.242 1 97.56 46 LEU B C 1
ATOM 2482 O O . LEU B 1 46 ? -19.531 -17.703 -5.879 1 97.56 46 LEU B O 1
ATOM 2486 N N . ALA B 1 47 ? -19.172 -16.391 -4.102 1 96.06 47 ALA B N 1
ATOM 2487 C CA . ALA B 1 47 ? -18.109 -17.219 -3.533 1 96.06 47 ALA B CA 1
ATOM 2488 C C . ALA B 1 47 ? -18.609 -18.641 -3.27 1 96.06 47 ALA B C 1
ATOM 2490 O O . ALA B 1 47 ? -17.812 -19.578 -3.197 1 96.06 47 ALA B O 1
ATOM 2491 N N . GLN B 1 48 ? -19.906 -18.766 -3.113 1 96 48 GLN B N 1
ATOM 2492 C CA . GLN B 1 48 ? -20.469 -20.094 -2.873 1 96 48 GLN B CA 1
ATOM 2493 C C . GLN B 1 48 ? -20.281 -21 -4.086 1 96 48 GLN B C 1
ATOM 2495 O O . GLN B 1 48 ? -20.438 -22.219 -3.98 1 96 48 GLN B O 1
ATOM 2500 N N . LEU B 1 49 ? -19.953 -20.469 -5.227 1 97.81 49 LEU B N 1
ATOM 2501 C CA . LEU B 1 49 ? -19.844 -21.234 -6.461 1 97.81 49 LEU B CA 1
ATOM 2502 C C . LEU B 1 49 ? -18.391 -21.656 -6.711 1 97.81 49 LEU B C 1
ATOM 2504 O O . LEU B 1 49 ? -18.078 -22.219 -7.762 1 97.81 49 LEU B O 1
ATOM 2508 N N . LEU B 1 50 ? -17.453 -21.422 -5.77 1 97.75 50 LEU B N 1
ATOM 2509 C CA . LEU B 1 50 ? -16.031 -21.719 -5.926 1 97.75 50 LEU B CA 1
ATOM 2510 C C . LEU B 1 50 ? -15.828 -23.188 -6.281 1 97.75 50 LEU B C 1
ATOM 2512 O O . LEU B 1 50 ? -14.883 -23.531 -6.992 1 97.75 50 LEU B O 1
ATOM 2516 N N . ASN B 1 51 ? -16.766 -24 -5.766 1 97.19 51 ASN B N 1
ATOM 2517 C CA . ASN B 1 51 ? -16.625 -25.422 -6.027 1 97.19 51 ASN B CA 1
ATOM 2518 C C . ASN B 1 51 ? -17.797 -25.953 -6.855 1 97.19 51 ASN B C 1
ATOM 2520 O O . ASN B 1 51 ? -18.156 -27.125 -6.758 1 97.19 51 ASN B O 1
ATOM 2524 N N . ASP B 1 52 ? -18.438 -25.109 -7.621 1 98 52 ASP B N 1
ATOM 2525 C CA . ASP B 1 52 ? -19.5 -25.562 -8.5 1 98 52 ASP B CA 1
ATOM 2526 C C . ASP B 1 52 ? -19 -26.641 -9.469 1 98 52 ASP B C 1
ATOM 2528 O O . ASP B 1 52 ? -17.906 -26.516 -10.016 1 98 52 ASP B O 1
ATOM 2532 N N . PRO B 1 53 ? -19.75 -27.625 -9.664 1 97.12 53 PRO B N 1
ATOM 2533 C CA . PRO B 1 53 ? -19.281 -28.719 -10.516 1 97.12 53 PRO B CA 1
ATOM 2534 C C . PRO B 1 53 ? -19.219 -28.328 -11.992 1 97.12 53 PRO B C 1
ATOM 2536 O O . PRO B 1 53 ? -18.578 -29.031 -12.789 1 97.12 53 PRO B O 1
ATOM 2539 N N . VAL B 1 54 ? -19.922 -27.328 -12.391 1 97.44 54 VAL B N 1
ATOM 2540 C CA . VAL B 1 54 ? -19.984 -26.906 -13.789 1 97.44 54 VAL B CA 1
ATOM 2541 C C . VAL B 1 54 ? -18.922 -25.844 -14.055 1 97.44 54 VAL B C 1
ATOM 2543 O O . VAL B 1 54 ? -18.969 -24.766 -13.469 1 97.44 54 VAL B O 1
ATOM 2546 N N . ASP B 1 55 ? -18.078 -26.062 -14.992 1 97.12 55 ASP B N 1
ATOM 2547 C CA . ASP B 1 55 ? -16.938 -25.203 -15.281 1 97.12 55 ASP B CA 1
ATOM 2548 C C . ASP B 1 55 ? -17.391 -23.797 -15.656 1 97.12 55 ASP B C 1
ATOM 2550 O O . ASP B 1 55 ? -16.812 -22.812 -15.188 1 97.12 55 ASP B O 1
ATOM 2554 N N . ILE B 1 56 ? -18.375 -23.781 -16.5 1 98.06 56 ILE B N 1
ATOM 2555 C CA . ILE B 1 56 ? -18.797 -22.469 -17.016 1 98.06 56 ILE B CA 1
ATOM 2556 C C . ILE B 1 56 ? -19.359 -21.625 -15.875 1 98.06 56 ILE B C 1
ATOM 2558 O O . ILE B 1 56 ? -19.203 -20.406 -15.867 1 98.06 56 ILE B O 1
ATOM 2562 N N . CYS B 1 57 ? -20 -22.188 -14.898 1 98.06 57 CYS B N 1
ATOM 2563 C CA . CYS B 1 57 ? -20.469 -21.453 -13.719 1 98.06 57 CYS B CA 1
ATOM 2564 C C . CYS B 1 57 ? -19.297 -20.859 -12.945 1 98.06 57 CYS B C 1
ATOM 2566 O O . CYS B 1 57 ? -19.344 -19.703 -12.547 1 98.06 57 CYS B O 1
ATOM 2568 N N . ARG B 1 58 ? -18.266 -21.703 -12.805 1 98.5 58 ARG B N 1
ATOM 2569 C CA . ARG B 1 58 ? -17.078 -21.219 -12.102 1 98.5 58 ARG B CA 1
ATOM 2570 C C . ARG B 1 58 ? -16.406 -20.109 -12.891 1 98.5 58 ARG B C 1
ATOM 2572 O O . ARG B 1 58 ? -15.992 -19.094 -12.32 1 98.5 58 ARG B O 1
ATOM 2579 N N . TRP B 1 59 ? -16.328 -20.281 -14.164 1 98.56 59 TRP B N 1
ATOM 2580 C CA . TRP B 1 59 ? -15.711 -19.266 -15 1 98.56 59 TRP B CA 1
ATOM 2581 C C . TRP B 1 59 ? -16.453 -17.938 -14.867 1 98.56 59 TRP B C 1
ATOM 2583 O O . TRP B 1 59 ? -15.844 -16.891 -14.641 1 98.56 59 TRP B O 1
ATOM 2593 N N . ASN B 1 60 ? -17.781 -18.047 -15.047 1 98.38 60 ASN B N 1
ATOM 2594 C CA . ASN B 1 60 ? -18.594 -16.844 -14.938 1 98.38 60 ASN B CA 1
ATOM 2595 C C . ASN B 1 60 ? -18.406 -16.156 -13.586 1 98.38 60 ASN B C 1
ATOM 2597 O O . ASN B 1 60 ? -18.297 -14.938 -13.523 1 98.38 60 ASN B O 1
ATOM 2601 N N . MET B 1 61 ? -18.453 -16.938 -12.578 1 98.44 61 MET B N 1
ATOM 2602 C CA . MET B 1 61 ? -18.281 -16.422 -11.227 1 98.44 61 MET B CA 1
ATOM 2603 C C . MET B 1 61 ? -16.922 -15.727 -11.07 1 98.44 61 MET B C 1
ATOM 2605 O O . MET B 1 61 ? -16.844 -14.586 -10.609 1 98.44 61 MET B O 1
ATOM 2609 N N . HIS B 1 62 ? -15.812 -16.328 -11.5 1 98.75 62 HIS B N 1
ATOM 2610 C CA . HIS B 1 62 ? -14.477 -15.758 -11.406 1 98.75 62 HIS B CA 1
ATOM 2611 C C . HIS B 1 62 ? -14.344 -14.5 -12.266 1 98.75 62 HIS B C 1
ATOM 2613 O O . HIS B 1 62 ? -13.664 -13.555 -11.883 1 98.75 62 HIS B O 1
ATOM 2619 N N . TYR B 1 63 ? -15.031 -14.562 -13.352 1 98.69 63 TYR B N 1
ATOM 2620 C CA . TYR B 1 63 ? -14.977 -13.383 -14.211 1 98.69 63 TYR B CA 1
ATOM 2621 C C . TYR B 1 63 ? -15.641 -12.188 -13.531 1 98.69 63 TYR B C 1
ATOM 2623 O O . TYR B 1 63 ? -15.133 -11.062 -13.609 1 98.69 63 TYR B O 1
ATOM 2631 N N . ALA B 1 64 ? -16.734 -12.422 -12.93 1 98.31 64 ALA B N 1
ATOM 2632 C CA . ALA B 1 64 ? -17.391 -11.367 -12.18 1 98.31 64 ALA B CA 1
ATOM 2633 C C . ALA B 1 64 ? -16.484 -10.82 -11.078 1 98.31 64 ALA B C 1
ATOM 2635 O O . ALA B 1 64 ? -16.359 -9.602 -10.914 1 98.31 64 ALA B O 1
ATOM 2636 N N . LEU B 1 65 ? -15.82 -11.734 -10.344 1 98.44 65 LEU B N 1
ATOM 2637 C CA . LEU B 1 65 ? -14.922 -11.32 -9.266 1 98.44 65 LEU B CA 1
ATOM 2638 C C . LEU B 1 65 ? -13.758 -10.508 -9.812 1 98.44 65 LEU B C 1
ATOM 2640 O O . LEU B 1 65 ? -13.344 -9.516 -9.203 1 98.44 65 LEU B O 1
ATOM 2644 N N . LYS B 1 66 ? -13.273 -10.93 -10.93 1 98.5 66 LYS B N 1
ATOM 2645 C CA . LYS B 1 66 ? -12.172 -10.211 -11.57 1 98.5 66 LYS B CA 1
ATOM 2646 C C . LYS B 1 66 ? -12.578 -8.773 -11.898 1 98.5 66 LYS B C 1
ATOM 2648 O O . LYS B 1 66 ? -11.828 -7.84 -11.617 1 98.5 66 LYS B O 1
ATOM 2653 N N . LEU B 1 67 ? -13.727 -8.594 -12.414 1 97.88 67 LEU B N 1
ATOM 2654 C CA . LEU B 1 67 ? -14.219 -7.266 -12.758 1 97.88 67 LEU B CA 1
ATOM 2655 C C . LEU B 1 67 ? -14.391 -6.41 -11.5 1 97.88 67 LEU B C 1
ATOM 2657 O O . LEU B 1 67 ? -14.047 -5.227 -11.5 1 97.88 67 LEU B O 1
ATOM 2661 N N . VAL B 1 68 ? -14.883 -7.004 -10.477 1 96.75 68 VAL B N 1
ATOM 2662 C CA . VAL B 1 68 ? -15.086 -6.297 -9.219 1 96.75 68 VAL B CA 1
ATOM 2663 C C . VAL B 1 68 ? -13.734 -5.871 -8.648 1 96.75 68 VAL B C 1
ATOM 2665 O O . VAL B 1 68 ? -13.586 -4.746 -8.164 1 96.75 68 VAL B O 1
ATOM 2668 N N . ALA B 1 69 ? -12.688 -6.695 -8.742 1 97.25 69 ALA B N 1
ATOM 2669 C CA . ALA B 1 69 ? -11.367 -6.473 -8.156 1 97.25 69 ALA B CA 1
ATOM 2670 C C . ALA B 1 69 ? -10.617 -5.371 -8.898 1 97.25 69 ALA B C 1
ATOM 2672 O O . ALA B 1 69 ? -9.586 -4.883 -8.43 1 97.25 69 ALA B O 1
ATOM 2673 N N . GLU B 1 70 ? -11.141 -4.961 -10.008 1 94.75 70 GLU B N 1
ATOM 2674 C CA . GLU B 1 70 ? -10.484 -3.92 -10.797 1 94.75 70 GLU B CA 1
ATOM 2675 C C . GLU B 1 70 ? -10.609 -2.557 -10.125 1 94.75 70 GLU B C 1
ATOM 2677 O O . GLU B 1 70 ? -9.836 -1.643 -10.414 1 94.75 70 GLU B O 1
ATOM 2682 N N . THR B 1 71 ? -11.602 -2.467 -9.266 1 90.31 71 THR B N 1
ATOM 2683 C CA . THR B 1 71 ? -11.75 -1.223 -8.516 1 90.31 71 THR B CA 1
ATOM 2684 C C . THR B 1 71 ? -11.297 -1.404 -7.07 1 90.31 71 THR B C 1
ATOM 2686 O O . THR B 1 71 ? -11.516 -2.463 -6.473 1 90.31 71 THR B O 1
ATOM 2689 N N . PRO B 1 72 ? -10.734 -0.341 -6.551 1 89.5 72 PRO B N 1
ATOM 2690 C CA . PRO B 1 72 ? -10.273 -0.467 -5.168 1 89.5 72 PRO B CA 1
ATOM 2691 C C . PRO B 1 72 ? -11.391 -0.84 -4.199 1 89.5 72 PRO B C 1
ATOM 2693 O O . PRO B 1 72 ? -11.203 -1.698 -3.334 1 89.5 72 PRO B O 1
ATOM 2696 N N . THR B 1 73 ? -12.555 -0.275 -4.34 1 88.56 73 THR B N 1
ATOM 2697 C CA . THR B 1 73 ? -13.688 -0.576 -3.461 1 88.56 73 THR B CA 1
ATOM 2698 C C . THR B 1 73 ? -14.086 -2.043 -3.584 1 88.56 73 THR B C 1
ATOM 2700 O O . THR B 1 73 ? -14.352 -2.705 -2.58 1 88.56 73 THR B O 1
ATOM 2703 N N . GLY B 1 74 ? -14.164 -2.465 -4.789 1 92.56 74 GLY B N 1
ATOM 2704 C CA . GLY B 1 74 ? -14.484 -3.867 -5.02 1 92.56 74 GLY B CA 1
ATOM 2705 C C . GLY B 1 74 ? -13.445 -4.812 -4.441 1 92.56 74 GLY B C 1
ATOM 2706 O O . GLY B 1 74 ? -13.797 -5.836 -3.844 1 92.56 74 GLY B O 1
ATOM 2707 N N . ALA B 1 75 ? -12.141 -4.52 -4.617 1 95.38 75 ALA B N 1
ATOM 2708 C CA . ALA B 1 75 ? -11.047 -5.336 -4.098 1 95.38 75 ALA B CA 1
ATOM 2709 C C . ALA B 1 75 ? -11.117 -5.445 -2.576 1 95.38 75 ALA B C 1
ATOM 2711 O O . ALA B 1 75 ? -10.938 -6.531 -2.018 1 95.38 75 ALA B O 1
ATOM 2712 N N . VAL B 1 76 ? -11.438 -4.352 -1.959 1 92.88 76 VAL B N 1
ATOM 2713 C CA . VAL B 1 76 ? -11.57 -4.336 -0.506 1 92.88 76 VAL B CA 1
ATOM 2714 C C . VAL B 1 76 ? -12.672 -5.297 -0.076 1 92.88 76 VAL B C 1
ATOM 2716 O O . VAL B 1 76 ? -12.516 -6.039 0.895 1 92.88 76 VAL B O 1
ATOM 2719 N N . GLU B 1 77 ? -13.766 -5.238 -0.747 1 91.69 77 GLU B N 1
ATOM 2720 C CA . GLU B 1 77 ? -14.898 -6.094 -0.401 1 91.69 77 GLU B CA 1
ATOM 2721 C C . GLU B 1 77 ? -14.539 -7.57 -0.536 1 91.69 77 GLU B C 1
ATOM 2723 O O . GLU B 1 77 ? -14.961 -8.391 0.28 1 91.69 77 GLU B O 1
ATOM 2728 N N . ILE B 1 78 ? -13.805 -7.914 -1.55 1 96.44 78 ILE B N 1
ATOM 2729 C CA . ILE B 1 78 ? -13.383 -9.297 -1.734 1 96.44 78 ILE B CA 1
ATOM 2730 C C . ILE B 1 78 ? -12.5 -9.727 -0.565 1 96.44 78 ILE B C 1
ATOM 2732 O O . ILE B 1 78 ? -12.68 -10.805 -0 1 96.44 78 ILE B O 1
ATOM 2736 N N . VAL B 1 79 ? -11.578 -8.859 -0.194 1 94.69 79 VAL B N 1
ATOM 2737 C CA . VAL B 1 79 ? -10.68 -9.141 0.923 1 94.69 79 VAL B CA 1
ATOM 2738 C C . VAL B 1 79 ? -11.492 -9.312 2.205 1 94.69 79 VAL B C 1
ATOM 2740 O O . VAL B 1 79 ? -11.281 -10.273 2.953 1 94.69 79 VAL B O 1
ATOM 2743 N N . GLU B 1 80 ? -12.438 -8.414 2.412 1 90.94 80 GLU B N 1
ATOM 2744 C CA . GLU B 1 80 ? -13.242 -8.43 3.633 1 90.94 80 GLU B CA 1
ATOM 2745 C C . GLU B 1 80 ? -14.156 -9.648 3.672 1 90.94 80 GLU B C 1
ATOM 2747 O O . GLU B 1 80 ? -14.617 -10.047 4.742 1 90.94 80 GLU B O 1
ATOM 2752 N N . SER B 1 81 ? -14.43 -10.211 2.541 1 92.94 81 SER B N 1
ATOM 2753 C CA . SER B 1 81 ? -15.258 -11.406 2.469 1 92.94 81 SER B CA 1
ATOM 2754 C C . SER B 1 81 ? -14.438 -12.664 2.725 1 92.94 81 SER B C 1
ATOM 2756 O O . SER B 1 81 ? -14.938 -13.781 2.564 1 92.94 81 SER B O 1
ATOM 2758 N N . SER B 1 82 ? -13.102 -12.586 3.008 1 94.25 82 SER B N 1
ATOM 2759 C CA . SER B 1 82 ? -12.195 -13.672 3.371 1 94.25 82 SER B CA 1
ATOM 2760 C C . SER B 1 82 ? -12.102 -14.711 2.264 1 94.25 82 SER B C 1
ATOM 2762 O O . SER B 1 82 ? -12.102 -15.914 2.537 1 94.25 82 SER B O 1
ATOM 2764 N N . LEU B 1 83 ? -12.062 -14.195 1.057 1 97.19 83 LEU B N 1
ATOM 2765 C CA . LEU B 1 83 ? -12.047 -15.086 -0.096 1 97.19 83 LEU B CA 1
ATOM 2766 C C . LEU B 1 83 ? -10.609 -15.383 -0.529 1 97.19 83 LEU B C 1
ATOM 2768 O O . LEU B 1 83 ? -10.375 -16.312 -1.308 1 97.19 83 LEU B O 1
ATOM 2772 N N . ILE B 1 84 ? -9.602 -14.695 -0.056 1 98.38 84 ILE B N 1
ATOM 2773 C CA . ILE B 1 84 ? -8.242 -14.703 -0.583 1 98.38 84 ILE B CA 1
ATOM 2774 C C . ILE B 1 84 ? -7.633 -16.094 -0.41 1 98.38 84 ILE B C 1
ATOM 2776 O O . ILE B 1 84 ? -7.078 -16.656 -1.355 1 98.38 84 ILE B O 1
ATOM 2780 N N . PRO B 1 85 ? -7.789 -16.75 0.786 1 97.94 85 PRO B N 1
ATOM 2781 C CA . PRO B 1 85 ? -7.199 -18.078 0.919 1 97.94 85 PRO B CA 1
ATOM 2782 C C . PRO B 1 85 ? -7.758 -19.078 -0.094 1 97.94 85 PRO B C 1
ATOM 2784 O O . PRO B 1 85 ? -7.004 -19.859 -0.67 1 97.94 85 PRO B O 1
ATOM 2787 N N . SER B 1 86 ? -9.055 -18.953 -0.255 1 98.31 86 SER B N 1
ATOM 2788 C CA . SER B 1 86 ? -9.68 -19.859 -1.216 1 98.31 86 SER B CA 1
ATOM 2789 C C . SER B 1 86 ? -9.188 -19.594 -2.633 1 98.31 86 SER B C 1
ATOM 2791 O O . SER B 1 86 ? -8.914 -20.531 -3.391 1 98.31 86 SER B O 1
ATOM 2793 N N . LEU B 1 87 ? -9.078 -18.344 -3.018 1 98.5 87 LEU B N 1
ATOM 2794 C CA . LEU B 1 87 ? -8.586 -17.969 -4.344 1 98.5 87 LEU B CA 1
ATOM 2795 C C . LEU B 1 87 ? -7.164 -18.469 -4.555 1 98.5 87 LEU B C 1
ATOM 2797 O O . LEU B 1 87 ? -6.836 -19 -5.617 1 98.5 87 LEU B O 1
ATOM 2801 N N . VAL B 1 88 ? -6.324 -18.344 -3.545 1 98.62 88 VAL B N 1
ATOM 2802 C CA . VAL B 1 88 ? -4.941 -18.797 -3.615 1 98.62 88 VAL B CA 1
ATOM 2803 C C . VAL B 1 88 ? -4.91 -20.312 -3.832 1 98.62 88 VAL B C 1
ATOM 2805 O O . VAL B 1 88 ? -4.184 -20.812 -4.695 1 98.62 88 VAL B O 1
ATOM 2808 N N . ARG B 1 89 ? -5.754 -21.016 -3.111 1 97.56 89 ARG B N 1
ATOM 2809 C CA . ARG B 1 89 ? -5.801 -22.469 -3.234 1 97.56 89 ARG B CA 1
ATOM 2810 C C . ARG B 1 89 ? -6.273 -22.891 -4.621 1 97.56 89 ARG B C 1
ATOM 2812 O O . ARG B 1 89 ? -5.758 -23.844 -5.195 1 97.56 89 ARG B O 1
ATOM 2819 N N . LYS B 1 90 ? -7.195 -22.141 -5.129 1 98.19 90 LYS B N 1
ATOM 2820 C CA . LYS B 1 90 ? -7.805 -22.5 -6.41 1 98.19 90 LYS B CA 1
ATOM 2821 C C . LYS B 1 90 ? -6.816 -22.312 -7.559 1 98.19 90 LYS B C 1
ATOM 2823 O O . LYS B 1 90 ? -7.02 -22.844 -8.648 1 98.19 90 LYS B O 1
ATOM 2828 N N . LEU B 1 91 ? -5.711 -21.594 -7.359 1 97.88 91 LEU B N 1
ATOM 2829 C CA . LEU B 1 91 ? -4.68 -21.438 -8.375 1 97.88 91 LEU B CA 1
ATOM 2830 C C . LEU B 1 91 ? -4.016 -22.781 -8.688 1 97.88 91 LEU B C 1
ATOM 2832 O O . LEU B 1 91 ? -3.432 -22.953 -9.766 1 97.88 91 LEU B O 1
ATOM 2836 N N . ARG B 1 92 ? -4.168 -23.703 -7.793 1 95.19 92 ARG B N 1
ATOM 2837 C CA . ARG B 1 92 ? -3.527 -25 -7.98 1 95.19 92 ARG B CA 1
ATOM 2838 C C . ARG B 1 92 ? -4.477 -25.984 -8.641 1 95.19 92 ARG B C 1
ATOM 2840 O O . ARG B 1 92 ? -4.039 -26.922 -9.32 1 95.19 92 ARG B O 1
ATOM 2847 N N . THR B 1 93 ? -5.762 -25.766 -8.508 1 96.25 93 THR B N 1
ATOM 2848 C CA . THR B 1 93 ? -6.68 -26.844 -8.859 1 96.25 93 THR B CA 1
ATOM 2849 C C . THR B 1 93 ? -7.555 -26.438 -10.047 1 96.25 93 THR B C 1
ATOM 2851 O O . THR B 1 93 ? -8.086 -27.297 -10.75 1 96.25 93 THR B O 1
ATOM 2854 N N . GLU B 1 94 ? -7.711 -25.188 -10.383 1 97.94 94 GLU B N 1
ATOM 2855 C CA . GLU B 1 94 ? -8.641 -24.719 -11.414 1 97.94 94 GLU B CA 1
ATOM 2856 C C . GLU B 1 94 ? -8.039 -24.875 -12.805 1 97.94 94 GLU B C 1
ATOM 2858 O O . GLU B 1 94 ? -6.82 -25.016 -12.953 1 97.94 94 GLU B O 1
ATOM 2863 N N . GLU B 1 95 ? -8.891 -24.812 -13.75 1 96.94 95 GLU B N 1
ATOM 2864 C CA . GLU B 1 95 ? -8.477 -24.797 -15.148 1 96.94 95 GLU B CA 1
ATOM 2865 C C . GLU B 1 95 ? -7.684 -23.531 -15.477 1 96.94 95 GLU B C 1
ATOM 2867 O O . GLU B 1 95 ? -7.855 -22.5 -14.828 1 96.94 95 GLU B O 1
ATOM 2872 N N . GLU B 1 96 ? -6.859 -23.625 -16.5 1 96.75 96 GLU B N 1
ATOM 2873 C CA . GLU B 1 96 ? -5.926 -22.562 -16.875 1 96.75 96 GLU B CA 1
ATOM 2874 C C . GLU B 1 96 ? -6.648 -21.234 -17.094 1 96.75 96 GLU B C 1
ATOM 2876 O O . GLU B 1 96 ? -6.207 -20.203 -16.609 1 96.75 96 GLU B O 1
ATOM 2881 N N . ASN B 1 97 ? -7.738 -21.328 -17.875 1 96.88 97 ASN B N 1
ATOM 2882 C CA . ASN B 1 97 ? -8.461 -20.094 -18.203 1 96.88 97 ASN B CA 1
ATOM 2883 C C . ASN B 1 97 ? -9.07 -19.469 -16.953 1 96.88 97 ASN B C 1
ATOM 2885 O O . ASN B 1 97 ? -9.242 -18.25 -16.891 1 96.88 97 ASN B O 1
ATOM 2889 N N . ILE B 1 98 ? -9.367 -20.203 -15.977 1 98.56 98 ILE B N 1
ATOM 2890 C CA . ILE B 1 98 ? -9.906 -19.703 -14.711 1 98.56 98 ILE B CA 1
ATOM 2891 C C . ILE B 1 98 ? -8.758 -19.203 -13.828 1 98.56 98 ILE B C 1
ATOM 2893 O O . ILE B 1 98 ? -8.898 -18.203 -13.117 1 98.56 98 ILE B O 1
ATOM 2897 N N . GLN B 1 99 ? -7.59 -19.922 -13.859 1 98.62 99 GLN B N 1
ATOM 2898 C CA . GLN B 1 99 ? -6.422 -19.484 -13.102 1 98.62 99 GLN B CA 1
ATOM 2899 C C . GLN B 1 99 ? -6.035 -18.062 -13.469 1 98.62 99 GLN B C 1
ATOM 2901 O O . GLN B 1 99 ? -5.68 -17.266 -12.594 1 98.62 99 GLN B O 1
ATOM 2906 N N . GLU B 1 100 ? -6.141 -17.75 -14.711 1 98.38 100 GLU B N 1
ATOM 2907 C CA . GLU B 1 100 ? -5.816 -16.406 -15.156 1 98.38 100 GLU B CA 1
ATOM 2908 C C . GLU B 1 100 ? -6.727 -15.367 -14.492 1 98.38 100 GLU B C 1
ATOM 2910 O O . GLU B 1 100 ? -6.27 -14.305 -14.078 1 98.38 100 GLU B O 1
ATOM 2915 N N . LEU B 1 101 ? -8.039 -15.719 -14.445 1 98.62 101 LEU B N 1
ATOM 2916 C CA . LEU B 1 101 ? -9 -14.82 -13.812 1 98.62 101 LEU B CA 1
ATOM 2917 C C . LEU B 1 101 ? -8.695 -14.664 -12.328 1 98.62 101 LEU B C 1
ATOM 2919 O O . LEU B 1 101 ? -8.766 -13.555 -11.789 1 98.62 101 LEU B O 1
ATOM 2923 N N . ILE B 1 102 ? -8.328 -15.711 -11.68 1 98.81 102 ILE B N 1
ATOM 2924 C CA . ILE B 1 102 ? -8.008 -15.695 -10.258 1 98.81 102 ILE B CA 1
ATOM 2925 C C . ILE B 1 102 ? -6.801 -14.797 -10.008 1 98.81 102 ILE B C 1
ATOM 2927 O O . ILE B 1 102 ? -6.797 -13.992 -9.078 1 98.81 102 ILE B O 1
ATOM 2931 N N . LEU B 1 103 ? -5.789 -14.93 -10.828 1 98.88 103 LEU B N 1
ATOM 2932 C CA . LEU B 1 103 ? -4.578 -14.133 -10.688 1 98.88 103 LEU B CA 1
ATOM 2933 C C . LEU B 1 103 ? -4.891 -12.641 -10.828 1 98.88 103 LEU B C 1
ATOM 2935 O O . LEU B 1 103 ? -4.355 -11.82 -10.078 1 98.88 103 LEU B O 1
ATOM 2939 N N . GLU B 1 104 ? -5.754 -12.336 -11.742 1 98.62 104 GLU B N 1
ATOM 2940 C CA . GLU B 1 104 ? -6.141 -10.938 -11.914 1 98.62 104 GLU B CA 1
ATOM 2941 C C . GLU B 1 104 ? -6.914 -10.43 -10.695 1 98.62 104 GLU B C 1
ATOM 2943 O O . GLU B 1 104 ? -6.715 -9.289 -10.266 1 98.62 104 GLU B O 1
ATOM 2948 N N . THR B 1 105 ? -7.812 -11.258 -10.234 1 98.69 105 THR B N 1
ATOM 2949 C CA . THR B 1 105 ? -8.547 -10.906 -9.023 1 98.69 105 THR B CA 1
ATOM 2950 C C . THR B 1 105 ? -7.59 -10.656 -7.859 1 98.69 105 THR B C 1
ATOM 2952 O O . THR B 1 105 ? -7.691 -9.641 -7.172 1 98.69 105 THR B O 1
ATOM 2955 N N . LEU B 1 106 ? -6.605 -11.523 -7.676 1 98.75 106 LEU B N 1
ATOM 2956 C CA . LEU B 1 106 ? -5.641 -11.414 -6.586 1 98.75 106 LEU B CA 1
ATOM 2957 C C . LEU B 1 106 ? -4.812 -10.141 -6.727 1 98.75 106 LEU B C 1
ATOM 2959 O O . LEU B 1 106 ? -4.535 -9.469 -5.73 1 98.75 106 LEU B O 1
ATOM 2963 N N . THR B 1 107 ? -4.43 -9.828 -7.949 1 98.56 107 THR B N 1
ATOM 2964 C CA . THR B 1 107 ? -3.619 -8.641 -8.164 1 98.56 107 THR B CA 1
ATOM 2965 C C . THR B 1 107 ? -4.316 -7.402 -7.609 1 98.56 107 THR B C 1
ATOM 2967 O O . THR B 1 107 ? -3.703 -6.602 -6.898 1 98.56 107 THR B O 1
ATOM 2970 N N . GLY B 1 108 ? -5.633 -7.312 -7.941 1 97.19 108 GLY B N 1
ATOM 2971 C CA . GLY B 1 108 ? -6.395 -6.195 -7.41 1 97.19 108 GLY B CA 1
ATOM 2972 C C . GLY B 1 108 ? -6.469 -6.188 -5.898 1 97.19 108 GLY B C 1
ATOM 2973 O O . GLY B 1 108 ? -6.309 -5.141 -5.266 1 97.19 108 GLY B O 1
ATOM 2974 N N . CYS B 1 109 ? -6.641 -7.273 -5.289 1 97.31 109 CYS B N 1
ATOM 2975 C CA . CYS B 1 109 ? -6.797 -7.398 -3.844 1 97.31 109 CYS B CA 1
ATOM 2976 C C . CYS B 1 109 ? -5.473 -7.145 -3.129 1 97.31 109 CYS B C 1
ATOM 2978 O O . CYS B 1 109 ? -5.449 -6.539 -2.055 1 97.31 109 CYS B O 1
ATOM 2980 N N . LEU B 1 110 ? -4.359 -7.562 -3.736 1 96.88 110 LEU B N 1
ATOM 2981 C CA . LEU B 1 110 ? -3.037 -7.449 -3.131 1 96.88 110 LEU B CA 1
ATOM 2982 C C . LEU B 1 110 ? -2.59 -5.992 -3.072 1 96.88 110 LEU B C 1
ATOM 2984 O O . LEU B 1 110 ? -1.774 -5.621 -2.223 1 96.88 110 LEU B O 1
ATOM 2988 N N . ARG B 1 111 ? -3.137 -5.211 -3.912 1 92 111 ARG B N 1
ATOM 2989 C CA . ARG B 1 111 ? -2.836 -3.783 -3.893 1 92 111 ARG B CA 1
ATOM 2990 C C . ARG B 1 111 ? -3.451 -3.109 -2.67 1 92 111 ARG B C 1
ATOM 2992 O O . ARG B 1 111 ? -2.963 -2.072 -2.215 1 92 111 ARG B O 1
ATOM 2999 N N . VAL B 1 112 ? -4.473 -3.812 -2.141 1 90 112 VAL B N 1
ATOM 3000 C CA . VAL B 1 112 ? -5.168 -3.258 -0.983 1 90 112 VAL B CA 1
ATOM 3001 C C . VAL B 1 112 ? -4.613 -3.877 0.298 1 90 112 VAL B C 1
ATOM 3003 O O . VAL B 1 112 ? -4.348 -3.168 1.271 1 90 112 VAL B O 1
ATOM 3006 N N . GLU B 1 113 ? -4.473 -5.172 0.301 1 90.5 113 GLU B N 1
ATOM 3007 C CA . GLU B 1 113 ? -3.971 -5.902 1.462 1 90.5 113 GLU B CA 1
ATOM 3008 C C . GLU B 1 113 ? -3.402 -7.258 1.059 1 90.5 113 GLU B C 1
ATOM 3010 O O . GLU B 1 113 ? -4.059 -8.031 0.353 1 90.5 113 GLU B O 1
ATOM 3015 N N . ALA B 1 114 ? -2.17 -7.52 1.552 1 94.56 114 ALA B N 1
ATOM 3016 C CA . ALA B 1 114 ? -1.49 -8.719 1.065 1 94.56 114 ALA B CA 1
ATOM 3017 C C . ALA B 1 114 ? -1.39 -9.773 2.162 1 94.56 114 ALA B C 1
ATOM 3019 O O . ALA B 1 114 ? -0.924 -10.891 1.917 1 94.56 114 ALA B O 1
ATOM 3020 N N . PHE B 1 115 ? -1.834 -9.562 3.316 1 92.06 115 PHE B N 1
ATOM 3021 C CA . PHE B 1 115 ? -1.537 -10.367 4.496 1 92.06 115 PHE B CA 1
ATOM 3022 C C . PHE B 1 115 ? -2.133 -11.766 4.363 1 92.06 115 PHE B C 1
ATOM 3024 O O . PHE B 1 115 ? -1.45 -12.758 4.609 1 92.06 115 PHE B O 1
ATOM 3031 N N . GLU B 1 116 ? -3.463 -11.805 4.016 1 95.94 116 GLU B N 1
ATOM 3032 C CA . GLU B 1 116 ? -4.109 -13.109 3.908 1 95.94 116 GLU B CA 1
ATOM 3033 C C . GLU B 1 116 ? -3.455 -13.961 2.826 1 95.94 116 GLU B C 1
ATOM 3035 O O . GLU B 1 116 ? -3.314 -15.18 2.986 1 95.94 116 GLU B O 1
ATOM 3040 N N . ALA B 1 117 ? -3.084 -13.336 1.74 1 98.12 117 ALA B N 1
ATOM 3041 C CA . ALA B 1 117 ? -2.422 -14.062 0.66 1 98.12 117 ALA B CA 1
ATOM 3042 C C . ALA B 1 117 ? -1.068 -14.602 1.112 1 98.12 117 ALA B C 1
ATOM 3044 O O . ALA B 1 117 ? -0.744 -15.766 0.859 1 98.12 117 ALA B O 1
ATOM 3045 N N . LEU B 1 118 ? -0.312 -13.789 1.809 1 96.81 118 LEU B N 1
ATOM 3046 C CA . LEU B 1 118 ? 0.99 -14.203 2.32 1 96.81 118 LEU B CA 1
ATOM 3047 C C . LEU B 1 118 ? 0.847 -15.383 3.279 1 96.81 118 LEU B C 1
ATOM 3049 O O . LEU B 1 118 ? 1.596 -16.359 3.189 1 96.81 118 LEU B O 1
ATOM 3053 N N . ALA B 1 119 ? -0.153 -15.281 4.102 1 95.25 119 ALA B N 1
ATOM 3054 C CA . ALA B 1 119 ? -0.398 -16.328 5.09 1 95.25 119 ALA B CA 1
ATOM 3055 C C . ALA B 1 119 ? -0.844 -17.625 4.414 1 95.25 119 ALA B C 1
ATOM 3057 O O . ALA B 1 119 ? -0.676 -18.719 4.973 1 95.25 119 ALA B O 1
ATOM 3058 N N . SER B 1 120 ? -1.382 -17.516 3.207 1 97.56 120 SER B N 1
ATOM 3059 C CA . SER B 1 120 ? -1.94 -18.672 2.518 1 97.56 120 SER B CA 1
ATOM 3060 C C . SER B 1 120 ? -0.933 -19.281 1.545 1 97.56 120 SER B C 1
ATOM 3062 O O . SER B 1 120 ? -1.288 -20.125 0.721 1 97.56 120 SER B O 1
ATOM 3064 N N . GLY B 1 121 ? 0.289 -18.828 1.562 1 97.75 121 GLY B N 1
ATOM 3065 C CA . GLY B 1 121 ? 1.342 -19.406 0.748 1 97.75 121 GLY B CA 1
ATOM 3066 C C . GLY B 1 121 ? 1.329 -18.922 -0.688 1 97.75 121 GLY B C 1
ATOM 3067 O O . GLY B 1 121 ? 1.783 -19.625 -1.594 1 97.75 121 GLY B O 1
ATOM 3068 N N . ALA B 1 122 ? 0.806 -17.75 -0.887 1 98.62 122 ALA B N 1
ATOM 3069 C CA . ALA B 1 122 ? 0.61 -17.234 -2.238 1 98.62 122 ALA B CA 1
ATOM 3070 C C . ALA B 1 122 ? 1.943 -17.078 -2.963 1 98.62 122 ALA B C 1
ATOM 3072 O O . ALA B 1 122 ? 2.041 -17.359 -4.16 1 98.62 122 ALA B O 1
ATOM 3073 N N . VAL B 1 123 ? 3.064 -16.672 -2.295 1 98.81 123 VAL B N 1
ATOM 3074 C CA . VAL B 1 123 ? 4.336 -16.391 -2.953 1 98.81 123 VAL B CA 1
ATOM 3075 C C . VAL B 1 123 ? 4.891 -17.656 -3.582 1 98.81 123 VAL B C 1
ATOM 3077 O O . VAL B 1 123 ? 5.348 -17.641 -4.727 1 98.81 123 VAL B O 1
ATOM 3080 N N . SER B 1 124 ? 4.773 -18.734 -2.877 1 98.56 124 SER B N 1
ATOM 3081 C CA . SER B 1 124 ? 5.258 -20 -3.398 1 98.56 124 SER B CA 1
ATOM 3082 C C . SER B 1 124 ? 4.469 -20.438 -4.633 1 98.56 124 SER B C 1
ATOM 3084 O O . SER B 1 124 ? 5.051 -20.891 -5.621 1 98.56 124 SER B O 1
ATOM 3086 N N . ILE B 1 125 ? 3.203 -20.297 -4.574 1 98.69 125 ILE B N 1
ATOM 3087 C CA . ILE B 1 125 ? 2.348 -20.688 -5.688 1 98.69 125 ILE B CA 1
ATOM 3088 C C . ILE B 1 125 ? 2.615 -19.781 -6.891 1 98.69 125 ILE B C 1
ATOM 3090 O O . ILE B 1 125 ? 2.723 -20.266 -8.023 1 98.69 125 ILE B O 1
ATOM 3094 N N . LEU B 1 126 ? 2.707 -18.469 -6.66 1 98.81 126 LEU B N 1
ATOM 3095 C CA . LEU B 1 126 ? 2.992 -17.531 -7.734 1 98.81 126 LEU B CA 1
ATOM 3096 C C . LEU B 1 126 ? 4.352 -17.812 -8.367 1 98.81 126 LEU B C 1
ATOM 3098 O O . LEU B 1 126 ? 4.504 -17.734 -9.586 1 98.81 126 LEU B O 1
ATOM 3102 N N . LYS B 1 127 ? 5.324 -18.188 -7.535 1 98.75 127 LYS B N 1
ATOM 3103 C CA . LYS B 1 127 ? 6.645 -18.562 -8.039 1 98.75 127 LYS B CA 1
ATOM 3104 C C . LYS B 1 127 ? 6.543 -19.703 -9.047 1 98.75 127 LYS B C 1
ATOM 3106 O O . LYS B 1 127 ? 7.137 -19.656 -10.125 1 98.75 127 LYS B O 1
ATOM 3111 N N . GLU B 1 128 ? 5.766 -20.656 -8.664 1 98.25 128 GLU B N 1
ATOM 3112 C CA . GLU B 1 128 ? 5.566 -21.797 -9.562 1 98.25 128 GLU B CA 1
ATOM 3113 C C . GLU B 1 128 ? 4.93 -21.359 -10.875 1 98.25 128 GLU B C 1
ATOM 3115 O O . GLU B 1 128 ? 5.324 -21.812 -11.953 1 98.25 128 GLU B O 1
ATOM 3120 N N . LYS B 1 129 ? 3.988 -20.453 -10.789 1 98.56 129 LYS B N 1
ATOM 3121 C CA . LYS B 1 129 ? 3.217 -20.016 -11.953 1 98.56 129 LYS B CA 1
ATOM 3122 C C . LYS B 1 129 ? 4.062 -19.141 -12.875 1 98.56 129 LYS B C 1
ATOM 3124 O O . 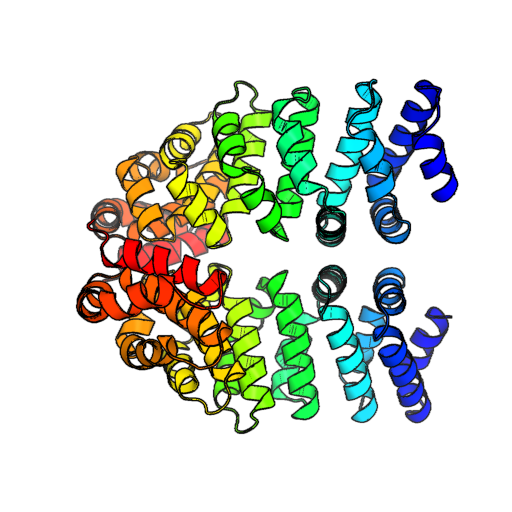LYS B 1 129 ? 3.715 -18.953 -14.039 1 98.56 129 LYS B O 1
ATOM 3129 N N . LEU B 1 130 ? 5.234 -18.594 -12.414 1 98.62 130 LEU B N 1
ATOM 3130 C CA . LEU B 1 130 ? 6.129 -17.781 -13.242 1 98.62 130 LEU B CA 1
ATOM 3131 C C . LEU B 1 130 ? 6.723 -18.625 -14.375 1 98.62 130 LEU B C 1
ATOM 3133 O O . LEU B 1 130 ? 7.18 -18.078 -15.383 1 98.62 130 LEU B O 1
ATOM 3137 N N . GLN B 1 131 ? 6.707 -19.922 -14.188 1 97.25 131 GLN B N 1
ATOM 3138 C CA . GLN B 1 131 ? 7.324 -20.812 -15.164 1 97.25 131 GLN B CA 1
ATOM 3139 C C . GLN B 1 131 ? 6.266 -21.516 -16.016 1 97.25 131 GLN B C 1
ATOM 3141 O O . GLN B 1 131 ? 6.578 -22.438 -16.766 1 97.25 131 GLN B O 1
ATOM 3146 N N . ASP B 1 132 ? 5.074 -21.125 -15.898 1 97.75 132 ASP B N 1
ATOM 3147 C CA . ASP B 1 132 ? 3.977 -21.781 -16.609 1 97.75 132 ASP B CA 1
ATOM 3148 C C . ASP B 1 132 ? 4.129 -21.625 -18.109 1 97.75 132 ASP B C 1
ATOM 3150 O O . ASP B 1 132 ? 4.566 -20.578 -18.609 1 97.75 132 ASP B O 1
ATOM 3154 N N . PRO B 1 133 ? 3.818 -22.656 -18.859 1 97.12 133 PRO B N 1
ATOM 3155 C CA . PRO B 1 133 ? 3.889 -22.562 -20.312 1 97.12 133 PRO B CA 1
ATOM 3156 C C . PRO B 1 133 ? 2.918 -21.531 -20.891 1 97.12 133 PRO B C 1
ATOM 3158 O O . PRO B 1 133 ? 3.17 -20.969 -21.953 1 97.12 133 PRO B O 1
ATOM 3161 N N . SER B 1 134 ? 1.805 -21.312 -20.188 1 97.44 134 SER B N 1
ATOM 3162 C CA . SER B 1 134 ? 0.825 -20.328 -20.625 1 97.44 134 SER B CA 1
ATOM 3163 C C . SER B 1 134 ? 1.34 -18.906 -20.422 1 97.44 134 SER B C 1
ATOM 3165 O O . SER B 1 134 ? 1.689 -18.516 -19.312 1 97.44 134 SER B O 1
ATOM 3167 N N . LEU B 1 135 ? 1.358 -18.141 -21.531 1 97.56 135 LEU B N 1
ATOM 3168 C CA . LEU B 1 135 ? 1.771 -16.75 -21.484 1 97.56 135 LEU B CA 1
ATOM 3169 C C . LEU B 1 135 ? 0.918 -15.953 -20.5 1 97.56 135 LEU B C 1
ATOM 3171 O O . LEU B 1 135 ? 1.443 -15.172 -19.703 1 97.56 135 LEU B O 1
ATOM 3175 N N . GLY B 1 136 ? -0.396 -16.188 -20.625 1 97.69 136 GLY B N 1
ATOM 3176 C CA . GLY B 1 136 ? -1.323 -15.492 -19.734 1 97.69 136 GLY B CA 1
ATOM 3177 C C . GLY B 1 136 ? -1.058 -15.75 -18.266 1 97.69 136 GLY B C 1
ATOM 3178 O O . GLY B 1 136 ? -1.08 -14.82 -17.453 1 97.69 136 GLY B O 1
ATOM 3179 N N . ILE B 1 137 ? -0.73 -16.953 -17.922 1 98.38 137 ILE B N 1
ATOM 3180 C CA . ILE B 1 137 ? -0.47 -17.328 -16.547 1 98.38 137 ILE B CA 1
ATOM 3181 C C . ILE B 1 137 ? 0.847 -16.719 -16.078 1 98.38 137 ILE B C 1
ATOM 3183 O O . ILE B 1 137 ? 0.916 -16.125 -14.992 1 98.38 137 ILE B O 1
ATOM 3187 N N . ARG B 1 138 ? 1.858 -16.781 -16.906 1 97.75 138 ARG B N 1
ATOM 3188 C CA . ARG B 1 138 ? 3.148 -16.188 -16.562 1 97.75 138 ARG B CA 1
ATOM 3189 C C . ARG B 1 138 ? 3.023 -14.688 -16.312 1 97.75 138 ARG B C 1
ATOM 3191 O O . ARG B 1 138 ? 3.541 -14.172 -15.328 1 97.75 138 ARG B O 1
ATOM 3198 N N . SER B 1 139 ? 2.307 -14.062 -17.203 1 98.56 139 SER B N 1
ATOM 3199 C CA . SER B 1 139 ? 2.146 -12.617 -17.125 1 98.56 139 SER B CA 1
ATOM 3200 C C . SER B 1 139 ? 1.381 -12.203 -15.875 1 98.56 139 SER B C 1
ATOM 3202 O O . SER B 1 139 ? 1.825 -11.328 -15.125 1 98.56 139 SER B O 1
ATOM 3204 N N . LYS B 1 140 ? 0.257 -12.891 -15.641 1 98.75 140 LYS B N 1
ATOM 3205 C CA . LYS B 1 140 ? -0.604 -12.523 -14.523 1 98.75 140 LYS B CA 1
ATOM 3206 C C . LYS B 1 140 ? 0.031 -12.906 -13.188 1 98.75 140 LYS B C 1
ATOM 3208 O O . LYS B 1 140 ? -0.16 -12.219 -12.18 1 98.75 140 LYS B O 1
ATOM 3213 N N . ALA B 1 141 ? 0.776 -14.008 -13.195 1 98.88 141 ALA B N 1
ATOM 3214 C CA . ALA B 1 141 ? 1.491 -14.391 -11.984 1 98.88 141 ALA B CA 1
ATOM 3215 C C . ALA B 1 141 ? 2.553 -13.352 -11.617 1 98.88 141 ALA B C 1
ATOM 3217 O O . ALA B 1 141 ? 2.686 -12.977 -10.453 1 98.88 141 ALA B O 1
ATOM 3218 N N . ALA B 1 142 ? 3.299 -12.898 -12.594 1 98.88 142 ALA B N 1
ATOM 3219 C CA . ALA B 1 142 ? 4.309 -11.875 -12.359 1 98.88 142 ALA B CA 1
ATOM 3220 C C . ALA B 1 142 ? 3.674 -10.578 -11.859 1 98.88 142 ALA B C 1
ATOM 3222 O O . ALA B 1 142 ? 4.23 -9.898 -10.992 1 98.88 142 ALA B O 1
ATOM 3223 N N . GLN B 1 143 ? 2.531 -10.312 -12.445 1 98.81 143 GLN B N 1
ATOM 3224 C CA . GLN B 1 143 ? 1.817 -9.109 -12.016 1 98.81 143 GLN B CA 1
ATOM 3225 C C . GLN B 1 143 ? 1.378 -9.219 -10.562 1 98.81 143 GLN B C 1
ATOM 3227 O O . GLN B 1 143 ? 1.513 -8.266 -9.797 1 98.81 143 GLN B O 1
ATOM 3232 N N . ALA B 1 144 ? 0.845 -10.312 -10.18 1 98.81 144 ALA B N 1
ATOM 3233 C CA . ALA B 1 144 ? 0.44 -10.547 -8.797 1 98.81 144 ALA B CA 1
ATOM 3234 C C . ALA B 1 144 ? 1.642 -10.5 -7.859 1 98.81 144 ALA B C 1
ATOM 3236 O O . ALA B 1 144 ? 1.55 -9.969 -6.746 1 98.81 144 ALA B O 1
ATOM 3237 N N . LEU B 1 145 ? 2.779 -11.016 -8.281 1 98.81 145 LEU B N 1
ATOM 3238 C CA . LEU B 1 145 ? 4 -11 -7.484 1 98.81 145 LEU B CA 1
ATOM 3239 C C . LEU B 1 145 ? 4.496 -9.57 -7.277 1 98.81 145 LEU B C 1
ATOM 3241 O O . LEU B 1 145 ? 4.984 -9.227 -6.199 1 98.81 145 LEU B O 1
ATOM 3245 N N . MET B 1 146 ? 4.379 -8.75 -8.32 1 98.31 146 MET B N 1
ATOM 3246 C CA . MET B 1 146 ? 4.738 -7.34 -8.18 1 98.31 146 MET B CA 1
ATOM 3247 C C . MET B 1 146 ? 3.908 -6.668 -7.094 1 98.31 146 MET B C 1
ATOM 3249 O O . MET B 1 146 ? 4.441 -5.93 -6.262 1 98.31 146 MET B O 1
ATOM 3253 N N . ALA B 1 147 ? 2.609 -7.012 -7.07 1 97.12 147 ALA B N 1
ATOM 3254 C CA . ALA B 1 147 ? 1.704 -6.406 -6.098 1 97.12 147 ALA B CA 1
ATOM 3255 C C . ALA B 1 147 ? 2.012 -6.902 -4.684 1 97.12 147 ALA B C 1
ATOM 3257 O O . ALA B 1 147 ? 2.066 -6.109 -3.742 1 97.12 147 ALA B O 1
ATOM 3258 N N . ILE B 1 148 ? 2.287 -8.18 -4.496 1 97.81 148 ILE B N 1
ATOM 3259 C CA . ILE B 1 148 ? 2.451 -8.773 -3.174 1 97.81 148 ILE B CA 1
ATOM 3260 C C . ILE B 1 148 ? 3.799 -8.359 -2.586 1 97.81 148 ILE B C 1
ATOM 3262 O O . ILE B 1 148 ? 4.023 -8.484 -1.379 1 97.81 148 ILE B O 1
ATOM 3266 N N . SER B 1 149 ? 4.723 -7.832 -3.436 1 96.62 149 SER B N 1
ATOM 3267 C CA . SER B 1 149 ? 6.07 -7.473 -3.016 1 96.62 149 SER B CA 1
ATOM 3268 C C . SER B 1 149 ? 6.152 -6.008 -2.604 1 96.62 149 SER B C 1
ATOM 3270 O O . SER B 1 149 ? 7.242 -5.484 -2.365 1 96.62 149 SER B O 1
ATOM 3272 N N . VAL B 1 150 ? 5.039 -5.363 -2.514 1 92.88 150 VAL B N 1
ATOM 3273 C CA . VAL B 1 150 ? 5.062 -3.959 -2.121 1 92.88 150 VAL B CA 1
ATOM 3274 C C . VAL B 1 150 ? 5.289 -3.846 -0.617 1 92.88 150 VAL B C 1
ATOM 3276 O O . VAL B 1 150 ? 6.223 -3.17 -0.173 1 92.88 150 VAL B O 1
ATOM 3279 N N . PRO B 1 151 ? 4.465 -4.527 0.207 1 90.31 151 PRO B N 1
ATOM 3280 C CA . PRO B 1 151 ? 4.723 -4.426 1.646 1 90.31 151 PRO B CA 1
ATOM 3281 C C . PRO B 1 151 ? 5.988 -5.164 2.074 1 90.31 151 PRO B C 1
ATOM 3283 O O . PRO B 1 151 ? 6.406 -6.117 1.41 1 90.31 151 PRO B O 1
ATOM 3286 N N . LEU B 1 152 ? 6.559 -4.781 3.197 1 89.38 152 LEU B N 1
ATOM 3287 C CA . LEU B 1 152 ? 7.801 -5.336 3.717 1 89.38 152 LEU B CA 1
ATOM 3288 C C . LEU B 1 152 ? 7.691 -6.852 3.881 1 89.38 152 LEU B C 1
ATOM 3290 O O . LEU B 1 152 ? 8.617 -7.586 3.533 1 89.38 152 LEU B O 1
ATOM 3294 N N . GLU B 1 153 ? 6.527 -7.34 4.434 1 90.5 153 GLU B N 1
ATOM 3295 C CA . GLU B 1 153 ? 6.332 -8.773 4.641 1 90.5 153 GLU B CA 1
ATOM 3296 C C . GLU B 1 153 ? 6.383 -9.531 3.316 1 90.5 153 GLU B C 1
ATOM 3298 O O . GLU B 1 153 ? 6.902 -10.648 3.256 1 90.5 153 GLU B O 1
ATOM 3303 N N . GLY B 1 154 ? 5.816 -8.93 2.291 1 95.06 154 GLY B N 1
ATOM 3304 C CA . GLY B 1 154 ? 5.879 -9.523 0.965 1 95.06 154 GLY B CA 1
ATOM 3305 C C . GLY B 1 154 ? 7.289 -9.609 0.413 1 95.06 154 GLY B C 1
ATOM 3306 O O . GLY B 1 154 ? 7.688 -10.641 -0.13 1 95.06 154 GLY B O 1
ATOM 3307 N N . LYS B 1 155 ? 8.062 -8.539 0.591 1 93.94 155 LYS B N 1
ATOM 3308 C CA . LYS B 1 155 ? 9.453 -8.516 0.164 1 93.94 155 LYS B CA 1
ATOM 3309 C C . LYS B 1 155 ? 10.258 -9.617 0.842 1 93.94 155 LYS B C 1
ATOM 3311 O O . LYS B 1 155 ? 11.023 -10.328 0.187 1 93.94 155 LYS B O 1
ATOM 3316 N N . ASN B 1 156 ? 10.047 -9.742 2.072 1 91.81 156 ASN B N 1
ATOM 3317 C CA . ASN B 1 156 ? 10.758 -10.75 2.846 1 91.81 156 ASN B CA 1
ATOM 3318 C C . ASN B 1 156 ? 10.398 -12.164 2.385 1 91.81 156 ASN B C 1
ATOM 3320 O O . ASN B 1 156 ? 11.266 -13.031 2.316 1 91.81 156 ASN B O 1
ATOM 3324 N N . MET B 1 157 ? 9.102 -12.359 2.086 1 95.94 157 MET B N 1
ATOM 3325 C CA . MET B 1 157 ? 8.672 -13.688 1.651 1 95.94 157 MET B CA 1
ATOM 3326 C C . MET B 1 157 ? 9.219 -14.008 0.266 1 95.94 157 MET B C 1
ATOM 3328 O O . MET B 1 157 ? 9.562 -15.156 -0.016 1 95.94 157 MET B O 1
ATOM 3332 N N . VAL B 1 158 ? 9.328 -13.047 -0.585 1 98 158 VAL B N 1
ATOM 3333 C CA . VAL B 1 158 ? 9.906 -13.234 -1.912 1 98 158 VAL B CA 1
ATOM 3334 C C . VAL B 1 158 ? 11.359 -13.68 -1.782 1 98 158 VAL B C 1
ATOM 3336 O O . VAL B 1 158 ? 11.812 -14.562 -2.516 1 98 158 VAL B O 1
ATOM 3339 N N . PHE B 1 159 ? 12.047 -13.078 -0.891 1 96.25 159 PHE B N 1
ATOM 3340 C CA . PHE B 1 159 ? 13.422 -13.477 -0.612 1 96.25 159 PHE B CA 1
ATOM 3341 C C . PHE B 1 159 ? 13.469 -14.898 -0.055 1 96.25 159 PHE B C 1
ATOM 3343 O O . PHE B 1 159 ? 14.219 -15.742 -0.551 1 96.25 159 PHE B O 1
ATOM 3350 N N . ALA B 1 160 ? 12.641 -15.133 0.963 1 94.69 160 ALA B N 1
ATOM 3351 C CA . ALA B 1 160 ? 12.648 -16.406 1.664 1 94.69 160 ALA B CA 1
ATOM 3352 C C . ALA B 1 160 ? 12.32 -17.562 0.712 1 94.69 160 ALA B C 1
ATOM 3354 O O . ALA B 1 160 ? 12.875 -18.656 0.844 1 94.69 160 ALA B O 1
ATOM 3355 N N . GLU B 1 161 ? 11.453 -17.312 -0.302 1 97.69 161 GLU B N 1
ATOM 3356 C CA . GLU B 1 161 ? 11.023 -18.344 -1.245 1 97.69 161 GLU B CA 1
ATOM 3357 C C . GLU B 1 161 ? 11.961 -18.406 -2.445 1 97.69 161 GLU B C 1
ATOM 3359 O O . GLU B 1 161 ? 11.719 -19.172 -3.385 1 97.69 161 GLU B O 1
ATOM 3364 N N . ASN B 1 162 ? 13.062 -17.625 -2.445 1 97.94 162 ASN B N 1
ATOM 3365 C CA . ASN B 1 162 ? 14.078 -17.641 -3.492 1 97.94 162 ASN B CA 1
ATOM 3366 C C . ASN B 1 162 ? 13.461 -17.453 -4.875 1 97.94 162 ASN B C 1
ATOM 3368 O O . ASN B 1 162 ? 13.703 -18.266 -5.777 1 97.94 162 ASN B O 1
ATOM 3372 N N . VAL B 1 163 ? 12.711 -16.375 -5.004 1 98.75 163 VAL B N 1
ATOM 3373 C CA . VAL B 1 163 ? 11.945 -16.141 -6.223 1 98.75 163 VAL B CA 1
ATOM 3374 C C . VAL B 1 163 ? 12.812 -15.422 -7.25 1 98.75 163 VAL B C 1
ATOM 3376 O O . VAL B 1 163 ? 12.477 -15.375 -8.438 1 98.75 163 VAL B O 1
ATOM 3379 N N . PHE B 1 164 ? 13.953 -14.82 -6.957 1 98.75 164 PHE B N 1
ATOM 3380 C CA . PHE B 1 164 ? 14.727 -13.867 -7.75 1 98.75 164 PHE B CA 1
ATOM 3381 C C . PHE B 1 164 ? 15.234 -14.516 -9.031 1 98.75 164 PHE B C 1
ATOM 3383 O O . PHE B 1 164 ? 15.102 -13.945 -10.117 1 98.75 164 PHE B O 1
ATOM 3390 N N . PRO B 1 165 ? 15.742 -15.797 -8.938 1 98.75 165 PRO B N 1
ATOM 3391 C CA . PRO B 1 165 ? 16.172 -16.391 -10.203 1 98.75 165 PRO B CA 1
ATOM 3392 C C . PRO B 1 165 ? 15.023 -16.531 -11.203 1 98.75 165 PRO B C 1
ATOM 3394 O O . PRO B 1 165 ? 15.227 -16.344 -12.406 1 98.75 165 PRO B O 1
ATOM 3397 N N . ASP B 1 166 ? 13.844 -16.875 -10.711 1 98.81 166 ASP B N 1
ATOM 3398 C CA . ASP B 1 166 ? 12.688 -17.031 -11.586 1 98.81 166 ASP B CA 1
ATOM 3399 C C . ASP B 1 166 ? 12.305 -15.695 -12.219 1 98.81 166 ASP B C 1
ATOM 3401 O O . ASP B 1 166 ? 11.984 -15.633 -13.406 1 98.81 166 ASP B O 1
ATOM 3405 N N . LEU B 1 167 ? 12.336 -14.609 -11.445 1 98.88 167 LEU B N 1
ATOM 3406 C CA . LEU B 1 167 ? 12.023 -13.273 -11.953 1 98.88 167 LEU B CA 1
ATOM 3407 C C . LEU B 1 167 ? 13.031 -12.844 -13.016 1 98.88 167 LEU B C 1
ATOM 3409 O O . LEU B 1 167 ? 12.656 -12.273 -14.039 1 98.88 167 LEU B O 1
ATOM 3413 N N . VAL B 1 168 ? 14.297 -13.148 -12.789 1 98.88 168 VAL B N 1
ATOM 3414 C CA . VAL B 1 168 ? 15.359 -12.766 -13.719 1 98.88 168 VAL B CA 1
ATOM 3415 C C . VAL B 1 168 ? 15.164 -13.492 -15.047 1 98.88 168 VAL B C 1
ATOM 3417 O O . VAL B 1 168 ? 15.32 -12.891 -16.109 1 98.88 168 VAL B O 1
ATOM 3420 N N . THR B 1 169 ? 14.797 -14.758 -14.906 1 98.62 169 THR B N 1
ATOM 3421 C CA . THR B 1 169 ? 14.531 -15.531 -16.109 1 98.62 169 THR B CA 1
ATOM 3422 C C . THR B 1 169 ? 13.438 -14.883 -16.953 1 98.62 169 THR B C 1
ATOM 3424 O O . THR B 1 169 ? 13.523 -14.844 -18.172 1 98.62 169 THR B O 1
ATOM 3427 N N . LEU B 1 170 ? 12.406 -14.297 -16.344 1 98.81 170 LEU B N 1
ATOM 3428 C CA . LEU B 1 170 ? 11.258 -13.719 -17.016 1 98.81 170 LEU B CA 1
ATOM 3429 C C . LEU B 1 170 ? 11.633 -12.406 -17.703 1 98.81 170 LEU B C 1
ATOM 3431 O O . LEU B 1 170 ? 10.891 -11.906 -18.547 1 98.81 170 LEU B O 1
ATOM 3435 N N . LEU B 1 171 ? 12.805 -11.766 -17.422 1 98.81 171 LEU B N 1
ATOM 3436 C CA . LEU B 1 171 ? 13.234 -10.5 -18.016 1 98.81 171 LEU B CA 1
ATOM 3437 C C . LEU B 1 171 ? 13.531 -10.672 -19.5 1 98.81 171 LEU B C 1
ATOM 3439 O O . LEU B 1 171 ? 13.594 -9.695 -20.25 1 98.81 171 LEU B O 1
ATOM 3443 N N . GLU B 1 172 ? 13.695 -11.945 -19.859 1 98.25 172 GLU B N 1
ATOM 3444 C CA . GLU B 1 172 ? 13.984 -12.219 -21.266 1 98.25 172 GLU B CA 1
ATOM 3445 C C . GLU B 1 172 ? 12.75 -12.742 -22 1 98.25 172 GLU B C 1
ATOM 3447 O O . GLU B 1 172 ? 12.844 -13.203 -23.141 1 98.25 172 GLU B O 1
ATOM 3452 N N . ASP B 1 173 ? 11.594 -12.727 -21.344 1 98.56 173 ASP B N 1
ATOM 3453 C CA . ASP B 1 173 ? 10.383 -13.242 -21.969 1 98.56 173 ASP B CA 1
ATOM 3454 C C . ASP B 1 173 ? 10.055 -12.484 -23.25 1 98.56 173 ASP B C 1
ATOM 3456 O O . ASP B 1 173 ? 10.344 -11.289 -23.359 1 98.56 173 ASP B O 1
ATOM 3460 N N . GLU B 1 174 ? 9.5 -13.195 -24.156 1 97.75 174 GLU B N 1
ATOM 3461 C CA . GLU B 1 174 ? 9.141 -12.57 -25.422 1 97.75 174 GLU B CA 1
ATOM 3462 C C . GLU B 1 174 ? 8.055 -11.523 -25.25 1 97.75 174 GLU B C 1
ATOM 3464 O O . GLU B 1 174 ? 7.977 -10.562 -26 1 97.75 174 GLU B O 1
ATOM 3469 N N . ASP B 1 175 ? 7.23 -11.695 -24.266 1 98.44 175 ASP B N 1
ATOM 3470 C CA . ASP B 1 175 ? 6.094 -10.805 -24.047 1 98.44 175 ASP B CA 1
ATOM 3471 C C . ASP B 1 175 ? 6.488 -9.617 -23.172 1 98.44 175 ASP B C 1
ATOM 3473 O O . ASP B 1 175 ? 7.09 -9.789 -22.109 1 98.44 175 ASP B O 1
ATOM 3477 N N . GLU B 1 176 ? 6.137 -8.391 -23.578 1 98.44 176 GLU B N 1
ATOM 3478 C CA . GLU B 1 176 ? 6.559 -7.164 -22.906 1 98.44 176 GLU B CA 1
ATOM 3479 C C . GLU B 1 176 ? 5.895 -7.027 -21.547 1 98.44 176 GLU B C 1
ATOM 3481 O O . GLU B 1 176 ? 6.484 -6.465 -20.625 1 98.44 176 GLU B O 1
ATOM 3486 N N . GLU B 1 177 ? 4.613 -7.504 -21.422 1 98.5 177 GLU B N 1
ATOM 3487 C CA . GLU B 1 177 ? 3.938 -7.418 -20.125 1 98.5 177 GLU B CA 1
ATOM 3488 C C . GLU B 1 177 ? 4.613 -8.32 -19.094 1 98.5 177 GLU B C 1
ATOM 3490 O O . GLU B 1 177 ? 4.703 -7.961 -17.922 1 98.5 177 GLU B O 1
ATOM 3495 N N . VAL B 1 178 ? 5.059 -9.484 -19.547 1 98.69 178 VAL B N 1
ATOM 3496 C CA . VAL B 1 178 ? 5.789 -10.383 -18.656 1 98.69 178 VAL B CA 1
ATOM 3497 C C . VAL B 1 178 ? 7.086 -9.719 -18.203 1 98.69 178 VAL B C 1
ATOM 3499 O O . VAL B 1 178 ? 7.391 -9.695 -17 1 98.69 178 VAL B O 1
ATOM 3502 N N . ARG B 1 179 ? 7.852 -9.141 -19.141 1 98.81 179 ARG B N 1
ATOM 3503 C CA . ARG B 1 179 ? 9.109 -8.484 -18.812 1 98.81 179 ARG B CA 1
ATOM 3504 C C . ARG B 1 179 ? 8.875 -7.332 -17.828 1 98.81 179 ARG B C 1
ATOM 3506 O O . ARG B 1 179 ? 9.602 -7.191 -16.844 1 98.81 179 ARG B O 1
ATOM 3513 N N . ALA B 1 180 ? 7.824 -6.535 -18.109 1 98.81 180 ALA B N 1
ATOM 3514 C CA . ALA B 1 180 ? 7.527 -5.375 -17.266 1 98.81 180 ALA B CA 1
ATOM 3515 C C . ALA B 1 180 ? 7.172 -5.809 -15.844 1 98.81 180 ALA B C 1
ATOM 3517 O O . ALA B 1 180 ? 7.703 -5.262 -14.875 1 98.81 180 ALA B O 1
ATOM 3518 N N . ASN B 1 181 ? 6.281 -6.801 -15.758 1 98.81 181 ASN B N 1
ATOM 3519 C CA . ASN B 1 181 ? 5.828 -7.25 -14.445 1 98.81 181 ASN B CA 1
ATOM 3520 C C . ASN B 1 181 ? 6.961 -7.879 -13.648 1 98.81 181 ASN B C 1
ATOM 3522 O O . ASN B 1 181 ? 7.055 -7.684 -12.43 1 98.81 181 ASN B O 1
ATOM 3526 N N . ALA B 1 182 ? 7.828 -8.633 -14.289 1 98.88 182 ALA B N 1
ATOM 3527 C CA . ALA B 1 182 ? 8.984 -9.219 -13.617 1 98.88 182 ALA B CA 1
ATOM 3528 C C . ALA B 1 182 ? 9.93 -8.141 -13.109 1 98.88 182 ALA B C 1
ATOM 3530 O O . ALA B 1 182 ? 10.391 -8.195 -11.969 1 98.88 182 ALA B O 1
ATOM 3531 N N . ALA B 1 183 ? 10.211 -7.109 -13.953 1 98.88 183 ALA B N 1
ATOM 3532 C CA . ALA B 1 183 ? 11.062 -5.996 -13.547 1 98.88 183 ALA B CA 1
ATOM 3533 C C . ALA B 1 183 ? 10.461 -5.246 -12.367 1 98.88 183 ALA B C 1
ATOM 3535 O O . ALA B 1 183 ? 11.172 -4.855 -11.438 1 98.88 183 ALA B O 1
ATOM 3536 N N . GLY B 1 184 ? 9.164 -5.109 -12.492 1 98.56 184 GLY B N 1
ATOM 3537 C CA . GLY B 1 184 ? 8.469 -4.449 -11.398 1 98.56 184 GLY B CA 1
ATOM 3538 C C . GLY B 1 184 ? 8.57 -5.207 -10.086 1 98.56 184 GLY B C 1
ATOM 3539 O O . GLY B 1 184 ? 8.773 -4.605 -9.031 1 98.56 184 GLY B O 1
ATOM 3540 N N . ALA B 1 185 ? 8.391 -6.496 -10.117 1 98.69 185 ALA B N 1
ATOM 3541 C CA . ALA B 1 185 ? 8.539 -7.32 -8.922 1 98.69 185 ALA B CA 1
ATOM 3542 C C . ALA B 1 185 ? 9.953 -7.211 -8.352 1 98.69 185 ALA B C 1
ATOM 3544 O O . ALA B 1 185 ? 10.133 -7.137 -7.133 1 98.69 185 ALA B O 1
ATOM 3545 N N . LEU B 1 186 ? 10.977 -7.176 -9.219 1 98.81 186 LEU B N 1
ATOM 3546 C CA . LEU B 1 186 ? 12.359 -7.02 -8.789 1 98.81 186 LEU B CA 1
ATOM 3547 C C . LEU B 1 186 ? 12.578 -5.656 -8.141 1 98.81 186 LEU B C 1
ATOM 3549 O O . LEU B 1 186 ? 13.242 -5.559 -7.102 1 98.81 186 LEU B O 1
ATOM 3553 N N . MET B 1 187 ? 11.992 -4.664 -8.789 1 97.75 187 MET B N 1
ATOM 3554 C CA . MET B 1 187 ? 12.086 -3.314 -8.234 1 97.75 187 MET B CA 1
ATOM 3555 C C . MET B 1 187 ? 11.602 -3.289 -6.785 1 97.75 187 MET B C 1
ATOM 3557 O O . MET B 1 187 ? 12.297 -2.783 -5.902 1 97.75 187 MET B O 1
ATOM 3561 N N . ASN B 1 188 ? 10.422 -3.855 -6.559 1 96.56 188 ASN B N 1
ATOM 3562 C CA . ASN B 1 188 ? 9.844 -3.844 -5.223 1 96.56 188 ASN B CA 1
ATOM 3563 C C . ASN B 1 188 ? 10.648 -4.703 -4.25 1 96.56 188 ASN B C 1
ATOM 3565 O O . ASN B 1 188 ? 10.922 -4.285 -3.125 1 96.56 188 ASN B O 1
ATOM 3569 N N . SER B 1 189 ? 11.039 -5.863 -4.641 1 97 189 SER B N 1
ATOM 3570 C CA . SER B 1 189 ? 11.648 -6.852 -3.758 1 97 189 SER B CA 1
ATOM 3571 C C . SER B 1 189 ? 13.094 -6.488 -3.436 1 97 189 SER B C 1
ATOM 3573 O O . SER B 1 189 ? 13.625 -6.887 -2.395 1 97 189 SER B O 1
ATOM 3575 N N . ALA B 1 190 ? 13.727 -5.711 -4.289 1 96.56 190 ALA B N 1
ATOM 3576 C CA . ALA B 1 190 ? 15.141 -5.402 -4.129 1 96.56 190 ALA B CA 1
ATOM 3577 C C . ALA B 1 190 ? 15.336 -4.156 -3.27 1 96.56 190 ALA B C 1
ATOM 3579 O O . ALA B 1 190 ? 16.453 -3.65 -3.143 1 96.56 190 ALA B O 1
ATOM 3580 N N . VAL B 1 191 ? 14.273 -3.693 -2.713 1 92.81 191 VAL B N 1
ATOM 3581 C CA . VAL B 1 191 ? 14.383 -2.516 -1.856 1 92.81 191 VAL B CA 1
ATOM 3582 C C . VAL B 1 191 ? 15.117 -2.879 -0.568 1 92.81 191 VAL B C 1
ATOM 3584 O O . VAL B 1 191 ? 15.898 -2.084 -0.048 1 92.81 191 VAL B O 1
ATOM 3587 N N . THR B 1 192 ? 14.859 -4.102 -0.076 1 90.19 192 THR B N 1
ATOM 3588 C CA . THR B 1 192 ? 15.57 -4.562 1.113 1 90.19 192 THR B CA 1
ATOM 3589 C C . THR B 1 192 ? 16.984 -5 0.761 1 90.19 192 THR B C 1
ATOM 3591 O O . THR B 1 192 ? 17.266 -5.359 -0.386 1 90.19 192 THR B O 1
ATOM 3594 N N . THR B 1 193 ? 17.906 -4.996 1.646 1 88.62 193 THR B N 1
ATOM 3595 C CA . THR B 1 193 ? 19.297 -5.375 1.419 1 88.62 193 THR B CA 1
ATOM 3596 C C . THR B 1 193 ? 19.391 -6.84 0.993 1 88.62 193 THR B C 1
ATOM 3598 O O . THR B 1 193 ? 20.125 -7.172 0.054 1 88.62 193 THR B O 1
ATOM 3601 N N . GLN B 1 194 ? 18.609 -7.68 1.713 1 89.31 194 GLN B N 1
ATOM 3602 C CA . GLN B 1 194 ? 18.641 -9.094 1.352 1 89.31 194 GLN B CA 1
ATOM 3603 C C . GLN B 1 194 ? 18.125 -9.305 -0.07 1 89.31 194 GLN B C 1
ATOM 3605 O O . GLN B 1 194 ? 18.703 -10.078 -0.836 1 89.31 194 GLN B O 1
ATOM 3610 N N . GLY B 1 195 ? 17.016 -8.641 -0.356 1 94.12 195 GLY B N 1
ATOM 3611 C CA . GLY B 1 195 ? 16.484 -8.734 -1.704 1 94.12 195 GLY B CA 1
ATOM 3612 C C . GLY B 1 195 ? 17.438 -8.203 -2.764 1 94.12 195 GLY B C 1
ATOM 3613 O O . GLY B 1 195 ? 17.562 -8.797 -3.836 1 94.12 195 GLY B O 1
ATOM 3614 N N . LYS B 1 196 ? 18.156 -7.129 -2.418 1 95.31 196 LYS B N 1
ATOM 3615 C CA . LYS B 1 196 ? 19.125 -6.508 -3.322 1 95.31 196 LYS B CA 1
ATOM 3616 C C . LYS B 1 196 ? 20.234 -7.48 -3.686 1 95.31 196 LYS B C 1
ATOM 3618 O O . LYS B 1 196 ? 20.547 -7.668 -4.863 1 95.31 196 LYS B O 1
ATOM 3623 N N . TYR B 1 197 ? 20.781 -8.117 -2.771 1 93.94 197 TYR B N 1
ATOM 3624 C CA . TYR B 1 197 ? 21.891 -9.039 -3.006 1 93.94 197 TYR B CA 1
ATOM 3625 C C . TYR B 1 197 ? 21.406 -10.312 -3.676 1 93.94 197 TYR B C 1
ATOM 3627 O O . TYR B 1 197 ? 22.125 -10.914 -4.484 1 93.94 197 TYR B O 1
ATOM 3635 N N . ALA B 1 198 ? 20.156 -10.742 -3.293 1 96.62 198 ALA B N 1
ATOM 3636 C CA . ALA B 1 198 ? 19.594 -11.891 -3.99 1 96.62 198 ALA B CA 1
ATOM 3637 C C . ALA B 1 198 ? 19.438 -11.609 -5.484 1 96.62 198 ALA B C 1
ATOM 3639 O O . ALA B 1 198 ? 19.75 -12.469 -6.316 1 96.62 198 ALA B O 1
ATOM 3640 N N . ALA B 1 199 ? 19.031 -10.438 -5.797 1 98.5 199 ALA B N 1
ATOM 3641 C CA . ALA B 1 199 ? 18.875 -10.047 -7.195 1 98.5 199 ALA B CA 1
ATOM 3642 C C . ALA B 1 199 ? 20.234 -9.961 -7.895 1 98.5 199 ALA B C 1
ATOM 3644 O O . ALA B 1 199 ? 20.391 -10.445 -9.016 1 98.5 199 ALA B O 1
ATOM 3645 N N . ILE B 1 200 ? 21.234 -9.344 -7.203 1 97.88 200 ILE B N 1
ATOM 3646 C CA . ILE B 1 200 ? 22.578 -9.195 -7.762 1 97.88 200 ILE B CA 1
ATOM 3647 C C . ILE B 1 200 ? 23.188 -10.578 -8 1 97.88 200 ILE B C 1
ATOM 3649 O O . ILE B 1 200 ? 23.734 -10.836 -9.07 1 97.88 200 ILE B O 1
ATOM 3653 N N . ASN B 1 201 ? 23.016 -11.461 -7.012 1 97.56 201 ASN B N 1
ATOM 3654 C CA . ASN B 1 201 ? 23.578 -12.805 -7.105 1 97.56 201 ASN B CA 1
ATOM 3655 C C . ASN B 1 201 ? 22.891 -13.625 -8.195 1 97.56 201 ASN B C 1
ATOM 3657 O O . ASN B 1 201 ? 23.469 -14.578 -8.711 1 97.56 201 ASN B O 1
ATOM 3661 N N . ALA B 1 202 ? 21.672 -13.227 -8.516 1 98.5 202 ALA B N 1
ATOM 3662 C CA . ALA B 1 202 ? 20.953 -13.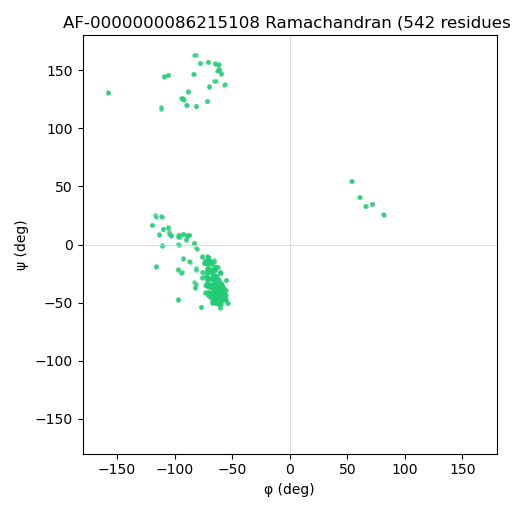891 -9.602 1 98.5 202 ALA B CA 1
ATOM 3663 C C . ALA B 1 202 ? 21.266 -13.25 -10.945 1 98.5 202 ALA B C 1
ATOM 3665 O O . ALA B 1 202 ? 20.594 -13.523 -11.945 1 98.5 202 ALA B O 1
ATOM 3666 N N . ASP B 1 203 ? 22.234 -12.328 -10.992 1 98.44 203 ASP B N 1
ATOM 3667 C CA . ASP B 1 203 ? 22.734 -11.648 -12.188 1 98.44 203 ASP B CA 1
ATOM 3668 C C . ASP B 1 203 ? 21.656 -10.75 -12.789 1 98.44 203 ASP B C 1
ATOM 3670 O O . ASP B 1 203 ? 21.547 -10.641 -14.016 1 98.44 203 ASP B O 1
ATOM 3674 N N . ALA B 1 204 ? 20.812 -10.188 -11.93 1 98.81 204 ALA B N 1
ATOM 3675 C CA . ALA B 1 204 ? 19.688 -9.391 -12.391 1 98.81 204 ALA B CA 1
ATOM 3676 C C . ALA B 1 204 ? 20.156 -8.195 -13.219 1 98.81 204 ALA B C 1
ATOM 3678 O O . ALA B 1 204 ? 19.484 -7.777 -14.164 1 98.81 204 ALA B O 1
ATOM 3679 N N . ILE B 1 205 ? 21.312 -7.598 -12.906 1 98.88 205 ILE B N 1
ATOM 3680 C CA . ILE B 1 205 ? 21.781 -6.391 -13.578 1 98.88 205 ILE B CA 1
ATOM 3681 C C . ILE B 1 205 ? 21.984 -6.672 -15.062 1 98.88 205 ILE B C 1
ATOM 3683 O O . ILE B 1 205 ? 21.547 -5.895 -15.914 1 98.88 205 ILE B O 1
ATOM 3687 N N . ASP B 1 206 ? 22.547 -7.832 -15.367 1 98.69 206 ASP B N 1
ATOM 3688 C CA . ASP B 1 206 ? 22.875 -8.195 -16.75 1 98.69 206 ASP B CA 1
ATOM 3689 C C . ASP B 1 206 ? 21.594 -8.305 -17.594 1 98.69 206 ASP B C 1
ATOM 3691 O O . ASP B 1 206 ? 21.609 -8.016 -18.781 1 98.69 206 ASP B O 1
ATOM 3695 N N . TYR B 1 207 ? 20.531 -8.656 -16.938 1 98.88 207 TYR B N 1
ATOM 3696 C CA . TYR B 1 207 ? 19.297 -8.898 -17.688 1 98.88 207 TYR B CA 1
ATOM 3697 C C . TYR B 1 207 ? 18.406 -7.672 -17.672 1 98.88 207 TYR B C 1
ATOM 3699 O O . TYR B 1 207 ? 17.547 -7.504 -18.547 1 98.88 207 TYR B O 1
ATOM 3707 N N . LEU B 1 208 ? 18.562 -6.754 -16.703 1 98.94 208 LEU B N 1
ATOM 3708 C CA . LEU B 1 208 ? 17.781 -5.523 -16.594 1 98.94 208 LEU B CA 1
ATOM 3709 C C . LEU B 1 208 ? 18.344 -4.441 -17.516 1 98.94 208 LEU B C 1
ATOM 3711 O O . LEU B 1 208 ? 17.609 -3.643 -18.078 1 98.94 208 LEU B O 1
ATOM 3715 N N . LEU B 1 209 ? 19.656 -4.41 -17.719 1 98.81 209 LEU B N 1
ATOM 3716 C CA . LEU B 1 209 ? 20.328 -3.324 -18.422 1 98.81 209 LEU B CA 1
ATOM 3717 C C . LEU B 1 209 ? 19.797 -3.193 -19.844 1 98.81 209 LEU B C 1
ATOM 3719 O O . LEU B 1 209 ? 19.422 -2.1 -20.266 1 98.81 209 LEU B O 1
ATOM 3723 N N . PRO B 1 210 ? 19.719 -4.367 -20.562 1 98.62 210 PRO B N 1
ATOM 3724 C CA . PRO B 1 210 ? 19.203 -4.234 -21.938 1 98.62 210 PRO B CA 1
ATOM 3725 C C . PRO B 1 210 ? 17.781 -3.67 -21.969 1 98.62 210 PRO B C 1
ATOM 3727 O O . PRO B 1 210 ? 17.391 -3.045 -22.953 1 98.62 210 PRO B O 1
ATOM 3730 N N . LEU B 1 211 ? 16.969 -3.82 -20.891 1 98.81 211 LEU B N 1
ATOM 3731 C CA . LEU B 1 211 ? 15.562 -3.445 -20.875 1 98.81 211 LEU B CA 1
ATOM 3732 C C . LEU B 1 211 ? 15.406 -1.931 -20.766 1 98.81 211 LEU B C 1
ATOM 3734 O O . LEU B 1 211 ? 14.312 -1.399 -21 1 98.81 211 LEU B O 1
ATOM 3738 N N . ILE B 1 212 ? 16.484 -1.214 -20.5 1 98.38 212 ILE B N 1
ATOM 3739 C CA . ILE B 1 212 ? 16.453 0.245 -20.484 1 98.38 212 ILE B CA 1
ATOM 3740 C C . ILE B 1 212 ? 16.109 0.764 -21.891 1 98.38 212 ILE B C 1
ATOM 3742 O O . ILE B 1 212 ? 15.664 1.906 -22.031 1 98.38 212 ILE B O 1
ATOM 3746 N N . HIS B 1 213 ? 16.328 -0.136 -22.859 1 97.75 213 HIS B N 1
ATOM 3747 C CA . HIS B 1 213 ? 16.109 0.245 -24.25 1 97.75 213 HIS B CA 1
ATOM 3748 C C . HIS B 1 213 ? 14.883 -0.46 -24.828 1 97.75 213 HIS B C 1
ATOM 3750 O O . HIS B 1 213 ? 14.688 -0.487 -26.047 1 97.75 213 HIS B O 1
ATOM 3756 N N . ASP B 1 214 ? 14.07 -1.06 -24 1 98.44 214 ASP B N 1
ATOM 3757 C CA . ASP B 1 214 ? 12.898 -1.792 -24.469 1 98.44 214 ASP B CA 1
ATOM 3758 C C . ASP B 1 214 ? 11.93 -0.864 -25.203 1 98.44 214 ASP B C 1
ATOM 3760 O O . ASP B 1 214 ? 11.875 0.334 -24.906 1 98.44 214 ASP B O 1
ATOM 3764 N N . GLY B 1 215 ? 11.266 -1.431 -26.078 1 97.88 215 GLY B N 1
ATOM 3765 C CA . GLY B 1 215 ? 10.305 -0.653 -26.828 1 97.88 215 GLY B CA 1
ATOM 3766 C C . GLY B 1 215 ? 9.141 -0.165 -26 1 97.88 215 GLY B C 1
ATOM 3767 O O . GLY B 1 215 ? 8.508 0.843 -26.328 1 97.88 215 GLY B O 1
ATOM 3768 N N . LYS B 1 216 ? 8.828 -0.876 -24.938 1 98.31 216 LYS B N 1
ATOM 3769 C CA . LYS B 1 216 ? 7.707 -0.515 -24.078 1 98.31 216 LYS B CA 1
ATOM 3770 C C . LYS B 1 216 ? 8.172 0.346 -22.906 1 98.31 216 LYS B C 1
ATOM 3772 O O . LYS B 1 216 ? 9.086 -0.037 -22.172 1 98.31 216 LYS B O 1
ATOM 3777 N N . SER B 1 217 ? 7.555 1.522 -22.734 1 98.56 217 SER B N 1
ATOM 3778 C CA . SER B 1 217 ? 7.973 2.473 -21.703 1 98.56 217 SER B CA 1
ATOM 3779 C C . SER B 1 217 ? 7.855 1.868 -20.312 1 98.56 217 SER B C 1
ATOM 3781 O O . SER B 1 217 ? 8.688 2.135 -19.438 1 98.56 217 SER B O 1
ATOM 3783 N N . LYS B 1 218 ? 6.746 1.079 -20.141 1 98.38 218 LYS B N 1
ATOM 3784 C CA . LYS B 1 218 ? 6.543 0.439 -18.859 1 98.38 218 LYS B CA 1
ATOM 3785 C C . LYS B 1 218 ? 7.719 -0.464 -18.5 1 98.38 218 LYS B C 1
ATOM 3787 O O . LYS B 1 218 ? 8.133 -0.526 -17.328 1 98.38 218 LYS B O 1
ATOM 3792 N N . VAL B 1 219 ? 8.25 -1.196 -19.438 1 98.88 219 VAL B N 1
ATOM 3793 C CA . VAL B 1 219 ? 9.406 -2.061 -19.234 1 98.88 219 VAL B CA 1
ATOM 3794 C C . VAL B 1 219 ? 10.625 -1.214 -18.891 1 98.88 219 VAL B C 1
ATOM 3796 O O . VAL B 1 219 ? 11.344 -1.514 -17.922 1 98.88 219 VAL B O 1
ATOM 3799 N N . ARG B 1 220 ? 10.844 -0.122 -19.656 1 98.88 220 ARG B N 1
ATOM 3800 C CA . ARG B 1 220 ? 11.969 0.765 -19.375 1 98.88 220 ARG B CA 1
ATOM 3801 C C . ARG B 1 220 ? 11.883 1.335 -17.969 1 98.88 220 ARG B C 1
ATOM 3803 O O . ARG B 1 220 ? 12.875 1.342 -17.234 1 98.88 220 ARG B O 1
ATOM 3810 N N . LEU B 1 221 ? 10.672 1.721 -17.625 1 98.56 221 LEU B N 1
ATOM 3811 C CA . LEU B 1 221 ? 10.445 2.342 -16.312 1 98.56 221 LEU B CA 1
ATOM 3812 C C . LEU B 1 221 ? 10.82 1.39 -15.188 1 98.56 221 LEU B C 1
ATOM 3814 O O . LEU B 1 221 ? 11.648 1.725 -14.336 1 98.56 221 LEU B O 1
ATOM 3818 N N . TYR B 1 222 ? 10.281 0.233 -15.203 1 98.62 222 TYR B N 1
ATOM 3819 C CA . TYR B 1 222 ? 10.484 -0.705 -14.102 1 98.62 222 TYR B CA 1
ATOM 3820 C C . TYR B 1 222 ? 11.914 -1.225 -14.086 1 98.62 222 TYR B C 1
ATOM 3822 O O . TYR B 1 222 ? 12.484 -1.468 -13.023 1 98.62 222 TYR B O 1
ATOM 3830 N N . ALA B 1 223 ? 12.461 -1.393 -15.266 1 98.88 223 ALA B N 1
ATOM 3831 C CA . ALA B 1 223 ? 13.859 -1.812 -15.328 1 98.88 223 ALA B CA 1
ATOM 3832 C C . ALA B 1 223 ? 14.773 -0.771 -14.688 1 98.88 223 ALA B C 1
ATOM 3834 O O . ALA B 1 223 ? 15.648 -1.111 -13.883 1 98.88 223 ALA B O 1
ATOM 3835 N N . ILE B 1 224 ? 14.531 0.467 -15.023 1 98.75 224 ILE B N 1
ATOM 3836 C CA . ILE B 1 224 ? 15.359 1.545 -14.492 1 98.75 224 ILE B CA 1
ATOM 3837 C C . ILE B 1 224 ? 15.195 1.613 -12.969 1 98.75 224 ILE B C 1
ATOM 3839 O O . ILE B 1 224 ? 16.172 1.729 -12.242 1 98.75 224 ILE B O 1
ATOM 3843 N N . LYS B 1 225 ? 13.992 1.494 -12.57 1 97.44 225 LYS B N 1
ATOM 3844 C CA . LYS B 1 225 ? 13.742 1.554 -11.133 1 97.44 225 LYS B CA 1
ATOM 3845 C C . LYS B 1 225 ? 14.375 0.362 -10.414 1 97.44 225 LYS B C 1
ATOM 3847 O O . LYS B 1 225 ? 14.922 0.507 -9.32 1 97.44 225 LYS B O 1
ATOM 3852 N N . ALA B 1 226 ? 14.273 -0.793 -10.977 1 98.62 226 ALA B N 1
ATOM 3853 C CA . ALA B 1 226 ? 14.922 -1.964 -10.391 1 98.62 226 ALA B CA 1
ATOM 3854 C C . ALA B 1 226 ? 16.438 -1.775 -10.32 1 98.62 226 ALA B C 1
ATOM 3856 O O . ALA B 1 226 ? 17.047 -2.062 -9.297 1 98.62 226 ALA B O 1
ATOM 3857 N N . LEU B 1 227 ? 17.016 -1.257 -11.391 1 98.81 227 LEU B N 1
ATOM 3858 C CA . LEU B 1 227 ? 18.453 -1.014 -11.438 1 98.81 227 LEU B CA 1
ATOM 3859 C C . LEU B 1 227 ? 18.859 0.041 -10.406 1 98.81 227 LEU B C 1
ATOM 3861 O O . LEU B 1 227 ? 19.938 -0.047 -9.812 1 98.81 227 LEU B O 1
ATOM 3865 N N . THR B 1 228 ? 17.984 1.007 -10.25 1 97.25 228 THR B N 1
ATOM 3866 C CA . THR B 1 228 ? 18.234 2.023 -9.234 1 97.25 228 THR B CA 1
ATOM 3867 C C . THR B 1 228 ? 18.344 1.387 -7.852 1 97.25 228 THR B C 1
ATOM 3869 O O . THR B 1 228 ? 19.25 1.729 -7.082 1 97.25 228 THR B O 1
ATOM 3872 N N . MET B 1 229 ? 17.438 0.432 -7.531 1 96.31 229 MET B N 1
ATOM 3873 C CA . MET B 1 229 ? 17.5 -0.264 -6.25 1 96.31 229 MET B CA 1
ATOM 3874 C C . MET B 1 229 ? 18.797 -1.05 -6.113 1 96.31 229 MET B C 1
ATOM 3876 O O . MET B 1 229 ? 19.422 -1.043 -5.055 1 96.31 229 MET B O 1
ATOM 3880 N N . LEU B 1 230 ? 19.234 -1.659 -7.168 1 97.75 230 LEU B N 1
ATOM 3881 C CA . LEU B 1 230 ? 20.453 -2.473 -7.125 1 97.75 230 LEU B CA 1
ATOM 3882 C C . LEU B 1 230 ? 21.688 -1.596 -6.988 1 97.75 230 LEU B C 1
ATOM 3884 O O . LEU B 1 230 ? 22.688 -2.01 -6.387 1 97.75 230 LEU B O 1
ATOM 3888 N N . ALA B 1 231 ? 21.594 -0.385 -7.488 1 96.75 231 ALA B N 1
ATOM 3889 C CA . ALA B 1 231 ? 22.719 0.558 -7.414 1 96.75 231 ALA B CA 1
ATOM 3890 C C . ALA B 1 231 ? 22.953 1.006 -5.977 1 96.75 231 ALA B C 1
ATOM 3892 O O . ALA B 1 231 ? 24 1.59 -5.668 1 96.75 231 ALA B O 1
ATOM 3893 N N . GLU B 1 232 ? 22 0.729 -5.156 1 92.62 232 GLU B N 1
ATOM 3894 C CA . GLU B 1 232 ? 22.156 1.118 -3.758 1 92.62 232 GLU B CA 1
ATOM 3895 C C . GLU B 1 232 ? 23.188 0.238 -3.059 1 92.62 232 GLU B C 1
ATOM 3897 O O . GLU B 1 232 ? 23.75 0.622 -2.027 1 92.62 232 GLU B O 1
ATOM 3902 N N . ALA B 1 233 ? 23.422 -0.967 -3.557 1 91.31 233 ALA B N 1
ATOM 3903 C CA . ALA B 1 233 ? 24.5 -1.815 -3.07 1 91.31 233 ALA B CA 1
ATOM 3904 C C . ALA B 1 233 ? 25.828 -1.461 -3.746 1 91.31 233 ALA B C 1
ATOM 3906 O O . ALA B 1 233 ? 25.859 -1.15 -4.941 1 91.31 233 ALA B O 1
ATOM 3907 N N . PRO B 1 234 ? 26.969 -1.587 -3.037 1 90.69 234 PRO B N 1
ATOM 3908 C CA . PRO B 1 234 ? 28.266 -1.259 -3.623 1 90.69 234 PRO B CA 1
ATOM 3909 C C . PRO B 1 234 ? 28.562 -2.053 -4.895 1 90.69 234 PRO B C 1
ATOM 3911 O O . PRO B 1 234 ? 29.062 -1.495 -5.871 1 90.69 234 PRO B O 1
ATOM 3914 N N . GLU B 1 235 ? 28.25 -3.332 -4.91 1 93.88 235 GLU B N 1
ATOM 3915 C CA . GLU B 1 235 ? 28.5 -4.172 -6.074 1 93.88 235 GLU B CA 1
ATOM 3916 C C . GLU B 1 235 ? 27.672 -3.711 -7.277 1 93.88 235 GLU B C 1
ATOM 3918 O O . GLU B 1 235 ? 28.188 -3.635 -8.391 1 93.88 235 GLU B O 1
ATOM 3923 N N . GLY B 1 236 ? 26.406 -3.422 -6.969 1 96.19 236 GLY B N 1
ATOM 3924 C CA . GLY B 1 236 ? 25.547 -2.916 -8.031 1 96.19 236 GLY B CA 1
ATOM 3925 C C . GLY B 1 236 ? 25.969 -1.556 -8.547 1 96.19 236 GLY B C 1
ATOM 3926 O O . GLY B 1 236 ? 26 -1.326 -9.758 1 96.19 236 GLY B O 1
ATOM 3927 N N . ARG B 1 237 ? 26.344 -0.714 -7.633 1 96 237 ARG B N 1
ATOM 3928 C CA . ARG B 1 237 ? 26.781 0.636 -7.98 1 96 237 ARG B CA 1
ATOM 3929 C C . ARG B 1 237 ? 28.016 0.602 -8.875 1 96 237 ARG B C 1
ATOM 3931 O O . ARG B 1 237 ? 28.078 1.323 -9.875 1 96 237 ARG B O 1
ATOM 3938 N N . ARG B 1 238 ? 28.984 -0.207 -8.5 1 96.12 238 ARG B N 1
ATOM 3939 C CA . ARG B 1 238 ? 30.219 -0.334 -9.273 1 96.12 238 ARG B CA 1
ATOM 3940 C C . ARG B 1 238 ? 29.922 -0.721 -10.719 1 96.12 238 ARG B C 1
ATOM 3942 O O . ARG B 1 238 ? 30.484 -0.145 -11.648 1 96.12 238 ARG B O 1
ATOM 3949 N N . THR B 1 239 ? 29.031 -1.648 -10.867 1 97.81 239 THR B N 1
ATOM 3950 C CA . THR B 1 239 ? 28.688 -2.115 -12.203 1 97.81 239 THR B CA 1
ATOM 3951 C C . THR B 1 239 ? 27.922 -1.033 -12.969 1 97.81 239 THR B C 1
ATOM 3953 O O . THR B 1 239 ? 28.234 -0.771 -14.133 1 97.81 239 THR B O 1
ATOM 3956 N N . LEU B 1 240 ? 27.016 -0.366 -12.32 1 98.38 240 LEU B N 1
ATOM 3957 C CA . LEU B 1 240 ? 26.094 0.533 -13.008 1 98.38 240 LEU B CA 1
ATOM 3958 C C . LEU B 1 240 ? 26.75 1.884 -13.273 1 98.38 240 LEU B C 1
ATOM 3960 O O . LEU B 1 240 ? 26.312 2.625 -14.164 1 98.38 240 LEU B O 1
ATOM 3964 N N . LEU B 1 241 ? 27.781 2.209 -12.508 1 98.06 241 LEU B N 1
ATOM 3965 C CA . LEU B 1 241 ? 28.562 3.41 -12.773 1 98.06 241 LEU B CA 1
ATOM 3966 C C . LEU B 1 241 ? 29.172 3.369 -14.18 1 98.06 241 LEU B C 1
ATOM 3968 O O . LEU B 1 241 ? 29.266 4.398 -14.852 1 98.06 241 LEU B O 1
ATOM 3972 N N . ARG B 1 242 ? 29.531 2.168 -14.617 1 98.06 242 ARG B N 1
ATOM 3973 C CA . ARG B 1 242 ? 30.109 1.985 -15.945 1 98.06 242 ARG B CA 1
ATOM 3974 C C . ARG B 1 242 ? 29.062 2.191 -17.031 1 98.06 242 ARG B C 1
ATOM 3976 O O . ARG B 1 242 ? 29.406 2.344 -18.203 1 98.06 242 ARG B O 1
ATOM 3983 N N . HIS B 1 243 ? 27.828 2.193 -16.625 1 98.31 243 HIS B N 1
ATOM 3984 C CA . HIS B 1 243 ? 26.734 2.309 -17.594 1 98.31 243 HIS B CA 1
ATOM 3985 C C . HIS B 1 243 ? 25.891 3.549 -17.328 1 98.31 243 HIS B C 1
ATOM 3987 O O . HIS B 1 243 ? 24.75 3.633 -17.797 1 98.31 243 HIS B O 1
ATOM 3993 N N . VAL B 1 244 ? 26.375 4.457 -16.578 1 98.25 244 VAL B N 1
ATOM 3994 C CA . VAL B 1 244 ? 25.562 5.574 -16.109 1 98.25 244 VAL B CA 1
ATOM 3995 C C . VAL B 1 244 ? 25.094 6.418 -17.281 1 98.25 244 VAL B C 1
ATOM 3997 O O . VAL B 1 244 ? 24.016 7.023 -17.234 1 98.25 244 VAL B O 1
ATOM 4000 N N . GLN B 1 245 ? 25.875 6.41 -18.391 1 98 245 GLN B N 1
ATOM 4001 C CA . GLN B 1 245 ? 25.516 7.199 -19.562 1 98 245 GLN B CA 1
ATOM 4002 C C . GLN B 1 245 ? 24.219 6.699 -20.203 1 98 245 GLN B C 1
ATOM 4004 O O . GLN B 1 245 ? 23.453 7.484 -20.75 1 98 245 GLN B O 1
ATOM 4009 N N . GLU B 1 246 ? 24 5.438 -20.094 1 97.81 246 GLU B N 1
ATOM 4010 C CA . GLU B 1 246 ? 22.766 4.879 -20.641 1 97.81 246 GLU B CA 1
ATOM 4011 C C . GLU B 1 246 ? 21.547 5.426 -19.906 1 97.81 246 GLU B C 1
ATOM 4013 O O . GLU B 1 246 ? 20.484 5.637 -20.5 1 97.81 246 GLU B O 1
ATOM 4018 N N . PHE B 1 247 ? 21.641 5.664 -18.656 1 98.5 247 PHE B N 1
ATOM 4019 C CA . PHE B 1 247 ? 20.578 6.254 -17.844 1 98.5 247 PHE B CA 1
ATOM 4020 C C . PHE B 1 247 ? 20.391 7.727 -18.188 1 98.5 247 PHE B C 1
ATOM 4022 O O . PHE B 1 247 ? 19.266 8.211 -18.266 1 98.5 247 PHE B O 1
ATOM 4029 N N . ARG B 1 248 ? 21.5 8.445 -18.391 1 98.31 248 ARG B N 1
ATOM 4030 C CA . ARG B 1 248 ? 21.438 9.859 -18.75 1 98.31 248 ARG B CA 1
ATOM 4031 C C . ARG B 1 248 ? 20.688 10.062 -20.047 1 98.31 248 ARG B C 1
ATOM 4033 O O . ARG B 1 248 ? 19.922 11.023 -20.188 1 98.31 248 ARG B O 1
ATOM 4040 N N . LYS B 1 249 ? 20.922 9.156 -20.938 1 98.06 249 LYS B N 1
ATOM 4041 C CA . LYS B 1 249 ? 20.234 9.242 -22.219 1 98.06 249 LYS B CA 1
ATOM 4042 C C . LYS B 1 249 ? 18.719 9.133 -22.016 1 98.06 249 LYS B C 1
ATOM 4044 O O . LYS B 1 249 ? 17.953 9.727 -22.781 1 98.06 249 LYS B O 1
ATOM 4049 N N . ARG B 1 250 ? 18.25 8.406 -20.984 1 98.31 250 ARG B N 1
ATOM 4050 C CA . ARG B 1 250 ? 16.812 8.18 -20.75 1 98.31 250 ARG B CA 1
ATOM 4051 C C . ARG B 1 250 ? 16.188 9.375 -20.031 1 98.31 250 ARG B C 1
ATOM 4053 O O . ARG B 1 250 ? 14.977 9.414 -19.844 1 98.31 250 ARG B O 1
ATOM 4060 N N . MET B 1 251 ? 16.969 10.375 -19.672 1 97.81 251 MET B N 1
ATOM 4061 C CA . MET B 1 251 ? 16.438 11.609 -19.109 1 97.81 251 MET B CA 1
ATOM 4062 C C . MET B 1 251 ? 15.68 12.406 -20.156 1 97.81 251 MET B C 1
ATOM 4064 O O . MET B 1 251 ? 14.93 13.328 -19.828 1 97.81 251 MET B O 1
ATOM 4068 N N . ASP B 1 252 ? 15.875 12.008 -21.453 1 97.44 252 ASP B N 1
ATOM 4069 C CA . ASP B 1 252 ? 15.141 12.602 -22.562 1 97.44 252 ASP B CA 1
ATOM 4070 C C . ASP B 1 252 ? 14.156 11.602 -23.172 1 97.44 252 ASP B C 1
ATOM 4072 O O . ASP B 1 252 ? 13.836 11.688 -24.359 1 97.44 252 ASP B O 1
ATOM 4076 N N . ASP B 1 253 ? 13.734 10.633 -22.453 1 98.12 253 ASP B N 1
ATOM 4077 C CA . ASP B 1 253 ? 12.797 9.609 -22.906 1 98.12 253 ASP B CA 1
ATOM 4078 C C . ASP B 1 253 ? 11.453 10.234 -23.266 1 98.12 253 ASP B C 1
ATOM 4080 O O . ASP B 1 253 ? 11.117 11.328 -22.812 1 98.12 253 ASP B O 1
ATOM 4084 N N . SER B 1 254 ? 10.773 9.586 -24.094 1 97.88 254 SER B N 1
ATOM 4085 C CA . SER B 1 254 ? 9.453 10.062 -24.5 1 97.88 254 SER B CA 1
ATOM 4086 C C . SER B 1 254 ? 8.469 10.023 -23.344 1 97.88 254 SER B C 1
ATOM 4088 O O . SER B 1 254 ? 7.488 10.766 -23.312 1 97.88 254 SER B O 1
ATOM 4090 N N . SER B 1 255 ? 8.688 9.086 -22.422 1 97.69 255 SER B N 1
ATOM 4091 C CA . SER B 1 255 ? 7.836 8.953 -21.25 1 97.69 255 SER B CA 1
ATOM 4092 C C . SER B 1 255 ? 8.344 9.812 -20.094 1 97.69 255 SER B C 1
ATOM 4094 O O . SER B 1 255 ? 9.461 9.602 -19.609 1 97.69 255 SER B O 1
ATOM 4096 N N . PRO B 1 256 ? 7.535 10.727 -19.641 1 96.06 256 PRO B N 1
ATOM 4097 C CA . PRO B 1 256 ? 7.957 11.539 -18.5 1 96.06 256 PRO B CA 1
ATOM 4098 C C . PRO B 1 256 ? 8.297 10.703 -17.266 1 96.06 256 PRO B C 1
ATOM 4100 O O . PRO B 1 256 ? 9.203 11.055 -16.516 1 96.06 256 PRO B O 1
ATOM 4103 N N . ALA B 1 257 ? 7.551 9.641 -17.062 1 95.12 257 ALA B N 1
ATOM 4104 C CA . ALA B 1 257 ? 7.836 8.75 -15.945 1 95.12 257 ALA B CA 1
ATOM 4105 C C . ALA B 1 257 ? 9.227 8.141 -16.062 1 95.12 257 ALA B C 1
ATOM 4107 O O . ALA B 1 257 ? 9.953 8.031 -15.07 1 95.12 257 ALA B O 1
ATOM 4108 N N . VAL B 1 258 ? 9.586 7.781 -17.25 1 98.19 258 VAL B N 1
ATOM 4109 C CA . VAL B 1 258 ? 10.914 7.219 -17.5 1 98.19 258 VAL B CA 1
ATOM 4110 C C . VAL B 1 258 ? 11.977 8.289 -17.281 1 98.19 258 VAL B C 1
ATOM 4112 O O . VAL B 1 258 ? 13.039 8.016 -16.719 1 98.19 258 VAL B O 1
ATOM 4115 N N . GLN B 1 259 ? 11.664 9.539 -17.672 1 98.19 259 GLN B N 1
ATOM 4116 C CA . GLN B 1 259 ? 12.594 10.641 -17.469 1 98.19 259 GLN B CA 1
ATOM 4117 C C . GLN B 1 259 ? 12.914 10.812 -15.984 1 98.19 259 GLN B C 1
ATOM 4119 O O . GLN B 1 259 ? 14.086 10.922 -15.602 1 98.19 259 GLN B O 1
ATOM 4124 N N . ARG B 1 260 ? 11.93 10.789 -15.234 1 94.25 260 ARG B N 1
ATOM 4125 C CA . ARG B 1 260 ? 12.094 10.984 -13.797 1 94.25 260 ARG B CA 1
ATOM 4126 C C . ARG B 1 260 ? 12.859 9.828 -13.164 1 94.25 260 ARG B C 1
ATOM 4128 O O . ARG B 1 260 ? 13.734 10.039 -12.32 1 94.25 260 ARG B O 1
ATOM 4135 N N . ALA B 1 261 ? 12.461 8.617 -13.523 1 96.69 261 ALA B N 1
ATOM 4136 C CA . ALA B 1 261 ? 13.148 7.441 -13 1 96.69 261 ALA B CA 1
ATOM 4137 C C . ALA B 1 261 ? 14.641 7.484 -13.352 1 96.69 261 ALA B C 1
ATOM 4139 O O . ALA B 1 261 ? 15.484 7.137 -12.523 1 96.69 261 ALA B O 1
ATOM 4140 N N . ALA B 1 262 ? 14.938 7.926 -14.57 1 98.31 262 ALA B N 1
ATOM 4141 C CA . ALA B 1 262 ? 16.312 8.023 -15.023 1 98.31 262 ALA B CA 1
ATOM 4142 C C . ALA B 1 262 ? 17.094 9.062 -14.203 1 98.31 262 ALA B C 1
ATOM 4144 O O . ALA B 1 262 ? 18.234 8.828 -13.82 1 98.31 262 ALA B O 1
ATOM 4145 N N . GLN B 1 263 ? 16.438 10.125 -13.953 1 96.06 263 GLN B N 1
ATOM 4146 C CA . GLN B 1 263 ? 17.078 11.164 -13.141 1 96.06 263 GLN B CA 1
ATOM 4147 C C . GLN B 1 263 ? 17.422 10.641 -11.75 1 96.06 263 GLN B C 1
ATOM 4149 O O . GLN B 1 263 ? 18.531 10.867 -11.258 1 96.06 263 GLN B O 1
ATOM 4154 N N . ILE B 1 264 ? 16.516 9.969 -11.188 1 93.06 264 ILE B N 1
ATOM 4155 C CA . ILE B 1 264 ? 16.734 9.391 -9.867 1 93.06 264 ILE B CA 1
ATOM 4156 C C . ILE B 1 264 ? 17.844 8.344 -9.93 1 93.06 264 ILE B C 1
ATOM 4158 O O . ILE B 1 264 ? 18.703 8.281 -9.039 1 93.06 264 ILE B O 1
ATOM 4162 N N . ALA B 1 265 ? 17.812 7.57 -10.945 1 96.94 265 ALA B N 1
ATOM 4163 C CA . ALA B 1 265 ? 18.828 6.535 -11.117 1 96.94 265 ALA B CA 1
ATOM 4164 C C . ALA B 1 265 ? 20.219 7.141 -11.156 1 96.94 265 ALA B C 1
ATOM 4166 O O . ALA B 1 265 ? 21.125 6.66 -10.477 1 96.94 265 ALA B O 1
ATOM 4167 N N . VAL B 1 266 ? 20.375 8.211 -11.914 1 97.38 266 VAL B N 1
ATOM 4168 C CA . VAL B 1 266 ? 21.672 8.852 -12.047 1 97.38 266 VAL B CA 1
ATOM 4169 C C . VAL B 1 266 ? 22.125 9.383 -10.688 1 97.38 266 VAL B C 1
ATOM 4171 O O . VAL B 1 266 ? 23.281 9.219 -10.305 1 97.38 266 VAL B O 1
ATOM 4174 N N . GLN B 1 267 ? 21.203 9.914 -10 1 92.75 267 GLN B N 1
ATOM 4175 C CA . GLN B 1 267 ? 21.516 10.445 -8.68 1 92.75 267 GLN B CA 1
ATOM 4176 C C . GLN B 1 267 ? 21.969 9.344 -7.734 1 92.75 267 GLN B C 1
ATOM 4178 O O . GLN B 1 267 ? 22.938 9.516 -6.992 1 92.75 267 GLN B O 1
ATOM 4183 N N . VAL B 1 268 ? 21.312 8.227 -7.766 1 93.19 268 VAL B N 1
ATOM 4184 C CA . VAL B 1 268 ? 21.594 7.129 -6.852 1 93.19 268 VAL B CA 1
ATOM 4185 C C . VAL B 1 268 ? 22.906 6.449 -7.266 1 93.19 268 VAL B C 1
ATOM 4187 O O . VAL B 1 268 ? 23.734 6.113 -6.414 1 93.19 268 VAL B O 1
ATOM 4190 N N . ILE B 1 269 ? 23.141 6.25 -8.508 1 96.38 269 ILE B N 1
ATOM 4191 C CA . ILE B 1 269 ? 24.328 5.574 -9.031 1 96.38 269 ILE B CA 1
ATOM 4192 C C . ILE B 1 269 ? 25.578 6.402 -8.727 1 96.38 269 ILE B C 1
ATOM 4194 O O . ILE B 1 269 ? 26.625 5.855 -8.383 1 96.38 269 ILE B O 1
ATOM 4198 N N . GLU B 1 270 ? 25.344 7.699 -8.75 1 95.44 270 GLU B N 1
ATOM 4199 C CA . GLU B 1 270 ? 26.5 8.578 -8.57 1 95.44 270 GLU B CA 1
ATOM 4200 C C . GLU B 1 270 ? 26.641 9.023 -7.121 1 95.44 270 GLU B C 1
ATOM 4202 O O . GLU B 1 270 ? 27.562 9.758 -6.777 1 95.44 270 GLU B O 1
ATOM 4207 N N . TRP B 1 271 ? 25.641 8.484 -6.371 1 86.5 271 TRP B N 1
ATOM 4208 C CA . TRP B 1 271 ? 25.641 8.898 -4.973 1 86.5 271 TRP B CA 1
ATOM 4209 C C . TRP B 1 271 ? 26.812 8.281 -4.23 1 86.5 271 TRP B C 1
ATOM 4211 O O . TRP B 1 271 ? 27.156 7.109 -4.438 1 86.5 271 TRP B O 1
ATOM 4221 N N . LYS B 1 272 ? 27.562 9.023 -3.389 1 77.75 272 LYS B N 1
ATOM 4222 C CA . LYS B 1 272 ? 28.656 8.539 -2.549 1 77.75 272 LYS B CA 1
ATOM 4223 C C . LYS B 1 272 ? 28.281 8.609 -1.07 1 77.75 272 LYS B C 1
ATOM 4225 O O . LYS B 1 272 ? 27.906 9.672 -0.565 1 77.75 272 LYS B O 1
ATOM 4230 N N . PRO B 1 273 ? 28.234 7.414 -0.335 1 68.56 273 PRO B N 1
ATOM 4231 C CA . PRO B 1 273 ? 27.875 7.379 1.084 1 68.56 273 PRO B CA 1
ATOM 4232 C C . PRO B 1 273 ? 28.766 8.273 1.943 1 68.56 273 PRO B C 1
ATOM 4234 O O . PRO B 1 273 ? 29.922 8.516 1.588 1 68.56 273 PRO B O 1
#

Radius of gyration: 24.48 Å; Cα contacts (8 Å, |Δi|>4): 880; chains: 2; bounding box: 64×59×55 Å

Secondary structure (DSSP, 8-state):
-HHHHHHHTT-SSHHHHHHHHHHHHHHTTSHHHHHHHHHTTHHHHHHTTTT-SSHHHHHHHHHHHHHHHTSHHHHH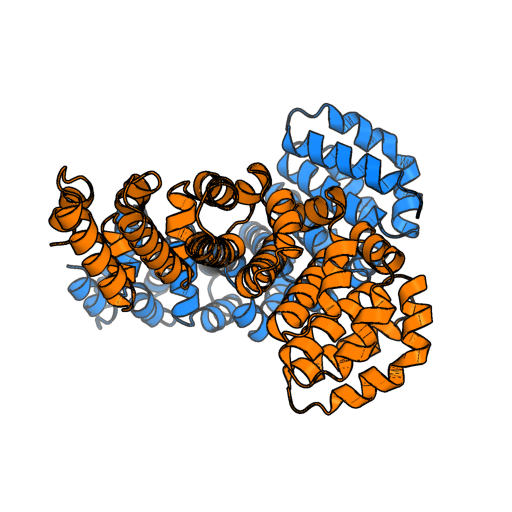HHHHTT-HHHHHHHHHHS-HHHHHHHHHHHHHHHTT--HHHHHTTHHHHHHHHTT-S-HHHHHHHHHHHHHHTSSHHHHHHHHHTT-HHHHHHHTT-SSHHHHHHHHHHHHHHTTSHHHHHHHHHTTHHHHHGGGGG-SSHHHHHHHHHHHHHHTTSHHHHHHHHTTHHHHHHGGG-SSHHHHHHHHHHHHHHT---/-HHHHHHHTT-SSHHHHHHHHHHHHHHHTSHHHHHHHHHTTHHHHHHTTTT-S-HHHHHHHHHHHHHHHTSHHHHHHHHHTT-HHHHHHHHHHS-HHHHHHHHHHHHHHHTT--HHHHHTTHHHHHHHHTT-S-HHHHHHHHHHHHHHTSSHHHHHHHHHTT-HHHHHHHTT-SSHHHHHHHHHHHHHHTTSHHHHHHHHHTTHHHHHGGGGG-SSHHHHHHHHHHHHHHTTSHHHHHHHHTTHHHHHHGGG-SSHHHHHHHHHHHHHHT---